Protein AF-A0A554KMY6-F1 (afdb_monomer_lite)

pLDDT: mean 90.11, std 9.46, range [38.66, 98.5]

Structure (mmCIF, N/CA/C/O backbone):
data_AF-A0A554KMY6-F1
#
_entry.id   AF-A0A554KMY6-F1
#
loop_
_atom_site.group_PDB
_atom_site.id
_atom_site.type_symbol
_atom_site.label_atom_id
_atom_site.label_alt_id
_atom_site.label_comp_id
_atom_site.label_asym_id
_atom_site.label_entity_id
_atom_site.label_seq_id
_atom_site.pdbx_PDB_ins_code
_atom_site.Cartn_x
_atom_site.Cartn_y
_atom_site.Cartn_z
_atom_site.occupancy
_atom_site.B_iso_or_equiv
_atom_site.auth_seq_id
_atom_site.auth_comp_id
_atom_site.auth_asym_id
_atom_site.auth_atom_id
_atom_site.pdbx_PDB_model_num
ATOM 1 N N . MET A 1 1 ? -1.589 -35.057 0.174 1.00 39.94 1 MET A N 1
ATOM 2 C CA . MET A 1 1 ? -0.981 -33.744 -0.124 1.00 39.94 1 MET A CA 1
ATOM 3 C C . MET A 1 1 ? -1.557 -32.773 0.887 1.00 39.94 1 MET A C 1
ATOM 5 O O . MET A 1 1 ? -2.763 -32.565 0.858 1.00 39.94 1 MET A O 1
ATOM 9 N N . GLU A 1 2 ? -0.755 -32.290 1.835 1.00 38.66 2 GLU A N 1
ATOM 10 C CA . GLU A 1 2 ? -1.210 -31.258 2.774 1.00 38.66 2 GLU A CA 1
ATOM 11 C C . GLU A 1 2 ? -1.525 -29.982 1.990 1.00 38.66 2 GLU A C 1
ATOM 13 O O . GLU A 1 2 ? -0.725 -29.534 1.167 1.00 38.66 2 GLU A O 1
ATOM 18 N N . ILE A 1 3 ? -2.720 -29.432 2.194 1.00 49.34 3 ILE A N 1
ATOM 19 C CA . ILE A 1 3 ? -3.126 -28.174 1.569 1.00 49.34 3 ILE A CA 1
ATOM 20 C C . ILE A 1 3 ? -2.293 -27.069 2.238 1.00 49.34 3 ILE A C 1
ATOM 22 O O . ILE A 1 3 ? -2.356 -26.949 3.464 1.00 49.34 3 ILE A O 1
ATOM 26 N N . PRO A 1 4 ? -1.510 -26.268 1.487 1.00 56.91 4 PRO A N 1
ATOM 27 C CA . PRO A 1 4 ? -0.724 -25.184 2.069 1.00 56.91 4 PRO A CA 1
ATOM 28 C C . PRO A 1 4 ? -1.643 -24.261 2.862 1.00 56.91 4 PRO A C 1
ATOM 30 O O . PRO A 1 4 ? -2.669 -23.851 2.333 1.00 56.91 4 PRO A O 1
ATOM 33 N N . SER A 1 5 ? -1.287 -23.918 4.103 1.00 62.59 5 SER A N 1
ATOM 34 C CA . SER A 1 5 ? -2.120 -23.101 5.006 1.00 62.59 5 SER A CA 1
ATOM 35 C C . SER A 1 5 ? -2.330 -21.649 4.542 1.00 62.59 5 SER A C 1
ATOM 37 O O . SER A 1 5 ? -3.141 -20.923 5.126 1.00 62.59 5 SER A O 1
ATOM 39 N N . LYS A 1 6 ? -1.599 -21.221 3.506 1.00 77.25 6 LYS A N 1
ATOM 40 C CA . LYS A 1 6 ? -1.669 -19.904 2.865 1.00 77.25 6 LYS A CA 1
ATOM 41 C C . LYS A 1 6 ? -1.369 -20.041 1.376 1.00 77.25 6 LYS A C 1
ATOM 43 O O . LYS A 1 6 ? -0.488 -20.820 1.005 1.00 77.25 6 LYS A O 1
ATOM 48 N N . ILE A 1 7 ? -2.051 -19.249 0.553 1.00 90.06 7 ILE A N 1
ATOM 49 C CA . ILE A 1 7 ? -1.779 -19.129 -0.882 1.00 90.06 7 ILE A CA 1
ATOM 50 C C . ILE A 1 7 ? -1.264 -17.722 -1.167 1.00 90.06 7 ILE A C 1
ATOM 52 O O . ILE A 1 7 ? -1.934 -16.737 -0.880 1.00 90.06 7 ILE A O 1
ATOM 56 N N . LYS A 1 8 ? -0.076 -17.627 -1.760 1.00 93.50 8 LYS A N 1
ATOM 57 C CA . LYS A 1 8 ? 0.563 -16.372 -2.153 1.00 93.50 8 LYS A CA 1
ATOM 58 C C . LYS A 1 8 ? 0.771 -16.329 -3.658 1.00 93.50 8 LYS A C 1
ATOM 60 O O . LYS A 1 8 ? 1.412 -17.211 -4.232 1.00 93.50 8 LYS A O 1
ATOM 65 N N . VAL A 1 9 ? 0.278 -15.273 -4.287 1.00 95.38 9 VAL A N 1
ATOM 66 C CA . VAL A 1 9 ? 0.439 -15.028 -5.721 1.00 95.38 9 VAL A CA 1
ATOM 67 C C . VAL A 1 9 ? 1.410 -13.869 -5.912 1.00 95.38 9 VAL A C 1
ATOM 69 O O . VAL A 1 9 ? 1.113 -12.743 -5.519 1.00 95.38 9 VAL A O 1
ATOM 72 N N . GLY A 1 10 ? 2.573 -14.149 -6.495 1.00 97.12 10 GLY A N 1
ATOM 73 C CA . GLY A 1 10 ? 3.575 -13.165 -6.883 1.00 97.12 10 GLY A CA 1
ATOM 74 C C . GLY A 1 10 ? 3.227 -12.506 -8.211 1.00 97.12 10 GLY A C 1
ATOM 75 O O . GLY A 1 10 ? 2.930 -13.176 -9.202 1.00 97.12 10 GLY A O 1
ATOM 76 N N . LEU A 1 11 ? 3.257 -11.179 -8.229 1.00 97.38 11 LEU A N 1
ATOM 77 C CA . LEU A 1 11 ? 2.755 -10.368 -9.326 1.00 97.38 11 LEU A CA 1
ATOM 78 C C . LEU A 1 11 ? 3.854 -9.426 -9.834 1.00 97.38 11 LEU A C 1
ATOM 80 O O . LEU A 1 11 ? 4.359 -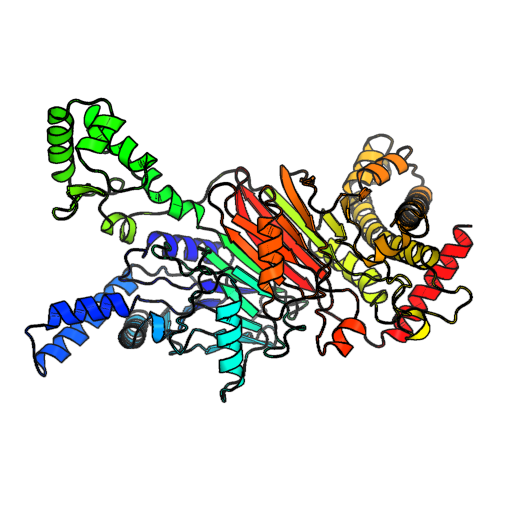8.570 -9.103 1.00 97.38 11 LEU A O 1
ATOM 84 N N . MET A 1 12 ? 4.188 -9.568 -11.116 1.00 97.56 12 MET A N 1
ATOM 85 C CA . MET A 1 12 ? 5.109 -8.721 -11.874 1.00 97.56 12 MET A CA 1
ATOM 86 C C . MET A 1 12 ? 4.415 -8.151 -13.111 1.00 97.56 12 MET A C 1
ATOM 88 O O . MET A 1 12 ? 3.516 -8.766 -13.678 1.00 97.56 12 MET A O 1
ATOM 92 N N . SER A 1 13 ? 4.841 -6.974 -13.555 1.00 95.75 13 SER A N 1
ATOM 93 C CA . SER A 1 13 ? 4.340 -6.338 -14.774 1.00 95.75 13 SER A CA 1
ATOM 94 C C . SER A 1 13 ? 5.422 -5.459 -15.386 1.00 95.75 13 SER A C 1
ATOM 96 O O . SER A 1 13 ? 6.278 -4.943 -14.670 1.00 95.75 13 SER A O 1
ATOM 98 N N . GLY A 1 14 ? 5.337 -5.218 -16.697 1.00 93.81 14 GLY A N 1
ATOM 99 C CA . GLY A 1 14 ? 6.086 -4.146 -17.352 1.00 93.81 14 GLY A CA 1
ATOM 100 C C . GLY A 1 14 ? 7.596 -4.317 -17.240 1.00 93.81 14 GLY A C 1
ATOM 101 O O . GLY A 1 14 ? 8.274 -3.469 -16.674 1.00 93.81 14 GLY A O 1
ATOM 102 N N . PHE A 1 15 ? 8.113 -5.421 -17.766 1.00 96.38 15 PHE A N 1
ATOM 103 C CA . PHE A 1 15 ? 9.540 -5.593 -18.033 1.00 96.38 15 PHE A CA 1
ATOM 104 C C . PHE A 1 15 ? 10.001 -4.656 -19.158 1.00 96.38 15 PHE A C 1
ATOM 106 O O . PHE A 1 15 ? 11.077 -4.063 -19.069 1.00 96.38 15 PHE A O 1
ATOM 113 N N . TYR A 1 16 ? 9.160 -4.514 -20.189 1.00 94.94 16 TYR A N 1
ATOM 114 C CA . TYR A 1 16 ? 9.324 -3.643 -21.352 1.00 94.94 16 TYR A CA 1
ATOM 115 C C . TYR A 1 16 ? 10.711 -3.750 -22.000 1.00 94.94 16 TYR A C 1
ATOM 117 O O . TYR A 1 16 ? 11.372 -2.746 -22.274 1.00 94.94 16 TYR A O 1
ATOM 125 N N . TYR A 1 17 ? 11.172 -4.980 -22.251 1.00 96.50 17 TYR A N 1
ATOM 126 C CA . TYR A 1 17 ? 12.422 -5.203 -22.975 1.00 96.50 17 TYR A CA 1
ATOM 127 C C . TYR A 1 17 ? 12.433 -4.474 -24.328 1.00 96.50 17 TYR A C 1
ATOM 129 O O . TYR A 1 17 ? 11.449 -4.504 -25.065 1.00 96.50 17 TYR A O 1
ATOM 137 N N . GLY A 1 18 ? 13.555 -3.825 -24.646 1.00 92.62 18 GLY A N 1
ATOM 138 C CA . GLY A 1 18 ? 13.707 -2.965 -25.826 1.00 92.62 18 GLY A CA 1
ATOM 139 C C . GLY A 1 18 ? 13.422 -1.483 -25.561 1.00 92.62 18 GLY A C 1
ATOM 140 O O . GLY A 1 18 ? 13.840 -0.640 -26.348 1.00 92.62 18 GLY A O 1
ATOM 141 N N . SER A 1 19 ? 12.782 -1.143 -24.437 1.00 91.75 19 SER A N 1
ATOM 142 C CA . SER A 1 19 ? 12.545 0.248 -24.041 1.00 91.75 19 SER A CA 1
ATOM 143 C C . SER A 1 19 ? 13.756 0.879 -23.325 1.00 91.75 19 SER A C 1
ATOM 145 O O . SER A 1 19 ? 14.455 0.179 -22.582 1.00 91.75 19 SER A O 1
ATOM 147 N N . PRO A 1 20 ? 13.985 2.208 -23.437 1.00 87.81 20 PRO A N 1
ATOM 148 C CA . PRO A 1 20 ? 15.053 2.919 -22.718 1.00 87.81 20 PRO A CA 1
ATOM 149 C C . PRO A 1 20 ? 15.031 2.762 -21.187 1.00 87.81 20 PRO A C 1
ATOM 151 O O . PRO A 1 20 ? 16.075 2.810 -20.530 1.00 87.81 20 PRO A O 1
ATOM 154 N N . GLY A 1 21 ? 13.854 2.567 -20.592 1.00 90.62 21 GLY A N 1
ATOM 155 C CA . GLY A 1 21 ? 13.726 2.354 -19.147 1.00 90.62 21 GLY A CA 1
ATOM 156 C C . GLY A 1 21 ? 13.835 0.894 -18.696 1.00 90.62 21 GLY A C 1
ATOM 157 O O . GLY A 1 21 ? 13.698 0.622 -17.505 1.00 90.62 21 GLY A O 1
ATOM 158 N N . CYS A 1 22 ? 14.072 -0.059 -19.606 1.00 94.69 22 CYS A N 1
ATOM 159 C CA . CYS A 1 22 ? 14.264 -1.467 -19.255 1.00 94.69 22 CYS A CA 1
ATOM 160 C C . CYS A 1 22 ? 15.430 -1.615 -18.265 1.00 94.69 22 CYS A C 1
ATOM 162 O O . CYS A 1 22 ? 16.501 -1.040 -18.467 1.00 94.69 22 CYS A O 1
ATOM 164 N N . ARG A 1 23 ? 15.251 -2.399 -17.198 1.00 95.12 23 ARG A N 1
ATOM 165 C CA . ARG A 1 23 ? 16.294 -2.674 -16.198 1.00 95.12 23 ARG A CA 1
ATOM 166 C C . ARG A 1 23 ? 16.245 -4.142 -15.794 1.00 95.12 23 ARG A C 1
ATOM 168 O O . ARG A 1 23 ? 15.464 -4.525 -14.928 1.00 95.12 23 ARG A O 1
ATOM 175 N N . MET A 1 24 ? 17.121 -4.970 -16.361 1.00 95.62 24 MET A N 1
ATOM 176 C CA . MET A 1 24 ? 17.173 -6.404 -16.031 1.00 95.62 24 MET A CA 1
ATOM 177 C C . MET A 1 24 ? 17.554 -6.643 -14.561 1.00 95.62 24 MET A C 1
ATOM 179 O O . MET A 1 24 ? 17.185 -7.658 -13.973 1.00 95.62 24 MET A O 1
ATOM 183 N N . GLY A 1 25 ? 18.259 -5.688 -13.941 1.00 95.31 25 GLY A N 1
ATOM 184 C CA . GLY A 1 25 ? 18.515 -5.688 -12.502 1.00 95.31 25 GLY A CA 1
ATOM 185 C C . GLY A 1 25 ? 17.236 -5.651 -11.657 1.00 95.31 25 GLY A C 1
ATOM 186 O O . GLY A 1 25 ? 17.193 -6.319 -10.628 1.00 95.31 25 GLY A O 1
ATOM 187 N N . LEU A 1 26 ? 16.189 -4.932 -12.093 1.00 96.00 26 LEU A N 1
ATOM 188 C CA . LEU A 1 26 ? 14.900 -4.899 -11.387 1.00 96.00 26 LEU A CA 1
ATOM 189 C C . LEU A 1 26 ? 14.170 -6.234 -11.497 1.00 96.00 26 LEU A C 1
ATOM 191 O O . LEU A 1 26 ? 13.553 -6.663 -10.530 1.00 96.00 26 LEU A O 1
ATOM 195 N N . TRP A 1 27 ? 14.258 -6.913 -12.644 1.00 96.88 27 TRP A N 1
ATOM 196 C CA . TRP A 1 27 ? 13.622 -8.220 -12.826 1.00 96.88 27 TRP A CA 1
ATOM 197 C C . TRP A 1 27 ? 14.188 -9.235 -11.836 1.00 96.88 27 TRP A C 1
ATOM 199 O O . TRP A 1 27 ? 13.432 -9.938 -11.169 1.00 96.88 27 TRP A O 1
ATOM 209 N N . LYS A 1 28 ? 15.522 -9.260 -11.696 1.00 96.00 28 LYS A N 1
ATOM 210 C CA . LYS A 1 28 ? 16.224 -10.116 -10.731 1.00 96.00 28 LYS A CA 1
ATOM 211 C C . LYS A 1 28 ? 15.825 -9.789 -9.298 1.00 96.00 28 LYS A C 1
ATOM 213 O O . LYS A 1 28 ? 15.426 -10.698 -8.581 1.00 96.00 28 LYS A O 1
ATOM 218 N N . LEU A 1 29 ? 15.846 -8.507 -8.928 1.00 95.88 29 LEU A N 1
ATOM 219 C CA . LEU A 1 29 ? 15.434 -8.071 -7.595 1.00 95.88 29 LEU A CA 1
ATOM 220 C C . LEU A 1 29 ? 13.980 -8.465 -7.287 1.00 95.88 29 LEU A C 1
ATOM 222 O O . LEU A 1 29 ? 13.689 -9.002 -6.222 1.00 95.88 29 LEU A O 1
ATOM 226 N N . GLY A 1 30 ? 13.068 -8.254 -8.239 1.00 96.31 30 GLY A N 1
ATOM 227 C CA . GLY A 1 30 ? 11.669 -8.649 -8.107 1.00 96.31 30 GLY A CA 1
ATOM 228 C C . GLY A 1 30 ? 11.510 -10.149 -7.874 1.00 96.31 30 GLY A C 1
ATOM 229 O O . GLY A 1 30 ? 10.819 -10.554 -6.945 1.00 96.31 30 GLY A O 1
ATOM 230 N N . ALA A 1 31 ? 12.196 -10.985 -8.653 1.00 96.12 31 ALA A N 1
ATOM 231 C CA . ALA A 1 31 ? 12.147 -12.434 -8.472 1.00 96.12 31 ALA A CA 1
ATOM 232 C C . ALA A 1 31 ? 12.781 -12.906 -7.157 1.00 96.12 31 ALA A C 1
ATOM 234 O O . ALA A 1 31 ? 12.244 -13.806 -6.513 1.00 96.12 31 ALA A O 1
ATOM 235 N N . GLU A 1 32 ? 13.886 -12.292 -6.727 1.00 95.50 32 GLU A N 1
ATOM 236 C CA . GLU A 1 32 ? 14.483 -12.542 -5.410 1.00 95.50 32 GLU A CA 1
ATOM 237 C C . GLU A 1 32 ? 13.489 -12.221 -4.289 1.00 95.50 32 GLU A C 1
ATOM 239 O O . GLU A 1 32 ? 13.318 -13.019 -3.364 1.00 95.50 32 GLU A O 1
ATOM 244 N N . ARG A 1 33 ? 12.760 -11.106 -4.414 1.00 95.25 33 ARG A N 1
ATOM 245 C CA . ARG A 1 33 ? 11.743 -10.700 -3.444 1.00 95.25 33 ARG A CA 1
ATOM 246 C C . ARG A 1 33 ? 10.538 -11.647 -3.424 1.00 95.25 33 ARG A C 1
ATOM 248 O O . ARG A 1 33 ? 10.120 -12.073 -2.350 1.00 95.25 33 ARG A O 1
ATOM 255 N N . LEU A 1 34 ? 10.022 -12.049 -4.586 1.00 96.25 34 LEU A N 1
ATOM 256 C CA . LEU A 1 34 ? 8.916 -13.015 -4.683 1.00 96.25 34 LEU A CA 1
ATOM 257 C C . LEU A 1 34 ? 9.306 -14.416 -4.190 1.00 96.25 34 LEU A C 1
ATOM 259 O O . LEU A 1 34 ? 8.470 -15.132 -3.630 1.00 96.25 34 LEU A O 1
ATOM 263 N N . LYS A 1 35 ? 10.578 -14.797 -4.354 1.00 95.19 35 LYS A N 1
ATOM 264 C CA . LYS A 1 35 ? 11.143 -16.009 -3.756 1.00 95.19 35 LYS A CA 1
ATOM 265 C C . LYS A 1 35 ? 11.192 -15.901 -2.232 1.00 95.19 35 LYS A C 1
ATOM 267 O O . LYS A 1 35 ? 10.778 -16.839 -1.558 1.00 95.19 35 LYS A O 1
ATOM 272 N N . ALA A 1 36 ? 11.670 -14.778 -1.690 1.00 93.69 36 ALA A N 1
ATOM 273 C CA . ALA A 1 36 ? 11.727 -14.543 -0.245 1.00 93.69 36 ALA A CA 1
ATOM 274 C C . ALA A 1 36 ? 10.331 -14.549 0.405 1.00 93.69 36 ALA A C 1
ATOM 276 O O . ALA A 1 36 ? 10.173 -15.021 1.527 1.00 93.69 36 ALA A O 1
ATOM 277 N N . GLU A 1 37 ? 9.306 -14.097 -0.320 1.00 93.31 37 GLU A N 1
ATOM 278 C CA . GLU A 1 37 ? 7.909 -14.186 0.115 1.00 93.31 37 GLU A CA 1
ATOM 279 C C . GLU A 1 37 ? 7.335 -15.613 0.073 1.00 93.31 37 GLU A C 1
ATOM 281 O O . GLU A 1 37 ? 6.288 -15.854 0.677 1.00 93.31 37 GLU A O 1
ATOM 286 N N . GLY A 1 38 ? 7.991 -16.572 -0.590 1.00 93.38 38 GLY A N 1
ATOM 287 C CA . GLY A 1 38 ? 7.504 -17.951 -0.698 1.00 93.38 38 GLY A CA 1
ATOM 288 C C . GLY A 1 38 ? 6.222 -18.060 -1.526 1.00 93.38 38 GLY A C 1
ATOM 289 O O . GLY A 1 38 ? 5.260 -18.703 -1.110 1.00 93.38 38 GLY A O 1
ATOM 290 N N . THR A 1 39 ? 6.181 -17.369 -2.664 1.00 94.38 39 THR A N 1
ATOM 291 C CA . THR A 1 39 ? 5.035 -17.375 -3.586 1.00 94.38 39 THR A CA 1
ATOM 292 C C . THR A 1 39 ? 4.765 -18.767 -4.161 1.00 94.38 39 THR A C 1
ATOM 294 O O . THR A 1 39 ? 5.688 -19.528 -4.434 1.00 94.38 39 THR A O 1
ATOM 297 N N . ASN A 1 40 ? 3.486 -19.108 -4.345 1.00 92.12 40 ASN A N 1
ATOM 298 C CA . ASN A 1 40 ? 3.050 -20.377 -4.940 1.00 92.12 40 ASN A CA 1
ATOM 299 C C . ASN A 1 40 ? 2.867 -20.263 -6.458 1.00 92.12 40 ASN A C 1
ATOM 301 O O . ASN A 1 40 ? 3.131 -21.211 -7.192 1.00 92.12 40 ASN A O 1
ATOM 305 N N . TYR A 1 41 ? 2.419 -19.094 -6.917 1.00 93.31 41 TYR A N 1
ATOM 306 C CA . TYR A 1 41 ? 2.210 -18.770 -8.325 1.00 93.31 41 TYR A CA 1
ATOM 307 C C . TYR A 1 41 ? 2.937 -17.472 -8.638 1.00 93.31 41 TYR A C 1
ATOM 309 O O . TYR A 1 41 ? 2.884 -16.547 -7.830 1.00 93.31 41 TYR A O 1
ATOM 317 N N . ASN A 1 42 ? 3.573 -17.382 -9.804 1.00 96.62 42 ASN A N 1
ATOM 318 C CA . ASN A 1 42 ? 4.240 -16.167 -10.255 1.00 96.62 42 ASN A CA 1
ATOM 319 C C . ASN A 1 42 ? 3.706 -15.759 -11.624 1.00 96.62 42 ASN A C 1
ATOM 321 O O . ASN A 1 42 ? 3.620 -16.581 -12.534 1.00 96.62 42 ASN A O 1
ATOM 325 N N . ILE A 1 43 ? 3.325 -14.493 -11.768 1.00 97.12 43 ILE A N 1
ATOM 326 C CA . ILE A 1 43 ? 2.681 -13.975 -12.978 1.00 97.12 43 ILE A CA 1
ATOM 327 C C . ILE A 1 43 ? 3.439 -12.754 -13.485 1.00 97.12 43 ILE A C 1
ATOM 329 O O . ILE A 1 43 ? 3.743 -11.846 -12.714 1.00 97.12 43 ILE A O 1
ATOM 333 N N . LEU A 1 44 ? 3.673 -12.710 -14.796 1.00 97.56 44 LEU A N 1
ATOM 334 C CA . LEU A 1 44 ? 4.016 -11.502 -15.535 1.00 97.56 44 LEU A CA 1
ATOM 335 C C . LEU A 1 44 ? 2.791 -11.038 -16.337 1.00 97.56 44 LEU A C 1
ATOM 337 O O . LEU A 1 44 ? 2.392 -11.670 -17.320 1.00 97.56 44 LEU A O 1
ATOM 341 N N . LEU A 1 45 ? 2.183 -9.941 -15.890 1.00 95.44 45 LEU A N 1
ATOM 342 C CA . LEU A 1 45 ? 0.923 -9.422 -16.410 1.00 95.44 45 LEU A CA 1
ATOM 343 C C . LEU A 1 45 ? 1.166 -8.293 -17.420 1.00 95.44 45 LEU A C 1
ATOM 345 O O . LEU A 1 45 ? 1.088 -7.112 -17.085 1.00 95.44 45 LEU A O 1
ATOM 349 N N . GLY A 1 46 ? 1.468 -8.677 -18.662 1.00 94.62 46 GLY A N 1
ATOM 350 C CA . GLY A 1 46 ? 1.728 -7.763 -19.773 1.00 94.62 46 GLY A CA 1
ATOM 351 C C . GLY A 1 46 ? 3.042 -6.984 -19.670 1.00 94.62 46 GLY A C 1
ATOM 352 O O . GLY A 1 46 ? 3.688 -6.885 -18.619 1.00 94.62 46 GLY A O 1
ATOM 353 N N . GLY A 1 47 ? 3.451 -6.413 -20.803 1.00 94.56 47 GLY A N 1
ATOM 354 C CA . GLY A 1 47 ? 4.696 -5.667 -20.915 1.00 94.56 47 GLY A CA 1
ATOM 355 C C . GLY A 1 47 ? 5.926 -6.556 -20.761 1.00 94.56 47 GLY A C 1
ATOM 356 O O . GLY A 1 47 ? 6.872 -6.163 -20.089 1.00 94.56 47 GLY A O 1
ATOM 357 N N . LEU A 1 48 ? 5.923 -7.752 -21.350 1.00 97.44 48 LEU A N 1
ATOM 358 C CA . LEU A 1 48 ? 7.130 -8.564 -21.529 1.00 97.44 48 LEU A CA 1
ATOM 359 C C . LEU A 1 48 ? 8.170 -7.783 -22.346 1.00 97.44 48 LEU A C 1
ATOM 361 O O . LEU A 1 48 ? 9.347 -7.715 -21.983 1.00 97.44 48 LEU A O 1
ATOM 365 N N . VAL A 1 49 ? 7.707 -7.153 -23.425 1.00 97.06 49 VAL A N 1
ATOM 366 C CA . VAL A 1 49 ? 8.513 -6.336 -24.333 1.00 97.06 49 VAL A CA 1
ATOM 367 C C . VAL A 1 49 ? 7.865 -4.972 -24.559 1.00 97.06 49 VAL A C 1
ATOM 369 O O . VAL A 1 49 ? 6.682 -4.779 -24.296 1.00 97.06 49 VAL A O 1
ATOM 372 N N . ASP A 1 50 ? 8.640 -4.011 -25.054 1.00 94.88 50 ASP A N 1
ATOM 373 C CA . ASP A 1 50 ? 8.099 -2.792 -25.650 1.00 94.88 50 ASP A CA 1
ATOM 374 C C . ASP A 1 50 ? 7.938 -2.999 -27.156 1.00 94.88 50 ASP A C 1
ATOM 376 O O . ASP A 1 50 ? 8.866 -2.796 -27.948 1.00 94.88 50 ASP A O 1
ATOM 380 N N . GLY A 1 51 ? 6.739 -3.433 -27.548 1.00 93.94 51 GLY A N 1
ATOM 381 C CA . GLY A 1 51 ? 6.416 -3.772 -28.928 1.00 93.94 51 GLY A CA 1
ATOM 382 C C . GLY A 1 51 ? 6.669 -2.615 -29.882 1.00 93.94 51 GLY A C 1
ATOM 383 O O . GLY A 1 51 ? 7.181 -2.828 -30.976 1.00 93.94 51 GLY A O 1
ATOM 384 N N . LYS A 1 52 ? 6.408 -1.374 -29.452 1.00 91.88 52 LYS A N 1
ATOM 385 C CA . LYS A 1 52 ? 6.628 -0.188 -30.289 1.00 91.88 52 LYS A CA 1
ATOM 386 C C . LYS A 1 52 ? 8.108 -0.014 -30.636 1.00 91.88 52 LYS A C 1
ATOM 388 O O . LYS A 1 52 ? 8.431 0.244 -31.798 1.00 91.88 52 LYS A O 1
ATOM 393 N N . SER A 1 53 ? 8.995 -0.133 -29.648 1.00 93.00 53 SER A N 1
ATOM 394 C CA . SER A 1 53 ? 10.441 0.023 -29.856 1.00 93.00 53 SER A CA 1
ATOM 395 C C . SER A 1 53 ? 11.017 -1.129 -30.679 1.00 93.00 53 SER A C 1
ATOM 397 O O . SER A 1 53 ? 11.755 -0.885 -31.634 1.00 93.00 53 SER A O 1
ATOM 399 N N . LEU A 1 54 ? 10.614 -2.370 -30.388 1.00 95.44 54 LEU A N 1
ATOM 400 C CA . LEU A 1 54 ? 11.079 -3.541 -31.138 1.00 95.44 54 LEU A CA 1
ATOM 401 C C . LEU A 1 54 ? 10.565 -3.566 -32.585 1.00 95.44 54 LEU A C 1
ATOM 403 O O . LEU A 1 54 ? 11.318 -3.890 -33.501 1.00 95.44 54 LEU A O 1
ATOM 407 N N . GLU A 1 55 ? 9.310 -3.183 -32.834 1.00 93.75 55 GLU A N 1
ATOM 408 C CA . GLU A 1 55 ? 8.777 -3.072 -34.197 1.00 93.75 55 GLU A CA 1
ATOM 409 C C . GLU A 1 55 ? 9.476 -1.957 -34.991 1.00 93.75 55 GLU A C 1
ATOM 411 O O . GLU A 1 55 ? 9.727 -2.115 -36.190 1.00 93.75 55 GLU A O 1
ATOM 416 N N . ALA A 1 56 ? 9.832 -0.841 -34.343 1.00 93.56 56 ALA A N 1
ATOM 417 C CA . ALA A 1 56 ? 10.617 0.219 -34.970 1.00 93.56 56 ALA A CA 1
ATOM 418 C C . ALA A 1 56 ? 12.029 -0.264 -35.338 1.00 93.56 56 ALA A C 1
ATOM 420 O O . ALA A 1 56 ? 12.487 -0.018 -36.458 1.00 93.56 56 ALA A O 1
ATOM 421 N N . GLU A 1 57 ? 12.690 -1.000 -34.444 1.00 93.75 57 GLU A N 1
ATOM 422 C CA . GLU A 1 57 ? 13.992 -1.611 -34.708 1.00 93.75 57 GLU A CA 1
ATOM 423 C C . GLU A 1 57 ? 13.919 -2.610 -35.870 1.00 93.75 57 GLU A C 1
ATOM 425 O O . GLU A 1 57 ? 14.684 -2.509 -36.835 1.00 93.75 57 GLU A O 1
ATOM 430 N N . LEU A 1 58 ? 12.941 -3.518 -35.847 1.00 92.56 58 LEU A N 1
ATOM 431 C CA . LEU A 1 58 ? 12.710 -4.472 -36.927 1.00 92.56 58 LEU A CA 1
ATOM 432 C C . LEU A 1 58 ? 12.432 -3.760 -38.260 1.00 92.56 58 LEU A C 1
ATOM 434 O O . LEU A 1 58 ? 12.917 -4.185 -39.313 1.00 92.56 58 LEU A O 1
ATOM 438 N N . ARG A 1 59 ? 11.680 -2.652 -38.250 1.00 92.38 59 ARG A N 1
ATOM 439 C CA . ARG A 1 59 ? 11.427 -1.836 -39.449 1.00 92.38 59 ARG A CA 1
ATOM 440 C C . ARG A 1 59 ? 12.711 -1.218 -40.003 1.00 92.38 59 ARG A C 1
ATOM 442 O O . ARG A 1 59 ? 12.859 -1.143 -41.222 1.00 92.38 59 ARG A O 1
ATOM 449 N N . ILE A 1 60 ? 13.631 -0.789 -39.141 1.00 92.44 60 ILE A N 1
ATOM 450 C CA . ILE A 1 60 ? 14.940 -0.263 -39.553 1.00 92.44 60 ILE A CA 1
ATOM 451 C C . ILE A 1 60 ? 15.784 -1.383 -40.170 1.00 92.44 60 ILE A C 1
ATOM 453 O O . ILE A 1 60 ? 16.265 -1.218 -41.293 1.00 92.44 60 ILE A O 1
ATOM 457 N N . ARG A 1 61 ? 15.892 -2.539 -39.496 1.00 91.00 61 ARG A N 1
ATOM 458 C CA . ARG A 1 61 ? 16.641 -3.711 -39.990 1.00 91.00 61 ARG A CA 1
ATOM 459 C C . ARG A 1 61 ? 16.093 -4.223 -41.329 1.00 91.00 61 ARG A C 1
ATOM 461 O O . ARG A 1 61 ? 16.857 -4.568 -42.223 1.00 91.00 61 ARG A O 1
ATOM 468 N N . SER A 1 62 ? 14.772 -4.199 -41.509 1.00 89.50 62 SER A N 1
ATOM 469 C CA . SER A 1 62 ? 14.100 -4.691 -42.722 1.00 89.50 62 SER A CA 1
ATOM 470 C C . SER A 1 62 ? 13.941 -3.661 -43.848 1.00 89.50 62 SER A C 1
ATOM 472 O O . SER A 1 62 ? 13.384 -3.994 -44.893 1.00 89.50 62 SER A O 1
ATOM 474 N N . LYS A 1 63 ? 14.431 -2.420 -43.697 1.00 88.25 63 LYS A N 1
ATOM 475 C CA . LYS A 1 63 ? 14.150 -1.305 -44.629 1.00 88.25 63 LYS A CA 1
ATOM 476 C C . LYS A 1 63 ? 14.507 -1.598 -46.096 1.00 88.25 63 LYS A C 1
ATOM 478 O O . LYS A 1 63 ? 13.865 -1.053 -46.991 1.00 88.25 63 LYS A O 1
ATOM 483 N N . LYS A 1 64 ? 15.526 -2.427 -46.344 1.00 87.50 64 LYS A N 1
ATOM 484 C CA . LYS A 1 64 ? 16.025 -2.770 -47.690 1.00 87.50 64 LYS A CA 1
ATOM 485 C C . LYS A 1 64 ? 15.665 -4.190 -48.146 1.00 87.50 64 LYS A C 1
ATOM 487 O O . LYS A 1 64 ? 16.031 -4.570 -49.250 1.00 87.50 64 LYS A O 1
ATOM 492 N N . VAL A 1 65 ? 14.942 -4.946 -47.324 1.00 86.81 65 VAL A N 1
ATOM 493 C CA . VAL A 1 65 ? 14.681 -6.377 -47.516 1.00 86.81 65 VAL A CA 1
ATOM 494 C C . VAL A 1 65 ? 13.202 -6.589 -47.863 1.00 86.81 65 VAL A C 1
ATOM 496 O O . VAL A 1 65 ? 12.326 -5.937 -47.286 1.00 86.81 65 VAL A O 1
ATOM 499 N N . LYS A 1 66 ? 12.886 -7.474 -48.819 1.00 86.31 66 LYS A N 1
ATOM 500 C CA . LYS A 1 66 ? 11.509 -7.710 -49.308 1.00 86.31 66 LYS A CA 1
ATOM 501 C C . LYS A 1 66 ? 11.159 -9.203 -49.343 1.00 86.31 66 LYS A C 1
ATOM 503 O O . LYS A 1 66 ? 12.033 -10.058 -49.306 1.00 86.31 66 LYS A O 1
ATOM 508 N N . GLY A 1 67 ? 9.863 -9.509 -49.430 1.00 87.56 67 GLY A N 1
ATOM 509 C CA . GLY A 1 67 ? 9.367 -10.876 -49.638 1.00 87.56 67 GLY A CA 1
ATOM 510 C C . GLY A 1 67 ? 9.793 -11.864 -48.545 1.00 87.56 67 GLY A C 1
ATOM 511 O O . GLY A 1 67 ? 9.762 -11.531 -47.360 1.00 87.56 67 GLY A O 1
ATOM 512 N N . ALA A 1 68 ? 10.189 -13.072 -48.952 1.00 88.38 68 ALA A N 1
ATOM 513 C CA . ALA A 1 68 ? 10.573 -14.166 -48.055 1.00 88.38 68 ALA A CA 1
ATOM 514 C C . ALA A 1 68 ? 11.768 -13.823 -47.148 1.00 88.38 68 ALA A C 1
ATOM 516 O O . ALA A 1 68 ? 11.782 -14.203 -45.982 1.00 88.38 68 ALA A O 1
ATOM 517 N N . GLU A 1 69 ? 12.729 -13.040 -47.641 1.00 88.00 69 GLU A N 1
ATOM 518 C CA . GLU A 1 69 ? 13.901 -12.620 -46.864 1.00 88.00 69 GLU A CA 1
ATOM 519 C C . GLU A 1 69 ? 13.501 -11.711 -45.689 1.00 88.00 69 GLU A C 1
ATOM 521 O O . GLU A 1 69 ? 14.037 -11.817 -44.588 1.00 88.00 69 GLU A O 1
ATOM 526 N N . ARG A 1 70 ? 12.474 -10.869 -45.876 1.00 89.44 70 ARG A N 1
ATOM 527 C CA . ARG A 1 70 ? 11.935 -10.030 -44.795 1.00 89.44 70 ARG A CA 1
ATOM 528 C C . ARG A 1 70 ? 11.225 -10.867 -43.732 1.00 89.44 70 ARG A C 1
ATOM 530 O O . ARG A 1 70 ? 11.298 -10.524 -42.554 1.00 89.44 70 ARG A O 1
ATOM 537 N N . ALA A 1 71 ? 10.539 -11.932 -44.143 1.00 89.50 71 ALA A N 1
ATOM 538 C CA . ALA A 1 71 ? 9.918 -12.874 -43.217 1.00 89.50 71 ALA A CA 1
ATOM 539 C C . ALA A 1 71 ? 10.985 -13.645 -42.423 1.00 89.50 71 ALA A C 1
ATOM 541 O O . ALA A 1 71 ? 10.901 -13.694 -41.201 1.00 89.50 71 ALA A O 1
ATOM 542 N N . ALA A 1 72 ? 12.034 -14.141 -43.086 1.00 92.38 72 ALA A N 1
ATOM 543 C CA . ALA A 1 72 ? 13.154 -14.814 -42.428 1.00 92.38 72 ALA A CA 1
ATOM 544 C C . ALA A 1 72 ? 13.866 -13.902 -41.412 1.00 92.38 72 ALA A C 1
ATOM 546 O O . ALA A 1 72 ? 14.089 -14.309 -40.275 1.00 92.38 72 ALA A O 1
ATOM 547 N N . LEU A 1 73 ? 14.139 -12.643 -41.780 1.00 93.25 73 LEU A N 1
ATOM 548 C CA . LEU A 1 73 ? 14.737 -11.654 -40.875 1.00 93.25 73 LEU A CA 1
ATOM 549 C C . LEU A 1 73 ? 13.860 -11.391 -39.643 1.00 93.25 73 LEU A C 1
ATOM 551 O O . LEU A 1 73 ? 14.368 -11.204 -38.541 1.00 93.25 73 LEU A O 1
ATOM 555 N N . ARG A 1 74 ? 12.537 -11.357 -39.825 1.00 94.12 74 ARG A N 1
ATOM 556 C CA . ARG A 1 74 ? 11.588 -11.179 -38.727 1.00 94.12 74 ARG A CA 1
ATOM 557 C C . ARG A 1 74 ? 11.605 -12.368 -37.769 1.00 94.12 74 ARG A C 1
ATOM 559 O O . ARG A 1 74 ? 11.664 -12.147 -36.564 1.00 94.12 74 ARG A O 1
ATOM 566 N N . GLU A 1 75 ? 11.580 -13.592 -38.290 1.00 95.06 75 GLU A N 1
ATOM 567 C CA . GLU A 1 75 ? 11.668 -14.802 -37.462 1.00 95.06 75 GLU A CA 1
ATOM 568 C C . GLU A 1 75 ? 13.000 -14.874 -36.711 1.00 95.06 75 GLU A C 1
ATOM 570 O O . GLU A 1 75 ? 13.018 -15.156 -35.514 1.00 95.06 75 GLU A O 1
ATOM 575 N N . GLN A 1 76 ? 14.105 -14.531 -37.378 1.00 95.69 76 GLN A N 1
ATOM 576 C CA . GLN A 1 76 ? 15.414 -14.429 -36.741 1.00 95.69 76 GLN A CA 1
ATOM 577 C C . GLN A 1 76 ? 15.408 -13.389 -35.613 1.00 95.69 76 GLN A C 1
ATOM 579 O O . GLN A 1 76 ? 15.891 -13.668 -34.522 1.00 95.69 76 GLN A O 1
ATOM 584 N N . PHE A 1 77 ? 14.835 -12.206 -35.845 1.00 96.50 77 PHE A N 1
ATOM 585 C CA . PHE A 1 77 ? 14.756 -11.157 -34.830 1.00 96.50 77 PHE A CA 1
ATOM 586 C C . PHE A 1 77 ? 13.932 -11.587 -33.606 1.00 96.50 77 PHE A C 1
ATOM 588 O O . PHE A 1 77 ? 14.321 -11.316 -32.473 1.00 96.50 77 PHE A O 1
ATOM 595 N N . ILE A 1 78 ? 12.815 -12.291 -33.814 1.00 97.25 78 ILE A N 1
ATOM 596 C CA . ILE A 1 78 ? 12.005 -12.847 -32.719 1.00 97.25 78 ILE A CA 1
ATOM 597 C C . ILE A 1 78 ? 12.804 -13.874 -31.916 1.00 97.25 78 ILE A C 1
ATOM 599 O O . ILE A 1 78 ? 12.773 -13.834 -30.686 1.00 97.25 78 ILE A O 1
ATOM 603 N N . GLU A 1 79 ? 13.538 -14.758 -32.594 1.00 97.62 79 GLU A N 1
ATOM 604 C CA . GLU A 1 79 ? 14.401 -15.750 -31.947 1.00 97.62 79 GLU A CA 1
ATOM 605 C C . GLU A 1 79 ? 15.525 -15.084 -31.138 1.00 97.62 79 GLU A C 1
ATOM 607 O O . GLU A 1 79 ? 15.740 -15.436 -29.979 1.00 97.62 79 GLU A O 1
ATOM 612 N N . GLU A 1 80 ? 16.190 -14.071 -31.705 1.00 97.56 80 GLU A N 1
ATOM 613 C CA . GLU A 1 80 ? 17.225 -13.279 -31.027 1.00 97.56 80 GLU A CA 1
ATOM 614 C C . GLU A 1 80 ? 16.692 -12.672 -29.723 1.00 97.56 80 GLU A C 1
ATOM 616 O O . GLU A 1 80 ? 17.306 -12.815 -28.662 1.00 97.56 80 GLU A O 1
ATOM 621 N N . VAL A 1 81 ? 15.521 -12.028 -29.774 1.00 97.88 81 VAL A N 1
ATOM 622 C CA . VAL A 1 81 ? 14.906 -11.423 -28.586 1.00 97.88 81 VAL A CA 1
ATOM 623 C C . VAL A 1 81 ? 14.492 -12.490 -27.571 1.00 97.88 81 VAL A C 1
ATOM 625 O O . VAL A 1 81 ? 14.765 -12.335 -26.379 1.00 97.88 81 VAL A O 1
ATOM 628 N N . ALA A 1 82 ? 13.877 -13.591 -28.011 1.00 98.19 82 ALA A N 1
ATOM 629 C CA . ALA A 1 82 ? 13.469 -14.681 -27.127 1.00 98.19 82 ALA A CA 1
ATOM 630 C C . ALA A 1 82 ? 14.668 -15.321 -26.406 1.00 98.19 82 ALA A C 1
ATOM 632 O O . ALA A 1 82 ? 14.584 -15.602 -25.209 1.00 98.19 82 ALA A O 1
ATOM 633 N N . GLN A 1 83 ? 15.801 -15.484 -27.092 1.00 98.06 83 GLN A N 1
ATOM 634 C CA . GLN A 1 83 ? 17.036 -15.997 -26.506 1.00 98.06 83 GLN A CA 1
ATOM 635 C C . GLN A 1 83 ? 17.631 -15.019 -25.475 1.00 98.06 83 GLN A C 1
ATOM 637 O O . GLN A 1 83 ? 18.038 -15.441 -24.392 1.00 98.06 83 GLN A O 1
ATOM 642 N N . ILE A 1 84 ? 17.594 -13.707 -25.734 1.00 96.38 84 ILE A N 1
ATOM 643 C CA . ILE A 1 84 ? 18.017 -12.702 -24.742 1.00 96.38 84 ILE A CA 1
ATOM 644 C C . ILE A 1 84 ? 17.116 -12.746 -23.500 1.00 96.38 84 ILE A C 1
ATOM 646 O O . ILE A 1 84 ? 17.609 -12.702 -22.368 1.00 96.38 84 ILE A O 1
ATOM 650 N N . LEU A 1 85 ? 15.797 -12.847 -23.683 1.00 97.56 85 LEU A N 1
ATOM 651 C CA . LEU A 1 85 ? 14.850 -12.953 -22.571 1.00 97.56 85 LEU A CA 1
ATOM 652 C C . LEU A 1 85 ? 15.047 -14.251 -21.780 1.00 97.56 85 LEU A C 1
ATOM 654 O O . LEU A 1 85 ? 15.042 -14.212 -20.551 1.00 97.56 85 LEU A O 1
ATOM 658 N N . LYS A 1 86 ? 15.291 -15.379 -22.457 1.00 96.88 86 LYS A N 1
ATOM 659 C CA . LYS A 1 86 ? 15.596 -16.674 -21.831 1.00 96.88 86 LYS A CA 1
ATOM 660 C C . LYS A 1 86 ? 16.741 -16.560 -20.828 1.00 96.88 86 LYS A C 1
ATOM 662 O O . LYS A 1 86 ? 16.631 -17.116 -19.738 1.00 96.88 86 LYS A O 1
ATOM 667 N N . GLU A 1 87 ? 17.806 -15.852 -21.195 1.00 95.12 87 GLU A N 1
ATOM 668 C CA . GLU A 1 87 ? 19.014 -15.688 -20.379 1.00 95.12 87 GLU A CA 1
ATOM 669 C C . GLU A 1 87 ? 18.837 -14.709 -19.210 1.00 95.12 87 GLU A C 1
ATOM 671 O O . GLU A 1 87 ? 19.527 -14.823 -18.197 1.00 95.12 87 GLU A O 1
ATOM 676 N N . ASN A 1 88 ? 17.928 -13.736 -19.337 1.00 94.81 88 ASN A N 1
ATOM 677 C CA . ASN A 1 88 ? 17.839 -12.614 -18.399 1.00 94.81 88 ASN A CA 1
ATOM 678 C C . ASN A 1 88 ? 16.609 -12.639 -17.487 1.00 94.81 88 ASN A C 1
ATOM 680 O O . ASN A 1 88 ? 16.674 -12.072 -16.394 1.00 94.81 88 ASN A O 1
ATOM 684 N N . ILE A 1 89 ? 15.515 -13.291 -17.887 1.00 96.06 89 ILE A N 1
ATOM 685 C CA . ILE A 1 89 ? 14.355 -13.487 -17.014 1.00 96.06 89 ILE A CA 1
ATOM 686 C C . ILE A 1 89 ? 14.749 -14.475 -15.904 1.00 96.06 89 ILE A C 1
ATOM 688 O O . ILE A 1 89 ? 15.137 -15.607 -16.201 1.00 96.06 89 ILE A O 1
ATOM 692 N N . PRO A 1 90 ? 14.670 -14.092 -14.623 1.00 93.38 90 PRO A N 1
ATOM 693 C CA . PRO A 1 90 ? 15.072 -14.962 -13.519 1.00 93.38 90 PRO A CA 1
ATOM 694 C C . PRO A 1 90 ? 14.150 -16.183 -13.372 1.00 93.38 90 PRO A C 1
ATOM 696 O O . PRO A 1 90 ? 12.959 -16.124 -13.670 1.00 93.38 90 PRO A O 1
ATOM 699 N N . VAL A 1 91 ? 14.710 -17.297 -12.893 1.00 94.38 91 VAL A N 1
ATOM 700 C CA . VAL A 1 91 ? 13.949 -18.484 -12.463 1.00 94.38 91 VAL A CA 1
ATOM 701 C C . VAL A 1 91 ? 13.597 -18.320 -10.986 1.00 94.38 91 VAL A C 1
ATOM 703 O O . VAL A 1 91 ? 14.482 -18.031 -10.178 1.00 94.38 91 VAL A O 1
ATOM 706 N N . ILE A 1 92 ? 12.337 -18.558 -10.616 1.00 93.25 92 ILE A N 1
ATOM 707 C CA . ILE A 1 92 ? 11.907 -18.664 -9.215 1.00 93.25 92 ILE A CA 1
ATOM 708 C C . ILE A 1 92 ? 11.731 -20.158 -8.898 1.00 93.25 92 ILE A C 1
ATOM 710 O O . ILE A 1 92 ? 10.765 -20.762 -9.369 1.00 93.25 92 ILE A O 1
ATOM 714 N N . PRO A 1 93 ? 12.661 -20.790 -8.151 1.00 87.12 93 PRO A N 1
ATOM 715 C CA . PRO A 1 93 ? 12.640 -22.236 -7.935 1.00 87.12 93 PRO A CA 1
ATOM 716 C C . PRO A 1 93 ? 11.321 -22.730 -7.335 1.00 87.12 93 PRO A C 1
ATOM 718 O O . PRO A 1 93 ? 10.800 -22.120 -6.405 1.00 87.12 93 PRO A O 1
ATOM 721 N N . GLY A 1 94 ? 10.814 -23.857 -7.842 1.00 83.62 94 GLY A N 1
ATOM 722 C CA . GLY A 1 94 ? 9.596 -24.499 -7.335 1.00 83.62 94 GLY A CA 1
ATOM 723 C C . GLY A 1 94 ? 8.279 -23.913 -7.856 1.00 83.62 94 GLY A C 1
ATOM 724 O O . GLY A 1 94 ? 7.223 -24.383 -7.447 1.00 83.62 94 GLY A O 1
ATOM 725 N N . THR A 1 95 ? 8.319 -22.928 -8.762 1.00 88.62 95 THR A N 1
ATOM 726 C CA . THR A 1 95 ? 7.115 -22.308 -9.342 1.00 88.62 95 THR A CA 1
ATOM 727 C C . THR A 1 95 ? 7.270 -22.051 -10.838 1.00 88.62 95 THR A C 1
ATOM 729 O O . THR A 1 95 ? 8.385 -21.857 -11.322 1.00 88.62 95 THR A O 1
ATOM 732 N N . HIS A 1 96 ? 6.150 -22.014 -11.563 1.00 92.06 96 HIS A N 1
ATOM 733 C CA . HIS A 1 96 ? 6.115 -21.541 -12.946 1.00 92.06 96 HIS A CA 1
ATOM 734 C C . HIS A 1 96 ? 5.853 -20.033 -13.002 1.00 92.06 96 HIS A C 1
ATOM 736 O O . HIS A 1 96 ? 5.073 -19.494 -12.214 1.00 92.06 96 HIS A O 1
ATOM 742 N N . LEU A 1 97 ? 6.470 -19.371 -13.982 1.00 96.06 97 LEU A N 1
ATOM 743 C CA . LEU A 1 97 ? 6.123 -18.019 -14.395 1.00 96.06 97 LEU A CA 1
ATOM 744 C C . LEU A 1 97 ? 5.052 -18.078 -15.492 1.00 96.06 97 LEU A C 1
ATOM 746 O O . LEU A 1 97 ? 5.304 -18.549 -16.605 1.00 96.06 97 LEU A O 1
ATOM 750 N N . HIS A 1 98 ? 3.861 -17.579 -15.183 1.00 96.56 98 HIS A N 1
ATOM 751 C CA . HIS A 1 98 ? 2.759 -17.427 -16.129 1.00 96.56 98 HIS A CA 1
ATOM 752 C C . HIS A 1 98 ? 2.828 -16.048 -16.788 1.00 96.56 98 HIS A C 1
ATOM 754 O O . HIS A 1 98 ? 2.755 -15.025 -16.112 1.00 96.56 98 HIS A O 1
ATOM 760 N N . ILE A 1 99 ? 2.974 -16.006 -18.107 1.00 97.19 99 ILE A N 1
ATOM 761 C CA . ILE A 1 99 ? 3.104 -14.773 -18.882 1.00 97.19 99 ILE A CA 1
ATOM 762 C C . ILE A 1 99 ? 1.814 -14.535 -19.652 1.00 97.19 99 ILE A C 1
ATOM 764 O O . ILE A 1 99 ? 1.344 -15.407 -20.378 1.00 97.19 99 ILE A O 1
ATOM 768 N N . THR A 1 100 ? 1.284 -13.324 -19.552 1.00 95.81 100 THR A N 1
ATOM 769 C CA . THR A 1 100 ? 0.251 -12.815 -20.461 1.00 95.81 100 THR A CA 1
ATOM 770 C C . THR A 1 100 ? 0.789 -11.586 -21.179 1.00 95.81 100 THR A C 1
ATOM 772 O O . THR A 1 100 ? 1.609 -10.854 -20.626 1.00 95.81 100 THR A O 1
ATOM 775 N N . THR A 1 101 ? 0.345 -11.354 -22.412 1.00 95.75 101 THR A N 1
ATOM 776 C CA . THR A 1 101 ? 0.758 -10.188 -23.210 1.00 95.75 101 THR A CA 1
ATOM 777 C C . THR A 1 101 ? -0.397 -9.213 -23.418 1.00 95.75 101 THR A C 1
ATOM 779 O O . THR A 1 101 ? -1.572 -9.581 -23.384 1.00 95.75 101 THR A O 1
ATOM 782 N N . SER A 1 102 ? -0.058 -7.950 -23.648 1.00 92.94 102 SER A N 1
ATOM 783 C CA . SER A 1 102 ? -0.971 -6.838 -23.886 1.00 92.94 102 SER A CA 1
ATOM 784 C C . SER A 1 102 ? -0.667 -6.212 -25.242 1.00 92.94 102 SER A C 1
ATOM 786 O O . SER A 1 102 ? 0.326 -5.504 -25.377 1.00 92.94 102 SER A O 1
ATOM 788 N N . GLY A 1 103 ? -1.523 -6.409 -26.248 1.00 90.69 103 GLY A N 1
ATOM 789 C CA . GLY A 1 103 ? -1.307 -5.874 -27.600 1.00 90.69 103 GLY A CA 1
ATOM 790 C C . GLY A 1 103 ? -0.896 -4.394 -27.676 1.00 90.69 103 GLY A C 1
ATOM 791 O O . GLY A 1 103 ? 0.019 -4.072 -28.430 1.00 90.69 103 GLY A O 1
ATOM 792 N N . PRO A 1 104 ? -1.489 -3.471 -26.892 1.00 89.00 104 PRO A N 1
ATOM 793 C CA . PRO A 1 104 ? -1.093 -2.061 -26.893 1.00 89.00 104 PRO A CA 1
ATOM 794 C C . PRO A 1 104 ? 0.325 -1.760 -26.396 1.00 89.00 104 PRO A C 1
ATOM 796 O O . PRO A 1 104 ? 0.834 -0.682 -26.699 1.00 89.00 104 PRO A O 1
ATOM 799 N N . TYR A 1 105 ? 0.924 -2.658 -25.617 1.00 90.75 105 TYR A N 1
ATOM 800 C CA . TYR A 1 105 ? 2.244 -2.472 -25.016 1.00 90.75 105 TYR A CA 1
ATOM 801 C C . TYR A 1 105 ? 3.276 -3.415 -25.642 1.00 90.75 105 TYR A C 1
ATOM 803 O O . TYR A 1 105 ? 4.317 -2.973 -26.116 1.00 90.75 105 TYR A O 1
ATOM 811 N N . ASP A 1 106 ? 2.956 -4.705 -25.705 1.00 94.56 106 ASP A N 1
ATOM 812 C CA . ASP A 1 106 ? 3.805 -5.767 -26.245 1.00 94.56 106 ASP A CA 1
ATOM 813 C C . ASP A 1 106 ? 3.804 -5.819 -27.785 1.00 94.56 106 ASP A C 1
ATOM 815 O O . ASP A 1 106 ? 4.706 -6.399 -28.392 1.00 94.56 106 ASP A O 1
ATOM 819 N N . GLY A 1 107 ? 2.810 -5.207 -28.440 1.00 91.94 107 GLY A N 1
ATOM 820 C CA . GLY A 1 107 ? 2.612 -5.308 -29.886 1.00 91.94 107 GLY A CA 1
ATOM 821 C C . GLY A 1 107 ? 2.243 -6.727 -30.330 1.00 91.94 107 GLY A C 1
ATOM 822 O O . GLY A 1 107 ? 2.099 -7.645 -29.519 1.00 91.94 107 GLY A O 1
ATOM 823 N N . LYS A 1 108 ? 2.121 -6.935 -31.646 1.00 90.94 108 LYS A N 1
ATOM 824 C CA . LYS A 1 108 ? 1.912 -8.296 -32.183 1.00 90.94 108 LYS A CA 1
ATOM 825 C C . LYS A 1 108 ? 3.142 -9.169 -31.950 1.00 90.94 108 LYS A C 1
ATOM 827 O O . LYS A 1 108 ? 3.024 -10.354 -31.653 1.00 90.94 108 LYS A O 1
ATOM 832 N N . ILE A 1 109 ? 4.320 -8.554 -32.054 1.00 94.75 109 ILE A N 1
ATOM 833 C CA . ILE A 1 109 ? 5.599 -9.240 -31.903 1.00 94.75 109 ILE A CA 1
ATOM 834 C C . ILE A 1 109 ? 5.782 -9.842 -30.503 1.00 94.75 109 ILE A C 1
ATOM 836 O O . ILE A 1 109 ? 6.376 -10.908 -30.376 1.00 94.75 109 ILE A O 1
ATOM 840 N N . GLY A 1 110 ? 5.242 -9.215 -29.453 1.00 96.19 110 GLY A N 1
ATOM 841 C CA . GLY A 1 110 ? 5.416 -9.699 -28.087 1.00 96.19 110 GLY A CA 1
ATOM 842 C C . GLY A 1 110 ? 4.729 -11.035 -27.801 1.00 96.19 110 GLY A C 1
ATOM 843 O O . GLY A 1 110 ? 5.305 -11.861 -27.095 1.00 96.19 110 GLY A O 1
ATOM 844 N N . ALA A 1 111 ? 3.555 -11.298 -28.386 1.00 96.31 111 ALA A N 1
ATOM 845 C CA . ALA A 1 111 ? 2.890 -12.601 -28.269 1.00 96.31 111 ALA A CA 1
ATOM 846 C C . ALA A 1 111 ? 3.735 -13.721 -28.900 1.00 96.31 111 ALA A C 1
ATOM 848 O O . ALA A 1 111 ? 3.911 -14.791 -28.320 1.00 96.31 111 ALA A O 1
ATOM 849 N N . GLU A 1 112 ? 4.322 -13.454 -30.064 1.00 97.31 112 GLU A N 1
ATOM 850 C CA . GLU A 1 112 ? 5.163 -14.419 -30.772 1.00 97.31 112 GLU A CA 1
ATOM 851 C C . GLU A 1 112 ? 6.488 -14.675 -30.039 1.00 97.31 112 GLU A C 1
ATOM 853 O O . GLU A 1 112 ? 6.901 -15.828 -29.890 1.00 97.31 112 GLU A O 1
ATOM 858 N N . ILE A 1 113 ? 7.104 -13.622 -29.489 1.00 98.25 113 ILE A N 1
ATOM 859 C CA . ILE A 1 113 ? 8.266 -13.734 -28.597 1.00 98.25 113 ILE A CA 1
ATOM 860 C C . ILE A 1 113 ? 7.917 -14.576 -27.361 1.00 98.25 113 ILE A C 1
ATOM 862 O O . ILE A 1 113 ? 8.705 -15.439 -26.980 1.00 98.25 113 ILE A O 1
ATOM 866 N N . ALA A 1 114 ? 6.745 -14.378 -26.747 1.00 97.62 114 ALA A N 1
ATOM 867 C CA . ALA A 1 114 ? 6.318 -15.142 -25.573 1.00 97.62 114 ALA A CA 1
ATOM 868 C C . ALA A 1 114 ? 6.131 -16.640 -25.880 1.00 97.62 114 ALA A C 1
ATOM 870 O O . ALA A 1 114 ? 6.588 -17.487 -25.109 1.00 97.62 114 ALA A O 1
ATOM 871 N N . VAL A 1 115 ? 5.533 -16.978 -27.030 1.00 97.62 115 VAL A N 1
ATOM 872 C CA . VAL A 1 115 ? 5.411 -18.369 -27.506 1.00 97.62 115 VAL A CA 1
ATOM 873 C C . VAL A 1 115 ? 6.790 -19.004 -27.695 1.00 97.62 115 VAL A C 1
ATOM 875 O O . VAL A 1 115 ? 7.025 -20.135 -27.257 1.00 97.62 115 VAL A O 1
ATOM 878 N N . ARG A 1 116 ? 7.725 -18.277 -28.316 1.00 97.88 116 ARG A N 1
ATOM 879 C CA . ARG A 1 116 ? 9.087 -18.769 -28.554 1.00 97.88 116 ARG A CA 1
ATOM 880 C C . ARG A 1 116 ? 9.868 -18.942 -27.253 1.00 97.88 116 ARG A C 1
ATOM 882 O O . ARG A 1 116 ? 10.482 -19.984 -27.038 1.00 97.88 116 ARG A O 1
ATOM 889 N N . LEU A 1 117 ? 9.752 -17.983 -26.339 1.00 98.00 117 LEU A N 1
ATOM 890 C CA . LEU A 1 117 ? 10.330 -18.045 -25.000 1.00 98.00 117 LEU A CA 1
ATOM 891 C C . LEU A 1 117 ? 9.814 -19.255 -24.205 1.00 98.00 117 LEU A C 1
ATOM 893 O O . LEU A 1 117 ? 10.620 -19.976 -23.619 1.00 98.00 117 LEU A O 1
ATOM 897 N N . GLN A 1 118 ? 8.503 -19.530 -24.224 1.00 97.56 118 GLN A N 1
ATOM 898 C CA . GLN A 1 118 ? 7.950 -20.745 -23.612 1.00 97.56 118 GLN A CA 1
ATOM 899 C C . GLN A 1 118 ? 8.561 -22.002 -24.239 1.00 97.56 118 GLN A C 1
ATOM 901 O O . GLN A 1 118 ? 8.909 -22.935 -23.520 1.00 97.56 118 GLN A O 1
ATOM 906 N N . ALA A 1 119 ? 8.705 -22.056 -25.566 1.00 97.50 119 ALA A N 1
ATOM 907 C CA . ALA A 1 119 ? 9.316 -23.209 -26.224 1.00 97.50 119 ALA A CA 1
ATOM 908 C C . ALA A 1 119 ? 10.768 -23.438 -25.764 1.00 97.50 119 ALA A C 1
ATOM 910 O O . ALA A 1 119 ? 11.167 -24.588 -25.585 1.00 97.50 119 ALA A O 1
ATOM 911 N N . LEU A 1 120 ? 11.518 -22.361 -25.511 1.00 97.25 120 LEU A N 1
ATOM 912 C CA . LEU A 1 120 ? 12.891 -22.400 -25.003 1.00 97.25 120 LEU A CA 1
ATOM 913 C C . LEU A 1 120 ? 12.998 -22.723 -23.498 1.00 97.25 120 LEU A C 1
ATOM 915 O O . LEU A 1 120 ? 14.064 -23.161 -23.060 1.00 97.25 120 LEU A O 1
ATOM 919 N N . ARG A 1 121 ? 11.936 -22.494 -22.709 1.00 95.75 121 ARG A N 1
ATOM 920 C CA . ARG A 1 121 ? 11.878 -22.676 -21.239 1.00 95.75 121 ARG A CA 1
ATOM 921 C C . ARG A 1 121 ? 10.591 -23.366 -20.772 1.00 95.75 121 ARG A C 1
ATOM 923 O O . ARG A 1 121 ? 9.915 -22.917 -19.849 1.00 95.75 121 ARG A O 1
ATOM 930 N N . ARG A 1 122 ? 10.253 -24.498 -21.398 1.00 92.81 122 ARG A N 1
ATOM 931 C CA . ARG A 1 122 ? 9.022 -25.261 -21.093 1.00 92.81 122 ARG A CA 1
ATOM 932 C C . ARG A 1 122 ? 8.926 -25.735 -19.640 1.00 92.81 122 ARG A C 1
ATOM 934 O O . ARG A 1 122 ? 7.829 -25.995 -19.161 1.00 92.81 122 ARG A O 1
ATOM 941 N N . SER A 1 123 ? 10.063 -25.881 -18.963 1.00 92.44 123 SER A N 1
ATOM 942 C CA . SER A 1 123 ? 10.157 -26.359 -17.582 1.00 92.44 123 SER A CA 1
ATOM 943 C C . SER A 1 123 ? 9.610 -25.386 -16.545 1.00 92.44 123 SER A C 1
ATOM 945 O O . SER A 1 123 ? 9.276 -25.818 -15.451 1.00 92.44 123 SER A O 1
ATOM 947 N N . ASP A 1 124 ? 9.566 -24.090 -16.850 1.00 94.50 124 ASP A N 1
ATOM 948 C CA . ASP A 1 124 ? 9.346 -23.058 -15.832 1.00 94.50 124 ASP A CA 1
ATOM 949 C C . ASP A 1 124 ? 8.619 -21.807 -16.352 1.00 94.50 124 ASP A C 1
ATOM 951 O O . ASP A 1 124 ? 8.166 -20.995 -15.550 1.00 94.50 124 ASP A O 1
ATOM 955 N N . ILE A 1 125 ? 8.431 -21.660 -17.667 1.00 96.56 125 ILE A N 1
ATOM 956 C CA . ILE A 1 125 ? 7.633 -20.585 -18.269 1.00 96.56 125 ILE A CA 1
ATOM 957 C C . ILE A 1 125 ? 6.406 -21.171 -18.962 1.00 96.56 125 ILE A C 1
ATOM 959 O O . ILE A 1 125 ? 6.488 -22.154 -19.696 1.00 96.56 125 ILE A O 1
ATOM 963 N N . SER A 1 126 ? 5.263 -20.517 -18.767 1.00 95.56 126 SER A N 1
ATOM 964 C CA . SER A 1 126 ? 4.046 -20.766 -19.539 1.00 95.56 126 SER A CA 1
ATOM 965 C C . SER A 1 126 ? 3.478 -19.452 -20.060 1.00 95.56 126 SER A C 1
ATOM 967 O O . SER A 1 126 ? 3.423 -18.456 -19.344 1.00 95.56 126 SER A O 1
ATOM 969 N N . TYR A 1 127 ? 3.061 -19.444 -21.316 1.00 96.31 127 TYR A N 1
ATOM 970 C CA . TYR A 1 127 ? 2.362 -18.347 -21.954 1.00 96.31 127 TYR A CA 1
ATOM 971 C C . TYR A 1 127 ? 0.864 -18.644 -21.932 1.00 96.31 127 TYR A C 1
ATOM 973 O O . TYR A 1 127 ? 0.399 -19.641 -22.481 1.00 96.31 127 TYR A O 1
ATOM 981 N N . ALA A 1 128 ? 0.114 -17.767 -21.276 1.00 92.06 128 ALA A N 1
ATOM 982 C CA . ALA A 1 128 ? -1.323 -17.886 -21.072 1.00 92.06 128 ALA A CA 1
ATOM 983 C C . ALA A 1 128 ? -2.152 -17.118 -22.118 1.00 92.06 128 ALA A C 1
ATOM 985 O O . ALA A 1 128 ? -3.375 -17.072 -22.014 1.00 92.06 128 ALA A O 1
ATOM 986 N N . GLY A 1 129 ? -1.506 -16.536 -23.133 1.00 91.62 129 GLY A N 1
ATOM 987 C CA . GLY A 1 129 ? -2.174 -15.806 -24.209 1.00 91.62 129 GLY A CA 1
ATOM 988 C C . GLY A 1 129 ? -2.189 -14.285 -24.032 1.00 91.62 129 GLY A C 1
ATOM 989 O O . GLY A 1 129 ? -1.564 -13.711 -23.134 1.00 91.62 129 GLY A O 1
ATOM 990 N N . GLU A 1 130 ? -2.894 -13.619 -24.946 1.00 90.25 130 GLU A N 1
ATOM 991 C CA . GLU A 1 130 ? -3.053 -12.165 -24.969 1.00 90.25 130 GLU A CA 1
ATOM 992 C C . GLU A 1 130 ? -4.344 -11.732 -24.257 1.00 90.25 130 GLU A C 1
ATOM 994 O O . GLU A 1 130 ? -5.393 -12.359 -24.396 1.00 90.25 130 GLU A O 1
ATOM 999 N N . GLY A 1 131 ? -4.296 -10.606 -23.542 1.00 83.69 131 GLY A N 1
ATOM 1000 C CA . GLY A 1 131 ? -5.493 -9.959 -23.003 1.00 83.69 131 GLY A CA 1
ATOM 1001 C C . GLY A 1 131 ? -5.914 -10.426 -21.609 1.00 83.69 131 GLY A C 1
ATOM 1002 O O . GLY A 1 131 ? -6.963 -9.994 -21.131 1.00 83.69 131 GLY A O 1
ATOM 1003 N N . GLY A 1 132 ? -5.097 -11.245 -20.947 1.00 86.25 132 GLY A N 1
ATOM 1004 C CA . GLY A 1 132 ? -5.327 -11.704 -19.579 1.00 86.25 132 GLY A CA 1
ATOM 1005 C C . GLY A 1 132 ? -5.723 -13.177 -19.480 1.00 86.25 132 GLY A C 1
ATOM 1006 O O . GLY A 1 132 ? -5.783 -13.881 -20.482 1.00 86.25 132 GLY A O 1
ATOM 1007 N N . MET A 1 133 ? -5.982 -13.647 -18.260 1.00 90.44 133 MET A N 1
ATOM 1008 C CA . MET A 1 133 ? -6.402 -15.024 -17.976 1.00 90.44 133 MET A CA 1
ATOM 1009 C C . MET A 1 133 ? -7.165 -15.108 -16.646 1.00 90.44 133 MET A C 1
ATOM 1011 O O . MET A 1 133 ? -7.155 -14.166 -15.855 1.00 90.44 133 MET A O 1
ATOM 1015 N N . ILE A 1 134 ? -7.784 -16.254 -16.371 1.00 91.00 134 ILE A N 1
ATOM 1016 C CA . ILE A 1 134 ? -8.284 -16.602 -15.036 1.00 91.00 134 ILE A CA 1
ATOM 1017 C C . ILE A 1 134 ? -7.319 -17.616 -14.429 1.00 91.00 134 ILE A C 1
ATOM 1019 O O . ILE A 1 134 ? -7.026 -18.637 -15.049 1.00 91.00 134 ILE A O 1
ATOM 1023 N N . LEU A 1 135 ? -6.817 -17.325 -13.231 1.00 91.25 135 LEU A N 1
ATOM 1024 C CA . LEU A 1 135 ? -6.052 -18.271 -12.429 1.00 91.25 135 LEU A CA 1
ATOM 1025 C C . LEU A 1 135 ? -6.966 -18.867 -11.352 1.00 91.25 135 LEU A C 1
ATOM 1027 O O . LEU A 1 135 ? -7.393 -18.166 -10.437 1.00 91.25 135 LEU A O 1
ATOM 1031 N N . GLU A 1 136 ? -7.244 -20.164 -11.461 1.00 90.81 136 GLU A N 1
ATOM 1032 C CA . GLU A 1 136 ? -8.032 -20.909 -10.475 1.00 90.81 136 GLU A CA 1
ATOM 1033 C C . GLU A 1 136 ? -7.186 -21.211 -9.229 1.00 90.81 136 GLU A C 1
ATOM 1035 O O . GLU A 1 136 ? -6.295 -22.065 -9.246 1.00 90.81 136 GLU A O 1
ATOM 1040 N N . LEU A 1 137 ? -7.491 -20.561 -8.109 1.00 89.00 137 LEU A N 1
ATOM 1041 C CA . LEU A 1 137 ? -6.891 -20.841 -6.804 1.00 89.00 137 LEU A CA 1
ATOM 1042 C C . LEU A 1 137 ? -7.712 -21.925 -6.095 1.00 89.00 137 LEU A C 1
ATOM 1044 O O . LEU A 1 137 ? -8.389 -21.682 -5.092 1.00 89.00 137 LEU A O 1
ATOM 1048 N N . ARG A 1 138 ? -7.666 -23.148 -6.642 1.00 85.88 138 ARG A N 1
ATOM 1049 C CA . ARG A 1 138 ? -8.495 -24.293 -6.209 1.00 85.88 138 ARG A CA 1
ATOM 1050 C C . ARG A 1 138 ? -8.406 -24.584 -4.713 1.00 85.88 138 ARG A C 1
ATOM 1052 O O . ARG A 1 138 ? -9.390 -25.007 -4.122 1.00 85.88 138 ARG A O 1
ATOM 1059 N N . GLN A 1 139 ? -7.251 -24.326 -4.102 1.00 83.88 139 GLN A N 1
ATOM 1060 C CA . GLN A 1 139 ? -7.002 -24.557 -2.677 1.00 83.88 139 GLN A CA 1
ATOM 1061 C C . GLN A 1 139 ? -7.889 -23.701 -1.761 1.00 83.88 139 GLN A C 1
ATOM 1063 O O . GLN A 1 139 ? -8.131 -24.090 -0.623 1.00 83.88 139 GLN A O 1
ATOM 1068 N N . ILE A 1 140 ? -8.366 -22.555 -2.253 1.00 85.94 140 ILE A N 1
ATOM 1069 C CA . ILE A 1 140 ? -9.213 -21.616 -1.506 1.00 85.94 140 ILE A CA 1
ATOM 1070 C C . ILE A 1 140 ? -10.557 -21.347 -2.201 1.00 85.94 140 ILE A C 1
ATOM 1072 O O . ILE A 1 140 ? -11.319 -20.498 -1.747 1.00 85.94 140 ILE A O 1
ATOM 1076 N N . GLY A 1 141 ? -10.847 -22.053 -3.301 1.00 86.31 141 GLY A N 1
ATOM 1077 C CA . GLY A 1 141 ? -12.097 -21.917 -4.053 1.00 86.31 141 GLY A CA 1
ATOM 1078 C C . GLY A 1 141 ? -12.323 -20.516 -4.629 1.00 86.31 141 GLY A C 1
ATOM 1079 O O . GLY A 1 141 ? -13.453 -20.033 -4.604 1.00 86.31 141 GLY A O 1
ATOM 1080 N N . LYS A 1 142 ? -11.256 -19.849 -5.092 1.00 87.06 142 LYS A N 1
ATOM 1081 C CA . LYS A 1 142 ? -11.314 -18.496 -5.666 1.00 87.06 142 LYS A CA 1
ATOM 1082 C C . LYS A 1 142 ? -10.739 -18.449 -7.074 1.00 87.06 142 LYS A C 1
ATOM 1084 O O . LYS A 1 142 ? -9.753 -19.122 -7.362 1.00 87.06 142 LYS A O 1
ATOM 1089 N N . ASP A 1 143 ? -11.294 -17.574 -7.900 1.00 90.62 143 ASP A N 1
ATOM 1090 C CA . ASP A 1 143 ? -10.777 -17.249 -9.227 1.00 90.62 143 ASP A CA 1
ATOM 1091 C C . ASP A 1 143 ? -10.081 -15.884 -9.199 1.00 90.62 143 ASP A C 1
ATOM 1093 O O . ASP A 1 143 ? -10.691 -14.869 -8.858 1.00 90.62 143 ASP A O 1
ATOM 1097 N N . LEU A 1 144 ? -8.817 -15.826 -9.611 1.00 91.31 144 LEU A N 1
ATOM 1098 C CA . LEU A 1 144 ? -8.098 -14.567 -9.787 1.00 91.31 144 LEU A CA 1
ATOM 1099 C C . LEU A 1 144 ? -8.158 -14.137 -11.257 1.00 91.31 144 LEU A C 1
ATOM 1101 O O . LEU A 1 144 ? -7.596 -14.792 -12.135 1.00 91.31 144 LEU A O 1
ATOM 1105 N N . GLY A 1 145 ? -8.837 -13.026 -11.532 1.00 91.75 145 GLY A N 1
ATOM 1106 C CA . GLY A 1 145 ? -8.890 -12.406 -12.852 1.00 91.75 145 GLY A CA 1
ATOM 1107 C C . GLY A 1 145 ? -7.637 -11.593 -13.121 1.00 91.75 145 GLY A C 1
ATOM 1108 O O . GLY A 1 145 ? -7.409 -10.576 -12.484 1.00 91.75 145 GLY A O 1
ATOM 1109 N N . LEU A 1 146 ? -6.829 -12.016 -14.080 1.00 92.56 146 LEU A N 1
ATOM 1110 C CA . LEU A 1 146 ? -5.614 -11.326 -14.487 1.00 92.56 146 LEU A CA 1
ATOM 1111 C C . LEU A 1 146 ? -5.923 -10.544 -15.758 1.00 92.56 146 LEU A C 1
ATOM 1113 O O . LEU A 1 146 ? -6.195 -11.140 -16.797 1.00 92.56 146 LEU A O 1
ATOM 1117 N N . CYS A 1 147 ? -5.915 -9.217 -15.684 1.00 91.12 147 CYS A N 1
ATOM 1118 C CA . CYS A 1 147 ? -6.333 -8.342 -16.773 1.00 91.12 147 CYS A CA 1
ATOM 1119 C C . CYS A 1 147 ? -5.200 -7.421 -17.229 1.00 91.12 147 CYS A C 1
ATOM 1121 O O . CYS A 1 147 ? -4.473 -6.831 -16.431 1.00 91.12 147 CYS A O 1
ATOM 1123 N N . VAL A 1 148 ? -5.108 -7.230 -18.542 1.00 90.44 148 VAL A N 1
ATOM 1124 C CA . VAL A 1 148 ? -4.229 -6.238 -19.168 1.00 90.44 148 VAL A CA 1
ATOM 1125 C C . VAL A 1 148 ? -5.011 -5.414 -20.186 1.00 90.44 148 VAL A C 1
ATOM 1127 O O . VAL A 1 148 ? -6.051 -5.860 -20.680 1.00 90.44 148 VAL A O 1
ATOM 1130 N N . PRO A 1 149 ? -4.533 -4.216 -20.553 1.00 87.88 149 PRO A N 1
ATOM 1131 C CA . PRO A 1 149 ? -5.134 -3.443 -21.632 1.00 87.88 149 PRO A CA 1
ATOM 1132 C C . PRO A 1 149 ? -5.186 -4.244 -22.947 1.00 87.88 149 PRO A C 1
ATOM 1134 O O . PRO A 1 149 ? -4.161 -4.699 -23.446 1.00 87.88 149 PRO A O 1
ATOM 1137 N N . LYS A 1 150 ? -6.376 -4.394 -23.542 1.00 85.38 150 LYS A N 1
ATOM 1138 C CA . LYS A 1 150 ? -6.568 -5.017 -24.876 1.00 85.38 150 LYS A CA 1
ATOM 1139 C C . LYS A 1 150 ? -6.570 -4.009 -26.028 1.00 85.38 150 LYS A C 1
ATOM 1141 O O . LYS A 1 150 ? -6.422 -4.363 -27.190 1.00 85.38 150 LYS A O 1
ATOM 1146 N N . LYS A 1 151 ? -6.787 -2.733 -25.716 1.00 77.56 151 LYS A N 1
ATOM 1147 C CA . LYS A 1 151 ? -6.768 -1.611 -26.663 1.00 77.56 151 LYS A CA 1
ATOM 1148 C C . LYS A 1 151 ? -5.958 -0.485 -26.054 1.00 77.56 151 LYS A C 1
ATOM 1150 O O . LYS A 1 151 ? -5.932 -0.363 -24.831 1.00 77.56 151 LYS A O 1
ATOM 1155 N N . SER A 1 152 ? -5.317 0.321 -26.899 1.00 68.12 152 SER A N 1
ATOM 1156 C CA . SER A 1 152 ? -4.518 1.446 -26.425 1.00 68.12 152 SER A CA 1
ATOM 1157 C C . SER A 1 152 ? -5.399 2.393 -25.621 1.00 68.12 152 SER A C 1
ATOM 1159 O O . SER A 1 152 ? -6.251 3.103 -26.155 1.00 68.12 152 SER A O 1
ATOM 1161 N N . THR A 1 153 ? -5.225 2.365 -24.306 1.00 60.78 153 THR A N 1
ATOM 1162 C CA . THR A 1 153 ? -5.795 3.324 -23.372 1.00 60.78 153 THR 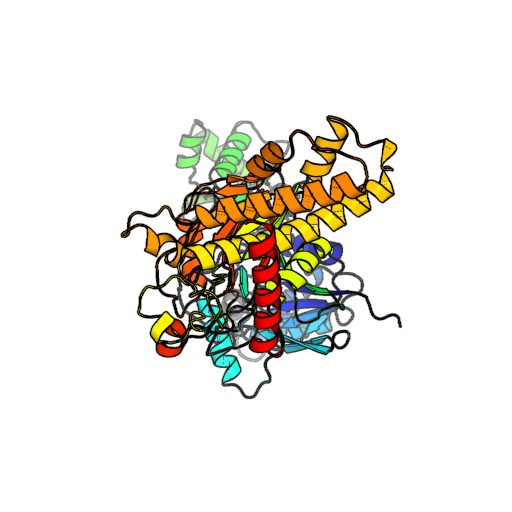A CA 1
ATOM 1163 C C . THR A 1 153 ? -4.917 4.567 -23.418 1.00 60.78 153 THR A C 1
ATOM 1165 O O . THR A 1 153 ? -4.150 4.844 -22.503 1.00 60.78 153 THR A O 1
ATOM 1168 N N . ILE A 1 154 ? -4.982 5.307 -24.530 1.00 51.94 154 ILE A N 1
ATOM 1169 C CA . ILE A 1 154 ? -4.371 6.636 -24.641 1.00 51.94 154 ILE A CA 1
ATOM 1170 C C . ILE A 1 154 ? -5.241 7.591 -23.824 1.00 51.94 154 ILE A C 1
ATOM 1172 O O . ILE A 1 154 ? -6.127 8.256 -24.352 1.00 51.94 154 ILE A O 1
ATOM 1176 N N . MET A 1 155 ? -5.054 7.597 -22.511 1.00 54.28 155 MET A N 1
ATOM 1177 C CA . MET A 1 155 ? -5.574 8.652 -21.656 1.00 54.28 155 MET A CA 1
ATOM 1178 C C . MET A 1 155 ? -4.454 9.089 -20.728 1.00 54.28 155 MET A C 1
ATOM 1180 O O . MET A 1 155 ? -4.025 8.329 -19.863 1.00 54.28 155 MET A O 1
ATOM 1184 N N . SER A 1 156 ? -3.983 10.317 -20.924 1.00 60.69 156 SER A N 1
ATOM 1185 C CA . SER A 1 156 ? -3.431 11.095 -19.824 1.00 60.69 156 SER A CA 1
ATOM 1186 C C . SER A 1 156 ? -4.537 11.226 -18.778 1.00 60.69 156 SER A C 1
ATOM 1188 O O . SER A 1 156 ? -5.639 11.672 -19.095 1.00 60.69 156 SER A O 1
ATOM 1190 N N . SER A 1 157 ? -4.274 10.754 -17.569 1.00 70.25 157 SER A N 1
ATOM 1191 C CA . SER A 1 157 ? -5.182 10.861 -16.435 1.00 70.25 157 SER A CA 1
ATOM 1192 C C . SER A 1 157 ? -4.347 11.234 -15.236 1.00 70.25 157 SER A C 1
ATOM 1194 O O . SER A 1 157 ? -3.337 10.584 -14.986 1.00 70.25 157 SER A O 1
ATOM 1196 N N . ASP A 1 158 ? -4.798 12.225 -14.485 1.00 77.00 158 ASP A N 1
ATOM 1197 C CA . ASP A 1 158 ? -4.128 12.643 -13.254 1.00 77.00 158 ASP A CA 1
ATOM 1198 C C . ASP A 1 158 ? -4.419 11.677 -12.096 1.00 77.00 158 ASP A C 1
ATOM 1200 O O . ASP A 1 158 ? -3.766 11.715 -11.056 1.00 77.00 158 ASP A O 1
ATOM 1204 N N . TYR A 1 159 ? -5.383 10.771 -12.290 1.00 85.44 159 TYR A N 1
ATOM 1205 C CA . TYR A 1 159 ? -5.841 9.819 -11.286 1.00 85.44 159 TYR A CA 1
ATOM 1206 C C . TYR A 1 159 ? -5.449 8.385 -11.625 1.00 85.44 159 TYR A C 1
ATOM 1208 O O . TYR A 1 159 ? -5.607 7.926 -12.765 1.00 85.44 159 TYR A O 1
ATOM 1216 N N . TYR A 1 160 ? -4.952 7.699 -10.603 1.00 87.38 160 TYR A N 1
ATOM 1217 C CA . TYR A 1 160 ? -4.271 6.410 -10.652 1.00 87.38 160 TYR A CA 1
ATOM 1218 C C . TYR A 1 160 ? -5.191 5.231 -10.997 1.00 87.38 160 TYR A C 1
ATOM 1220 O O . TYR A 1 160 ? -4.774 4.307 -11.695 1.00 87.38 160 TYR A O 1
ATOM 1228 N N . ASP A 1 161 ? -6.460 5.274 -10.592 1.00 85.00 161 ASP A N 1
ATOM 1229 C CA . ASP A 1 161 ? -7.442 4.212 -10.847 1.00 85.00 161 ASP A CA 1
ATOM 1230 C C . ASP A 1 161 ? -8.180 4.351 -12.195 1.00 85.00 161 ASP A C 1
ATOM 1232 O O . ASP A 1 161 ? -8.768 3.391 -12.693 1.00 85.00 161 ASP A O 1
ATOM 1236 N N . THR A 1 162 ? -8.157 5.528 -12.825 1.00 85.06 162 THR A N 1
ATOM 1237 C CA . THR A 1 162 ? -8.984 5.830 -14.006 1.00 85.06 162 THR A CA 1
ATOM 1238 C C . THR A 1 162 ? -8.722 4.878 -15.182 1.00 85.06 162 THR A C 1
ATOM 1240 O O . THR A 1 162 ? -9.693 4.369 -15.764 1.00 85.06 162 THR A O 1
ATOM 1243 N N . PRO A 1 163 ? -7.458 4.561 -15.544 1.00 85.31 163 PRO A N 1
ATOM 1244 C CA . PRO A 1 163 ? -7.185 3.552 -16.565 1.00 85.31 163 PRO A CA 1
ATOM 1245 C C . PRO A 1 163 ? -7.733 2.171 -16.184 1.00 85.31 163 PRO A C 1
ATOM 1247 O O . PRO A 1 163 ? -8.323 1.492 -17.031 1.00 85.31 163 PRO A O 1
ATOM 1250 N N . ALA A 1 164 ? -7.601 1.781 -14.912 1.00 86.81 164 ALA A N 1
ATOM 1251 C CA . ALA A 1 164 ? -8.071 0.496 -14.408 1.00 86.81 164 ALA A CA 1
ATOM 1252 C C . ALA A 1 164 ? -9.595 0.379 -14.498 1.00 86.81 164 ALA A C 1
ATOM 1254 O O . ALA A 1 164 ? -10.109 -0.575 -15.086 1.00 86.81 164 ALA A O 1
ATOM 1255 N N . GLN A 1 165 ? -10.327 1.397 -14.037 1.00 83.88 165 GLN A N 1
ATOM 1256 C CA . GLN A 1 165 ? -11.784 1.428 -14.131 1.00 83.88 165 GLN A CA 1
ATOM 1257 C C . GLN A 1 165 ? -12.279 1.253 -15.572 1.00 83.88 165 GLN A C 1
ATOM 1259 O O . GLN A 1 165 ? -13.288 0.588 -15.814 1.00 83.88 165 GLN A O 1
ATOM 1264 N N . ARG A 1 166 ? -11.591 1.851 -16.553 1.00 81.19 166 ARG A N 1
ATOM 1265 C CA . ARG A 1 166 ? -11.963 1.720 -17.968 1.00 81.19 166 ARG A CA 1
ATOM 1266 C C . ARG A 1 166 ? -11.744 0.301 -18.489 1.00 81.19 166 ARG A C 1
ATOM 1268 O O . ARG A 1 166 ? -12.600 -0.199 -19.219 1.00 81.19 166 ARG A O 1
ATOM 1275 N N . ILE A 1 167 ? -10.635 -0.340 -18.121 1.00 84.69 167 ILE A N 1
ATOM 1276 C CA . ILE A 1 167 ? -10.360 -1.739 -18.480 1.00 84.69 167 ILE A CA 1
ATOM 1277 C C . ILE A 1 167 ? -11.455 -2.632 -17.906 1.00 84.69 167 ILE A C 1
ATOM 1279 O O . ILE A 1 167 ? -12.110 -3.349 -18.656 1.00 84.69 167 ILE A O 1
ATOM 1283 N N . LEU A 1 168 ? -11.746 -2.499 -16.614 1.00 84.19 168 LEU A N 1
ATOM 1284 C CA . LEU A 1 168 ? -12.760 -3.302 -15.937 1.00 84.19 168 LEU A CA 1
ATOM 1285 C C . LEU A 1 168 ? -14.174 -3.098 -16.519 1.00 84.19 168 LEU A C 1
ATOM 1287 O O . LEU A 1 168 ? -14.924 -4.060 -16.695 1.00 84.19 168 LEU A O 1
ATOM 1291 N N . LYS A 1 169 ? -14.537 -1.860 -16.893 1.00 81.25 169 LYS A N 1
ATOM 1292 C CA . LYS A 1 169 ? -15.795 -1.560 -17.608 1.00 81.25 169 LYS A CA 1
ATOM 1293 C C . LYS A 1 169 ? -15.883 -2.277 -18.957 1.00 81.25 169 LYS A C 1
ATOM 1295 O O . LYS A 1 169 ? -16.971 -2.711 -19.333 1.00 81.25 169 LYS A O 1
ATOM 1300 N N . ASN A 1 170 ? -14.772 -2.383 -19.684 1.00 78.19 170 ASN A N 1
ATOM 1301 C CA . ASN A 1 170 ? -14.727 -3.091 -20.962 1.00 78.19 170 ASN A CA 1
ATOM 1302 C C . ASN A 1 170 ? -14.807 -4.608 -20.765 1.00 78.19 170 ASN A C 1
ATOM 1304 O O . ASN A 1 170 ? -15.577 -5.254 -21.468 1.00 78.19 170 ASN A O 1
ATOM 1308 N N . GLU A 1 171 ? -14.073 -5.160 -19.795 1.00 78.19 171 GLU A N 1
ATOM 1309 C CA . GLU A 1 171 ? -14.090 -6.598 -19.501 1.00 78.19 171 GLU A CA 1
ATOM 1310 C C . GLU A 1 171 ? -15.485 -7.077 -19.086 1.00 78.19 171 GLU A C 1
ATOM 1312 O O . GLU A 1 171 ? -15.957 -8.087 -19.594 1.00 78.19 171 GLU A O 1
ATOM 1317 N N . LYS A 1 172 ? -16.214 -6.300 -18.271 1.00 75.94 172 LYS A N 1
ATOM 1318 C CA . LYS A 1 172 ? -17.603 -6.621 -17.896 1.00 75.94 172 LYS A CA 1
ATOM 1319 C C . LYS A 1 172 ? -18.568 -6.694 -19.086 1.00 75.94 172 LYS A C 1
ATOM 1321 O O . LYS A 1 172 ? -19.581 -7.380 -19.007 1.00 75.94 172 LYS A O 1
ATOM 1326 N N . ARG A 1 173 ? -18.307 -5.936 -20.156 1.00 73.19 173 ARG A N 1
ATOM 1327 C CA . ARG A 1 173 ? -19.122 -5.959 -21.386 1.00 73.19 173 ARG A CA 1
ATOM 1328 C C . ARG A 1 173 ? -18.727 -7.098 -22.324 1.00 73.19 173 ARG A C 1
ATOM 1330 O O . ARG A 1 173 ? -19.428 -7.335 -23.303 1.00 73.19 173 ARG A O 1
ATOM 1337 N N . GLY A 1 174 ? -17.590 -7.742 -22.072 1.00 65.06 174 GLY A N 1
ATOM 1338 C CA . GLY A 1 174 ? -17.138 -8.895 -22.831 1.00 65.06 174 GLY A CA 1
ATOM 1339 C C . GLY A 1 174 ? -17.879 -10.177 -22.433 1.00 65.06 174 GLY A C 1
ATOM 1340 O O . GLY A 1 174 ? -18.560 -10.215 -21.412 1.00 65.06 174 GLY A O 1
ATOM 1341 N N . PRO A 1 175 ? -17.721 -11.251 -23.222 1.00 56.16 175 PRO A N 1
ATOM 1342 C CA . PRO A 1 175 ? -18.321 -12.553 -22.930 1.00 56.16 175 PRO A CA 1
ATOM 1343 C C . PRO A 1 175 ? -17.604 -13.328 -21.805 1.00 56.16 175 PRO A C 1
ATOM 1345 O O . PRO A 1 175 ? -18.068 -14.392 -21.407 1.00 56.16 175 PRO A O 1
ATOM 1348 N N . GLY A 1 176 ? -16.456 -12.842 -21.318 1.00 64.75 176 GLY A N 1
ATOM 1349 C CA . GLY A 1 176 ? -15.628 -13.538 -20.331 1.00 64.75 176 GLY A CA 1
ATOM 1350 C C . GLY A 1 176 ? -16.131 -13.392 -18.892 1.00 64.75 176 GLY A C 1
ATOM 1351 O O . GLY A 1 176 ? -16.627 -12.338 -18.492 1.00 64.75 176 GLY A O 1
ATOM 1352 N N . LYS A 1 177 ? -15.945 -14.442 -18.082 1.00 71.69 177 LYS A N 1
ATOM 1353 C CA . LYS A 1 177 ? -16.140 -14.384 -16.627 1.00 71.69 177 LYS A CA 1
ATOM 1354 C C . LYS A 1 177 ? -15.003 -13.566 -16.004 1.00 71.69 177 LYS A C 1
ATOM 1356 O O . LYS A 1 177 ? -13.834 -13.862 -16.225 1.00 71.69 177 LYS A O 1
ATOM 1361 N N . LEU A 1 178 ? -15.347 -12.554 -15.209 1.00 79.88 178 LEU A N 1
ATOM 1362 C CA . LEU A 1 178 ? -14.395 -11.894 -14.310 1.00 79.88 178 LEU A CA 1
ATOM 1363 C C . LEU A 1 178 ? -14.159 -12.786 -13.083 1.00 79.88 178 LEU A C 1
ATOM 1365 O O . LEU A 1 178 ? -15.123 -13.341 -12.551 1.00 79.88 178 LEU A O 1
ATOM 1369 N N . GLY A 1 179 ? -12.904 -12.892 -12.637 1.00 85.56 179 GLY A N 1
ATOM 1370 C CA . GLY A 1 179 ? -12.557 -13.572 -11.384 1.00 85.56 179 GLY A CA 1
ATOM 1371 C C . GLY A 1 179 ? -13.170 -12.887 -10.159 1.00 85.56 179 GLY A C 1
ATOM 1372 O O . GLY A 1 179 ? -13.698 -11.778 -10.264 1.00 85.56 179 GLY A O 1
ATOM 1373 N N . ASP A 1 180 ? -13.098 -13.545 -9.004 1.00 86.31 180 ASP A N 1
ATOM 1374 C CA . ASP A 1 180 ? -13.569 -13.022 -7.716 1.00 86.31 180 ASP A CA 1
ATOM 1375 C C . ASP A 1 180 ? -12.800 -11.768 -7.298 1.00 86.31 180 ASP A C 1
ATOM 1377 O O . ASP A 1 180 ? -13.390 -10.822 -6.784 1.00 86.31 180 ASP A O 1
ATOM 1381 N N . ILE A 1 181 ? -11.496 -11.752 -7.578 1.00 88.81 181 ILE A N 1
ATOM 1382 C CA . ILE A 1 181 ? -10.609 -10.597 -7.421 1.00 88.81 181 ILE A CA 1
ATOM 1383 C C . ILE A 1 181 ? -9.936 -10.344 -8.762 1.00 88.81 181 ILE A C 1
ATOM 1385 O O . ILE A 1 181 ? -9.585 -11.292 -9.466 1.00 88.81 181 ILE A O 1
ATOM 1389 N N . VAL A 1 182 ? -9.740 -9.076 -9.121 1.00 91.38 182 VAL A N 1
ATOM 1390 C CA . VAL A 1 182 ? -9.098 -8.704 -10.387 1.00 91.38 182 VAL A CA 1
ATOM 1391 C C . VAL A 1 182 ? -7.747 -8.029 -10.155 1.00 91.38 182 VAL A C 1
ATOM 1393 O O . VAL A 1 182 ? -7.629 -7.117 -9.349 1.00 91.38 182 VAL A O 1
ATOM 1396 N N . VAL A 1 183 ? -6.721 -8.432 -10.895 1.00 93.44 183 VAL A N 1
ATOM 1397 C CA . VAL A 1 183 ? -5.401 -7.794 -10.924 1.00 93.44 183 VAL A CA 1
ATOM 1398 C C . VAL A 1 183 ? -5.198 -7.150 -12.283 1.00 93.44 183 VAL A C 1
ATOM 1400 O O . VAL A 1 183 ? -5.469 -7.775 -13.307 1.00 93.44 183 VAL A O 1
ATOM 1403 N N . LEU A 1 184 ? -4.715 -5.910 -12.301 1.00 92.94 184 LEU A N 1
ATOM 1404 C CA . LEU A 1 184 ? -4.482 -5.144 -13.520 1.00 92.94 184 LEU A CA 1
ATOM 1405 C C . LEU A 1 184 ? -3.006 -4.796 -13.692 1.00 92.94 184 LEU A C 1
ATOM 1407 O O . LEU A 1 184 ? -2.437 -4.092 -12.857 1.00 92.94 184 LEU A O 1
ATOM 1411 N N . GLY A 1 185 ? -2.428 -5.251 -14.807 1.00 92.88 185 GLY A N 1
ATOM 1412 C CA . GLY A 1 185 ? -1.046 -4.990 -15.214 1.00 92.88 185 GLY A CA 1
ATOM 1413 C C . GLY A 1 185 ? -0.885 -3.813 -16.178 1.00 92.88 185 GLY A C 1
ATOM 1414 O O . GLY A 1 185 ? -1.854 -3.217 -16.647 1.00 92.88 185 GLY A O 1
ATOM 1415 N N . CYS A 1 186 ? 0.370 -3.491 -16.484 1.00 90.44 186 CYS A N 1
ATOM 1416 C CA . CYS A 1 186 ? 0.851 -2.436 -17.389 1.00 90.44 186 CYS A CA 1
ATOM 1417 C C . CYS A 1 186 ? 0.583 -0.978 -16.974 1.00 90.44 186 CYS A C 1
ATOM 1419 O O . CYS A 1 186 ? 1.011 -0.070 -17.685 1.00 90.44 186 CYS A O 1
ATOM 1421 N N . LEU A 1 187 ? -0.093 -0.727 -15.849 1.00 89.12 187 LEU A N 1
ATOM 1422 C CA . LEU A 1 187 ? -0.531 0.624 -15.465 1.00 89.12 187 LEU A CA 1
ATOM 1423 C C . LEU A 1 187 ? 0.476 1.412 -14.616 1.00 89.12 187 LEU A C 1
ATOM 1425 O O . LEU A 1 187 ? 0.293 2.614 -14.452 1.00 89.12 187 LEU A O 1
ATOM 1429 N N . ALA A 1 188 ? 1.517 0.757 -14.085 1.00 90.75 188 ALA A N 1
ATOM 1430 C CA . ALA A 1 188 ? 2.555 1.386 -13.259 1.00 90.75 188 ALA A CA 1
ATOM 1431 C C . ALA A 1 188 ? 1.985 2.222 -12.099 1.00 90.75 188 ALA A C 1
ATOM 1433 O O . ALA A 1 188 ? 2.465 3.318 -11.813 1.00 90.75 188 ALA A O 1
ATOM 1434 N N . SER A 1 189 ? 0.955 1.707 -11.431 1.00 90.38 189 SER A N 1
ATOM 1435 C CA . SER A 1 189 ? 0.326 2.335 -10.266 1.00 90.38 189 SER A CA 1
ATOM 1436 C C . SER A 1 189 ? 0.174 1.317 -9.131 1.00 90.38 189 SER A C 1
ATOM 1438 O O . SER A 1 189 ? 0.600 0.177 -9.269 1.00 90.38 189 SER A O 1
ATOM 1440 N N . ALA A 1 190 ? -0.371 1.724 -7.991 1.00 93.38 190 ALA A N 1
ATOM 1441 C CA . ALA A 1 190 ? -0.529 0.892 -6.804 1.00 93.38 190 ALA A CA 1
ATOM 1442 C C . ALA A 1 190 ? -1.833 1.276 -6.109 1.00 93.38 190 ALA A C 1
ATOM 1444 O O . ALA A 1 190 ? -1.865 2.180 -5.273 1.00 93.38 190 ALA A O 1
ATOM 1445 N N . VAL A 1 191 ? -2.915 0.610 -6.504 1.00 93.44 191 VAL A N 1
ATOM 1446 C CA . VAL A 1 191 ? -4.266 0.884 -6.001 1.00 93.44 191 VAL A CA 1
ATOM 1447 C C . VAL A 1 191 ? -4.918 -0.424 -5.594 1.00 93.44 191 VAL A C 1
ATOM 1449 O O . VAL A 1 191 ? -4.913 -1.371 -6.377 1.00 93.44 191 VAL A O 1
ATOM 1452 N N . PHE A 1 192 ? -5.496 -0.476 -4.398 1.00 93.69 192 PHE A N 1
ATOM 1453 C CA . PHE A 1 192 ? -6.254 -1.627 -3.917 1.00 93.69 192 PHE A CA 1
ATOM 1454 C C . PHE A 1 192 ? -7.612 -1.190 -3.375 1.00 93.69 192 PHE A C 1
ATOM 1456 O O . PHE A 1 192 ? -7.690 -0.256 -2.581 1.00 93.69 192 PHE A O 1
ATOM 1463 N N . THR A 1 193 ? -8.678 -1.881 -3.768 1.00 89.81 193 THR A N 1
ATOM 1464 C CA . THR A 1 193 ? -10.038 -1.612 -3.284 1.00 89.81 193 THR A CA 1
ATOM 1465 C C . THR A 1 193 ? -10.793 -2.919 -3.030 1.00 89.81 193 THR A C 1
ATOM 1467 O O . THR A 1 193 ? -10.585 -3.880 -3.779 1.00 89.81 193 THR A O 1
ATOM 1470 N N . PRO A 1 194 ? -11.676 -2.981 -2.011 1.00 85.88 194 PRO A N 1
ATOM 1471 C CA . PRO A 1 194 ? -12.609 -4.092 -1.835 1.00 85.88 194 PRO A CA 1
ATOM 1472 C C . PRO A 1 194 ? -13.756 -4.063 -2.861 1.00 85.88 194 PRO A C 1
ATOM 1474 O O . PRO A 1 194 ? -14.343 -5.103 -3.140 1.00 85.88 194 PRO A O 1
ATOM 1477 N N . GLY A 1 195 ? -14.020 -2.916 -3.498 1.00 73.50 195 GLY A N 1
ATOM 1478 C CA . GLY A 1 195 ? -14.815 -2.833 -4.722 1.00 73.50 195 GLY A CA 1
ATOM 1479 C C . GLY A 1 195 ? -16.343 -2.881 -4.581 1.00 73.50 195 GLY A C 1
ATOM 1480 O O . GLY A 1 195 ? -17.008 -2.996 -5.610 1.00 73.50 195 GLY A O 1
ATOM 1481 N N . ASP A 1 196 ? -16.929 -2.774 -3.385 1.00 67.06 196 ASP A N 1
ATOM 1482 C CA . ASP A 1 196 ? -18.389 -2.856 -3.184 1.00 67.06 196 ASP A CA 1
ATOM 1483 C C . ASP A 1 196 ? -19.131 -1.587 -3.652 1.00 67.06 196 ASP A C 1
ATOM 1485 O O . ASP A 1 196 ? -20.235 -1.663 -4.203 1.00 67.06 196 ASP A O 1
ATOM 1489 N N . SER A 1 197 ? -18.513 -0.414 -3.506 1.00 55.91 197 SER A N 1
ATOM 1490 C CA . SER A 1 197 ? -19.060 0.900 -3.884 1.00 55.91 197 SER A CA 1
ATOM 1491 C C . SER A 1 197 ? -19.103 1.141 -5.401 1.00 55.91 197 SER A C 1
ATOM 1493 O O . SER A 1 197 ? -19.793 2.043 -5.898 1.00 55.91 197 SER A O 1
ATOM 1495 N N . PHE A 1 198 ? -18.406 0.315 -6.185 1.00 58.88 198 PHE A N 1
ATOM 1496 C CA . PHE A 1 198 ? -18.275 0.491 -7.625 1.00 58.88 198 PHE A CA 1
ATOM 1497 C C . PHE A 1 198 ? -19.473 -0.061 -8.400 1.00 58.88 198 PHE A C 1
ATOM 1499 O O . PHE A 1 198 ? -19.572 -1.252 -8.698 1.00 58.88 198 PHE A O 1
ATOM 1506 N N . LYS A 1 199 ? -20.334 0.836 -8.900 1.00 55.69 199 LYS A N 1
ATOM 1507 C CA . LYS A 1 199 ? -21.460 0.474 -9.792 1.00 55.69 199 LYS A CA 1
ATOM 1508 C C . LYS A 1 199 ? -21.054 -0.389 -10.983 1.00 55.69 199 LYS A C 1
ATOM 1510 O O . LYS A 1 199 ? -21.812 -1.258 -11.423 1.00 55.69 199 LYS A O 1
ATOM 1515 N N . THR A 1 200 ? -19.896 -0.100 -11.581 1.00 55.69 200 THR A N 1
ATOM 1516 C CA . THR A 1 200 ? -19.483 -0.800 -12.794 1.00 55.69 200 THR A CA 1
ATOM 1517 C C . THR A 1 200 ? -18.869 -2.147 -12.486 1.00 55.69 200 THR A C 1
ATOM 1519 O O . THR A 1 200 ? -19.274 -3.104 -13.135 1.00 55.69 200 THR A O 1
ATOM 1522 N N . VAL A 1 201 ? -17.977 -2.267 -11.502 1.00 61.06 201 VAL A N 1
ATOM 1523 C CA . VAL A 1 201 ? -17.293 -3.528 -11.176 1.00 61.06 201 VAL A CA 1
ATOM 1524 C C . VAL A 1 201 ? -17.354 -3.730 -9.668 1.00 61.06 201 VAL A C 1
ATOM 1526 O O . VAL A 1 201 ? -16.512 -3.218 -8.949 1.00 61.06 201 VAL A O 1
ATOM 1529 N N . ARG A 1 202 ? -18.384 -4.457 -9.221 1.00 73.56 202 ARG A N 1
ATOM 1530 C CA . ARG A 1 202 ? -18.629 -4.790 -7.811 1.00 73.56 202 ARG A CA 1
ATOM 1531 C C . ARG A 1 202 ? -17.744 -5.944 -7.349 1.00 73.56 202 ARG A C 1
ATOM 1533 O O . ARG A 1 202 ? -18.253 -7.040 -7.118 1.00 73.56 202 ARG A O 1
ATOM 1540 N N . ARG A 1 203 ? -16.427 -5.758 -7.403 1.00 80.69 203 ARG A N 1
ATOM 1541 C CA . ARG A 1 203 ? -15.437 -6.776 -7.035 1.00 80.69 203 ARG A CA 1
ATOM 1542 C C . ARG A 1 203 ? -14.139 -6.119 -6.585 1.00 80.69 203 ARG A C 1
ATOM 1544 O O . ARG A 1 203 ? -13.771 -5.103 -7.184 1.00 80.69 203 ARG A O 1
ATOM 1551 N N . PRO A 1 204 ? -13.405 -6.735 -5.645 1.00 87.62 204 PRO A N 1
ATOM 1552 C CA . PRO A 1 204 ? -12.086 -6.258 -5.291 1.00 87.62 204 PRO A CA 1
ATOM 1553 C C . PRO A 1 204 ? -11.165 -6.252 -6.508 1.00 87.62 204 PRO A C 1
ATOM 1555 O O . PRO A 1 204 ? -11.156 -7.195 -7.311 1.00 87.62 204 PRO A O 1
ATOM 1558 N N . TYR A 1 205 ? -10.360 -5.203 -6.632 1.00 90.00 205 TYR A N 1
ATOM 1559 C CA . TYR A 1 205 ? -9.313 -5.172 -7.638 1.00 90.00 205 TYR A CA 1
ATOM 1560 C C . TYR A 1 205 ? -8.034 -4.514 -7.138 1.00 90.00 205 TYR A C 1
ATOM 1562 O O . TYR A 1 205 ? -8.038 -3.676 -6.235 1.00 90.00 205 TYR A O 1
ATOM 1570 N N . PHE A 1 206 ? -6.932 -4.911 -7.765 1.00 92.88 206 PHE A N 1
ATOM 1571 C CA . PHE A 1 206 ? -5.594 -4.429 -7.487 1.00 92.88 206 PHE A CA 1
ATOM 1572 C C . PHE A 1 206 ? -4.908 -3.972 -8.777 1.00 92.88 206 PHE A C 1
ATOM 1574 O O . PHE A 1 206 ? -4.840 -4.716 -9.755 1.00 92.88 206 PHE A O 1
ATOM 1581 N N . VAL A 1 207 ? -4.378 -2.753 -8.779 1.00 93.19 207 VAL A N 1
ATOM 1582 C CA . VAL A 1 207 ? -3.525 -2.224 -9.846 1.00 93.19 207 VAL A CA 1
ATOM 1583 C C . VAL A 1 207 ? -2.081 -2.343 -9.404 1.00 93.19 207 VAL A C 1
ATOM 1585 O O . VAL A 1 207 ? -1.728 -1.844 -8.337 1.00 93.19 207 VAL A O 1
ATOM 1588 N N . MET A 1 208 ? -1.258 -2.999 -10.217 1.00 92.62 208 MET A N 1
ATOM 1589 C CA . MET A 1 208 ? 0.092 -3.376 -9.814 1.00 92.62 208 MET A CA 1
ATOM 1590 C C . MET A 1 208 ? 1.192 -2.423 -10.311 1.00 92.62 208 MET A C 1
ATOM 1592 O O . MET A 1 208 ? 1.064 -1.834 -11.397 1.00 92.62 208 MET A O 1
ATOM 1596 N N . PRO A 1 209 ? 2.308 -2.322 -9.560 1.00 95.31 209 PRO A N 1
ATOM 1597 C CA . PRO A 1 209 ? 3.499 -1.605 -10.004 1.00 95.31 209 PRO A CA 1
ATOM 1598 C C . PRO A 1 209 ? 4.182 -2.317 -11.185 1.00 95.31 209 PRO A C 1
ATOM 1600 O O . PRO A 1 209 ? 3.850 -3.455 -11.526 1.00 95.31 209 PRO A O 1
ATOM 1603 N N . VAL A 1 210 ? 5.162 -1.653 -11.806 1.00 94.81 210 VAL A N 1
ATOM 1604 C CA . VAL A 1 210 ? 5.962 -2.223 -12.910 1.00 94.81 210 VAL A CA 1
ATOM 1605 C C . VAL A 1 210 ? 7.433 -2.416 -12.542 1.00 94.81 210 VAL A C 1
ATOM 1607 O O . VAL A 1 210 ? 7.959 -1.746 -11.661 1.00 94.81 210 VAL A O 1
ATOM 1610 N N . LEU A 1 211 ? 8.139 -3.287 -13.263 1.00 95.75 211 LEU A N 1
ATOM 1611 C CA . LEU A 1 211 ? 9.585 -3.505 -13.132 1.00 95.75 211 LEU A CA 1
ATOM 1612 C C . LEU A 1 211 ? 10.369 -2.816 -14.258 1.00 95.75 211 LEU A C 1
ATOM 1614 O O . LEU A 1 211 ? 11.194 -3.417 -14.950 1.00 95.75 211 LEU A O 1
ATOM 1618 N N . TYR A 1 212 ? 10.100 -1.521 -14.404 1.00 92.19 212 TYR A N 1
ATOM 1619 C CA . TYR A 1 212 ? 10.634 -0.651 -15.444 1.00 92.19 212 TYR A CA 1
ATOM 1620 C C . TYR A 1 212 ? 10.889 0.750 -14.888 1.00 92.19 212 TYR A C 1
ATOM 1622 O O . TYR A 1 212 ? 10.067 1.279 -14.139 1.00 92.19 212 TYR A O 1
ATOM 1630 N N . LYS A 1 213 ? 12.007 1.377 -15.275 1.00 91.56 213 LYS A N 1
ATOM 1631 C CA . LYS A 1 213 ? 12.267 2.783 -14.951 1.00 91.56 213 LYS A CA 1
ATOM 1632 C C . LYS A 1 213 ? 11.353 3.660 -15.798 1.00 91.56 213 LYS A C 1
ATOM 1634 O O . LYS A 1 213 ? 11.526 3.736 -17.007 1.00 91.56 213 LYS A O 1
ATOM 1639 N N . ILE A 1 214 ? 10.419 4.362 -15.172 1.00 87.88 214 ILE A N 1
ATOM 1640 C CA . ILE A 1 214 ? 9.472 5.236 -15.873 1.00 87.88 214 ILE A CA 1
ATOM 1641 C C . ILE A 1 214 ? 10.230 6.440 -16.474 1.00 87.88 214 ILE A C 1
ATOM 1643 O O . ILE A 1 214 ? 10.681 7.313 -15.739 1.00 87.88 214 ILE A O 1
ATOM 1647 N N . VAL A 1 215 ? 10.418 6.458 -17.803 1.00 77.19 215 VAL A N 1
ATOM 1648 C CA . VAL A 1 215 ? 11.192 7.498 -18.532 1.00 77.19 215 VAL A CA 1
ATOM 1649 C C . VAL A 1 215 ? 10.312 8.635 -19.065 1.00 77.19 215 VAL A C 1
ATOM 1651 O O . VAL A 1 215 ? 10.741 9.783 -19.094 1.00 77.19 215 VAL A O 1
ATOM 1654 N N . ALA A 1 216 ? 9.080 8.332 -19.478 1.00 63.59 216 ALA A N 1
ATOM 1655 C CA . ALA A 1 216 ? 8.085 9.312 -19.901 1.00 63.59 216 ALA A CA 1
ATOM 1656 C C . ALA A 1 216 ? 6.781 8.983 -19.179 1.00 63.59 216 ALA A C 1
ATOM 1658 O O . ALA A 1 216 ? 6.232 7.902 -19.376 1.00 63.59 216 ALA A O 1
ATOM 1659 N N . THR A 1 217 ? 6.320 9.879 -18.312 1.00 56.50 217 THR A N 1
ATOM 1660 C CA . THR A 1 217 ? 5.134 9.643 -17.492 1.00 56.50 217 THR A CA 1
ATOM 1661 C C . THR A 1 217 ? 3.874 10.001 -18.271 1.00 56.50 217 THR A C 1
ATOM 1663 O O . THR A 1 217 ? 3.718 11.108 -18.788 1.00 56.50 217 THR A O 1
ATOM 1666 N N . ARG A 1 218 ? 2.911 9.081 -18.302 1.00 59.41 218 ARG A N 1
ATOM 1667 C CA . ARG A 1 218 ? 1.505 9.502 -18.228 1.00 59.41 218 ARG A CA 1
ATOM 1668 C C . ARG A 1 218 ? 1.265 9.940 -16.781 1.00 59.41 218 ARG A C 1
ATOM 1670 O O . ARG A 1 218 ? 1.855 9.348 -15.884 1.00 59.41 218 ARG A O 1
ATOM 1677 N N . THR A 1 219 ? 0.441 10.956 -16.527 1.00 57.19 219 THR A N 1
ATOM 1678 C CA . THR A 1 219 ? 0.289 11.546 -15.178 1.00 57.19 219 THR A CA 1
ATOM 1679 C C . THR A 1 219 ? -0.101 10.533 -14.082 1.00 57.19 219 THR A C 1
ATOM 1681 O O . THR A 1 219 ? 0.236 10.744 -12.921 1.00 57.19 219 THR A O 1
ATOM 1684 N N . ALA A 1 220 ? -0.687 9.387 -14.451 1.00 72.81 220 ALA A N 1
ATOM 1685 C CA . ALA A 1 220 ? -1.045 8.297 -13.541 1.00 72.81 220 ALA A CA 1
ATOM 1686 C C . ALA A 1 220 ? 0.052 7.238 -13.272 1.00 72.81 220 ALA A C 1
ATOM 1688 O O . ALA A 1 220 ? -0.129 6.400 -12.388 1.00 72.81 220 ALA A O 1
ATOM 1689 N N . GLU A 1 221 ? 1.162 7.227 -14.019 1.00 84.88 221 GLU A N 1
ATOM 1690 C CA . GLU A 1 221 ? 2.241 6.242 -13.851 1.00 84.88 221 GLU A CA 1
ATOM 1691 C C . GLU A 1 221 ? 3.222 6.712 -12.775 1.00 84.88 221 GLU A C 1
ATOM 1693 O O . GLU A 1 221 ? 3.915 7.722 -12.924 1.00 84.88 221 GLU A O 1
ATOM 1698 N N . ASN A 1 222 ? 3.297 5.977 -11.670 1.00 88.31 222 ASN A N 1
ATOM 1699 C CA . ASN A 1 222 ? 4.034 6.421 -10.498 1.00 88.31 222 ASN A CA 1
ATOM 1700 C C . ASN A 1 222 ? 4.755 5.296 -9.732 1.00 88.31 222 ASN A C 1
ATOM 1702 O O . ASN A 1 222 ? 5.616 5.604 -8.915 1.00 88.31 222 ASN A O 1
ATOM 1706 N N . GLN A 1 223 ? 4.502 4.018 -9.991 1.00 93.50 223 GLN A N 1
ATOM 1707 C CA . GLN A 1 223 ? 4.919 2.939 -9.090 1.00 93.50 223 GLN A CA 1
ATOM 1708 C C . GLN A 1 223 ? 5.829 1.919 -9.779 1.00 93.50 223 GLN A C 1
ATOM 1710 O O . GLN A 1 223 ? 5.492 1.371 -10.830 1.00 93.50 223 GLN A O 1
ATOM 1715 N N . ILE A 1 224 ? 6.983 1.656 -9.156 1.00 95.25 224 ILE A N 1
ATOM 1716 C CA . ILE A 1 224 ? 7.982 0.676 -9.602 1.00 95.25 224 ILE A CA 1
ATOM 1717 C C . ILE A 1 224 ? 8.195 -0.326 -8.472 1.00 95.25 224 ILE A C 1
ATOM 1719 O O . ILE A 1 224 ? 8.470 0.089 -7.347 1.00 95.25 224 ILE A O 1
ATOM 1723 N N . GLY A 1 225 ? 8.074 -1.622 -8.752 1.00 96.44 225 GLY A N 1
ATOM 1724 C CA . GLY A 1 225 ? 8.049 -2.637 -7.705 1.00 96.44 225 GLY A CA 1
ATOM 1725 C C . GLY A 1 225 ? 7.455 -3.974 -8.131 1.00 96.44 225 GLY A C 1
ATOM 1726 O O . GLY A 1 225 ? 7.118 -4.181 -9.297 1.00 96.44 225 GLY A O 1
ATOM 1727 N N . VAL A 1 226 ? 7.286 -4.860 -7.151 1.00 97.12 226 VAL A N 1
ATOM 1728 C CA . VAL A 1 226 ? 6.485 -6.091 -7.261 1.00 97.12 226 VAL A CA 1
ATOM 1729 C C . VAL A 1 226 ? 5.381 -6.096 -6.218 1.00 97.12 226 VAL A C 1
ATOM 1731 O O . VAL A 1 226 ? 5.450 -5.372 -5.221 1.00 97.12 226 VAL A O 1
ATOM 1734 N N . ALA A 1 227 ? 4.377 -6.940 -6.430 1.00 97.25 227 ALA A N 1
ATOM 1735 C CA . ALA A 1 227 ? 3.321 -7.149 -5.456 1.00 97.25 227 ALA A CA 1
ATOM 1736 C C . ALA A 1 227 ? 3.108 -8.632 -5.146 1.00 97.25 227 ALA A C 1
ATOM 1738 O O . ALA A 1 227 ? 3.414 -9.504 -5.960 1.00 97.25 227 ALA A O 1
ATOM 1739 N N . VAL A 1 228 ? 2.552 -8.906 -3.970 1.00 96.81 228 VAL A N 1
ATOM 1740 C CA . VAL A 1 228 ? 2.072 -10.229 -3.570 1.00 96.81 228 VAL A CA 1
ATOM 1741 C C . VAL A 1 228 ? 0.635 -10.095 -3.095 1.00 96.81 228 VAL A C 1
ATOM 1743 O O . VAL A 1 228 ? 0.349 -9.280 -2.220 1.00 96.81 228 VAL A O 1
ATOM 1746 N N . LEU A 1 229 ? -0.258 -10.914 -3.645 1.00 94.81 229 LEU A N 1
ATOM 1747 C CA . LEU A 1 229 ? -1.569 -11.148 -3.045 1.00 94.81 229 LEU A CA 1
ATOM 1748 C C . LEU A 1 229 ? -1.473 -12.366 -2.132 1.00 94.81 229 LEU A C 1
ATOM 1750 O O . LEU A 1 229 ? -1.201 -13.475 -2.596 1.00 94.81 229 LEU A O 1
ATOM 1754 N N . ASP A 1 230 ? -1.646 -12.136 -0.835 1.00 93.00 230 ASP A N 1
ATOM 1755 C CA . ASP A 1 230 ? -1.577 -13.152 0.214 1.00 93.00 230 ASP A CA 1
ATOM 1756 C C . ASP A 1 230 ? -2.996 -13.489 0.684 1.00 93.00 230 ASP A C 1
ATOM 1758 O O . ASP A 1 230 ? -3.724 -12.630 1.186 1.00 93.00 230 ASP A O 1
ATOM 1762 N N . PHE A 1 231 ? -3.386 -14.745 0.488 1.00 88.81 231 PHE A N 1
ATOM 1763 C CA . PHE A 1 231 ? -4.666 -15.305 0.888 1.00 88.81 231 PHE A CA 1
ATOM 1764 C C . PHE A 1 231 ? -4.463 -16.199 2.105 1.00 88.81 231 PHE A C 1
ATOM 1766 O O . PHE A 1 231 ? -3.832 -17.261 2.032 1.00 88.81 231 PHE A O 1
ATOM 1773 N N . LYS A 1 232 ? -5.042 -15.796 3.235 1.00 77.00 232 LYS A N 1
ATOM 1774 C CA . LYS A 1 232 ? -5.091 -16.639 4.431 1.00 77.00 232 LYS A CA 1
ATOM 1775 C C . LYS A 1 232 ? -6.243 -17.635 4.267 1.00 77.00 232 LYS A C 1
ATOM 1777 O O . LYS A 1 232 ? -7.389 -17.217 4.139 1.00 77.00 232 LYS A O 1
ATOM 1782 N N . ASN A 1 233 ? -5.969 -18.942 4.333 1.00 58.25 233 ASN A N 1
ATOM 1783 C CA . ASN A 1 233 ? -6.998 -19.980 4.136 1.00 58.25 233 ASN A CA 1
ATOM 1784 C C . ASN A 1 233 ? -8.203 -19.852 5.081 1.00 58.25 233 ASN A C 1
ATOM 1786 O O . ASN A 1 233 ? -9.294 -20.285 4.734 1.00 58.25 233 ASN A O 1
ATOM 1790 N N . ALA A 1 234 ? -8.004 -19.266 6.267 1.00 55.03 234 ALA A N 1
ATOM 1791 C CA . ALA A 1 234 ? -9.064 -19.051 7.247 1.00 55.03 234 ALA A CA 1
ATOM 1792 C C . ALA A 1 234 ? -10.132 -18.043 6.781 1.00 55.03 234 ALA A C 1
ATOM 1794 O O . ALA A 1 234 ? -11.271 -18.143 7.219 1.00 55.03 234 ALA A O 1
ATOM 1795 N N . ASN A 1 235 ? -9.783 -17.097 5.899 1.00 63.69 235 ASN A N 1
ATOM 1796 C CA . ASN A 1 235 ? -10.751 -16.203 5.269 1.00 63.69 235 ASN A CA 1
ATOM 1797 C C . ASN A 1 235 ? -10.310 -15.822 3.841 1.00 63.69 235 ASN A C 1
ATOM 1799 O O . ASN A 1 235 ? -9.676 -14.785 3.641 1.00 63.69 235 ASN A O 1
ATOM 1803 N N . PRO A 1 236 ? -10.670 -16.626 2.824 1.00 58.78 236 PRO A N 1
ATOM 1804 C CA . PRO A 1 236 ? -10.323 -16.362 1.426 1.00 58.78 236 PRO A CA 1
ATOM 1805 C C . PRO A 1 236 ? -10.895 -15.057 0.849 1.00 58.78 236 PRO A C 1
ATOM 1807 O O . PRO A 1 236 ? -10.533 -14.690 -0.267 1.00 58.78 236 PRO A O 1
ATOM 1810 N N . GLN A 1 237 ? -11.822 -14.391 1.551 1.00 66.06 237 GLN A N 1
ATOM 1811 C CA . GLN A 1 237 ? -12.369 -13.086 1.156 1.00 66.06 237 GLN A CA 1
ATOM 1812 C C . GLN A 1 237 ? -11.425 -11.928 1.525 1.00 66.06 237 GLN A C 1
ATOM 1814 O O . GLN A 1 237 ? -11.437 -10.894 0.863 1.00 66.06 237 GLN A O 1
ATOM 1819 N N . GLU A 1 238 ? -10.586 -12.096 2.551 1.00 77.44 238 GLU A N 1
ATOM 1820 C CA . GLU A 1 238 ? -9.656 -11.075 3.045 1.00 77.44 238 GLU A CA 1
ATOM 1821 C C . GLU A 1 238 ? -8.273 -11.257 2.399 1.00 77.44 238 GLU A C 1
ATOM 1823 O O . GLU A 1 238 ? -7.340 -11.799 2.996 1.00 77.44 238 GLU A O 1
ATOM 1828 N N . ALA A 1 239 ? -8.137 -10.817 1.147 1.00 88.12 239 ALA A N 1
ATOM 1829 C CA . ALA A 1 239 ? -6.840 -10.782 0.477 1.00 88.12 239 ALA A CA 1
ATOM 1830 C C . ALA A 1 239 ? -5.985 -9.619 1.003 1.00 88.12 239 ALA A C 1
ATOM 1832 O O . ALA A 1 239 ? -6.439 -8.472 1.058 1.00 88.12 239 ALA A O 1
ATOM 1833 N N . THR A 1 240 ? -4.724 -9.899 1.335 1.00 92.81 240 THR A N 1
ATOM 1834 C CA . THR A 1 240 ? -3.737 -8.866 1.659 1.00 92.81 240 THR A CA 1
ATOM 1835 C C . THR A 1 240 ? -2.921 -8.522 0.417 1.00 92.81 240 THR A C 1
ATOM 1837 O O . THR A 1 240 ? -2.211 -9.375 -0.117 1.00 92.81 240 THR A O 1
ATOM 1840 N N . ALA A 1 241 ? -2.965 -7.261 -0.011 1.00 94.69 241 ALA A N 1
ATOM 1841 C CA . ALA A 1 241 ? -2.093 -6.731 -1.052 1.00 94.69 241 ALA A CA 1
ATOM 1842 C C . ALA A 1 241 ? -0.793 -6.209 -0.431 1.00 94.69 241 ALA A C 1
ATOM 1844 O O . ALA A 1 241 ? -0.796 -5.205 0.280 1.00 94.69 241 ALA A O 1
ATOM 1845 N N . LYS A 1 242 ? 0.318 -6.899 -0.697 1.00 96.31 242 LYS A N 1
ATOM 1846 C CA . LYS A 1 242 ? 1.669 -6.483 -0.302 1.00 96.31 242 LYS A CA 1
ATOM 1847 C C . LYS A 1 242 ? 2.372 -5.844 -1.482 1.00 96.31 242 LYS A C 1
ATOM 1849 O O . LYS A 1 242 ? 2.420 -6.439 -2.555 1.00 96.31 242 LYS A O 1
ATOM 1854 N N . ILE A 1 243 ? 2.934 -4.661 -1.288 1.00 96.81 243 ILE A N 1
ATOM 1855 C CA . ILE A 1 243 ? 3.609 -3.890 -2.334 1.00 96.81 243 ILE A CA 1
ATOM 1856 C C . ILE A 1 243 ? 5.031 -3.615 -1.875 1.00 96.81 243 ILE A C 1
ATOM 1858 O O . ILE A 1 243 ? 5.219 -2.978 -0.840 1.00 96.81 243 ILE A O 1
ATOM 1862 N N . HIS A 1 244 ? 6.012 -4.070 -2.653 1.00 95.94 244 HIS A N 1
ATOM 1863 C CA . HIS A 1 244 ? 7.428 -3.771 -2.447 1.00 95.94 244 HIS A CA 1
ATOM 1864 C C . HIS A 1 244 ? 7.837 -2.661 -3.412 1.00 95.94 244 HIS A C 1
ATOM 1866 O O . HIS A 1 244 ? 7.758 -2.848 -4.628 1.00 95.94 244 HIS A O 1
ATOM 1872 N N . SER A 1 245 ? 8.246 -1.507 -2.882 1.00 94.38 245 SER A N 1
ATOM 1873 C CA . SER A 1 245 ? 8.617 -0.350 -3.699 1.00 94.38 245 SER A CA 1
ATOM 1874 C C . SER A 1 245 ? 10.101 -0.383 -4.044 1.00 94.38 245 SER A C 1
ATOM 1876 O O . SER A 1 245 ? 10.950 -0.482 -3.166 1.00 94.38 245 SER A O 1
ATOM 1878 N N . PHE A 1 246 ? 10.421 -0.259 -5.330 1.00 94.12 246 PHE A N 1
ATOM 1879 C CA . PHE A 1 246 ? 11.794 -0.178 -5.844 1.00 94.12 246 PHE A CA 1
ATOM 1880 C C . PHE A 1 246 ? 12.099 1.179 -6.480 1.00 94.12 246 PHE A C 1
ATOM 1882 O O . PHE A 1 246 ? 13.155 1.368 -7.085 1.00 94.12 246 PHE A O 1
ATOM 1889 N N . LYS A 1 247 ? 11.175 2.142 -6.387 1.00 91.50 247 LYS A N 1
ATOM 1890 C CA . LYS A 1 247 ? 11.293 3.405 -7.122 1.00 91.50 247 LYS A CA 1
ATOM 1891 C C . LYS A 1 247 ? 12.497 4.240 -6.680 1.00 91.50 247 LYS A C 1
ATOM 1893 O O . LYS A 1 247 ? 13.180 4.788 -7.548 1.00 91.50 247 LYS A O 1
ATOM 1898 N N . ASP A 1 248 ? 12.825 4.229 -5.388 1.00 88.75 248 ASP A N 1
ATOM 1899 C CA . ASP A 1 248 ? 14.039 4.863 -4.848 1.00 88.75 248 ASP A CA 1
ATOM 1900 C C . ASP A 1 248 ? 15.319 4.376 -5.541 1.00 88.75 248 ASP A C 1
ATOM 1902 O O . ASP A 1 248 ? 16.169 5.180 -5.924 1.00 88.75 248 ASP A O 1
ATOM 1906 N N . LEU A 1 249 ? 15.412 3.071 -5.803 1.00 89.00 249 LEU A N 1
ATOM 1907 C CA . LEU A 1 249 ? 16.581 2.450 -6.429 1.00 89.00 249 LEU A CA 1
ATOM 1908 C C . LEU A 1 249 ? 16.792 2.938 -7.870 1.00 89.00 249 LEU A C 1
ATOM 1910 O O . LEU A 1 249 ? 17.921 3.035 -8.345 1.00 89.00 249 LEU A O 1
ATOM 1914 N N . THR A 1 250 ? 15.705 3.249 -8.580 1.00 88.69 250 THR A N 1
ATOM 1915 C CA . THR A 1 250 ? 15.757 3.652 -9.997 1.00 88.69 250 THR A CA 1
ATOM 1916 C C . THR A 1 250 ? 15.994 5.142 -10.215 1.00 88.69 250 THR A C 1
ATOM 1918 O O . THR A 1 250 ? 16.550 5.525 -11.248 1.00 88.69 250 THR A O 1
ATOM 1921 N N . ILE A 1 251 ? 15.575 5.988 -9.270 1.00 84.75 251 ILE A N 1
ATOM 1922 C CA . ILE A 1 251 ? 15.768 7.442 -9.358 1.00 84.75 251 ILE A CA 1
ATOM 1923 C C . ILE A 1 251 ? 17.233 7.788 -9.094 1.00 84.75 251 ILE A C 1
ATOM 1925 O O . ILE A 1 251 ? 17.822 8.569 -9.840 1.00 84.75 251 ILE A O 1
ATOM 1929 N N . ASN A 1 252 ? 17.854 7.099 -8.138 1.00 82.88 252 ASN A N 1
ATOM 1930 C CA . ASN A 1 252 ? 19.233 7.352 -7.731 1.00 82.88 252 ASN A CA 1
ATOM 1931 C C . ASN A 1 252 ? 20.256 6.452 -8.455 1.00 82.88 252 ASN A C 1
ATOM 1933 O O . ASN A 1 252 ? 21.391 6.309 -8.017 1.00 82.88 252 ASN A O 1
ATOM 1937 N N . GLU A 1 253 ? 19.900 5.835 -9.590 1.00 90.00 253 GLU A N 1
ATOM 1938 C CA . GLU A 1 253 ? 20.729 4.780 -10.199 1.00 90.00 253 GLU A CA 1
ATOM 1939 C C . GLU A 1 253 ? 22.117 5.257 -10.674 1.00 90.00 253 GLU A C 1
ATOM 1941 O O . GLU A 1 253 ? 23.044 4.454 -10.761 1.00 90.00 253 GLU A O 1
ATOM 1946 N N . TRP A 1 254 ? 22.290 6.552 -10.973 1.00 90.69 254 TRP A N 1
ATOM 1947 C CA . TRP A 1 254 ? 23.601 7.106 -11.338 1.00 90.69 254 TRP A CA 1
ATOM 1948 C C . TRP A 1 254 ? 24.545 7.183 -10.133 1.00 90.69 254 TRP A C 1
ATOM 1950 O O . TRP A 1 254 ? 25.756 7.084 -10.310 1.00 90.69 254 TRP A O 1
ATOM 1960 N N . GLU A 1 255 ? 24.027 7.278 -8.906 1.00 88.44 255 GLU A N 1
ATOM 1961 C CA . GLU A 1 255 ? 24.852 7.264 -7.692 1.00 88.44 255 GLU A CA 1
ATOM 1962 C C . GLU A 1 255 ? 25.562 5.916 -7.502 1.00 88.44 255 GLU A C 1
ATOM 1964 O O . GLU A 1 255 ? 26.660 5.873 -6.945 1.00 88.44 255 GLU A O 1
ATOM 1969 N N . LEU A 1 256 ? 24.985 4.841 -8.055 1.00 89.19 256 LEU A N 1
ATOM 1970 C CA . LEU A 1 256 ? 25.527 3.478 -8.036 1.00 89.19 256 LEU A CA 1
ATOM 1971 C C . LEU A 1 256 ? 26.710 3.275 -8.997 1.00 89.19 256 LEU A C 1
ATOM 1973 O O . LEU A 1 256 ? 27.312 2.203 -9.006 1.00 89.19 256 LEU A O 1
ATOM 1977 N N . VAL A 1 257 ? 27.037 4.272 -9.825 1.00 91.81 257 VAL A N 1
ATOM 1978 C CA . VAL A 1 257 ? 28.210 4.220 -10.701 1.00 91.81 257 VAL A CA 1
ATOM 1979 C C . VAL A 1 257 ? 29.473 4.414 -9.870 1.00 91.81 257 VAL A C 1
ATOM 1981 O O . VAL A 1 257 ? 29.677 5.461 -9.241 1.00 91.81 257 VAL A O 1
ATOM 1984 N N . GLU A 1 258 ? 30.357 3.422 -9.911 1.00 91.75 258 GLU A N 1
ATOM 1985 C CA . GLU A 1 258 ? 31.685 3.537 -9.321 1.00 91.75 258 GLU A CA 1
ATOM 1986 C C . GLU A 1 258 ? 32.653 4.124 -10.346 1.00 91.75 258 GLU A C 1
ATOM 1988 O O . GLU A 1 258 ? 32.651 3.771 -11.531 1.00 91.75 258 GLU A O 1
ATOM 1993 N N . SER A 1 259 ? 33.502 5.035 -9.879 1.00 91.31 259 SER A N 1
ATOM 1994 C CA . SER A 1 259 ? 34.582 5.546 -10.712 1.00 91.31 259 SER A CA 1
ATOM 1995 C C . SER A 1 259 ? 35.625 4.447 -10.938 1.00 91.31 259 SER A C 1
ATOM 1997 O O . SER A 1 259 ? 35.938 3.712 -10.000 1.00 91.31 259 SER A O 1
ATOM 1999 N N . PRO A 1 260 ? 36.220 4.345 -12.137 1.00 90.94 260 PRO A N 1
ATOM 2000 C CA . PRO A 1 260 ? 37.355 3.458 -12.358 1.00 90.94 260 PRO A CA 1
ATOM 2001 C C . PRO A 1 260 ? 38.493 3.745 -11.365 1.00 90.94 260 PRO A C 1
ATOM 2003 O O . PRO A 1 260 ? 38.784 4.913 -11.092 1.00 90.94 260 PRO A O 1
ATOM 2006 N N . SER A 1 261 ? 39.149 2.703 -10.853 1.00 87.94 261 SER A N 1
ATOM 2007 C CA . SER A 1 261 ? 40.153 2.805 -9.779 1.00 87.94 261 SER A CA 1
ATOM 2008 C C . SER A 1 261 ? 41.380 3.653 -10.135 1.00 87.94 261 SER A C 1
ATOM 2010 O O . SER A 1 261 ? 41.997 4.245 -9.257 1.00 87.94 261 SER A O 1
ATOM 2012 N N . ASP A 1 262 ? 41.714 3.748 -11.417 1.00 90.25 262 ASP A N 1
ATOM 2013 C CA . ASP A 1 262 ? 42.833 4.505 -11.982 1.00 90.25 262 ASP A CA 1
ATOM 2014 C C . ASP A 1 262 ? 42.416 5.897 -12.509 1.00 90.25 262 ASP A C 1
ATOM 2016 O O . ASP A 1 262 ? 43.118 6.498 -13.325 1.00 90.25 262 ASP A O 1
ATOM 2020 N N . SER A 1 263 ? 41.252 6.411 -12.093 1.00 93.06 263 SER A N 1
ATOM 2021 C CA . SER A 1 263 ? 40.763 7.724 -12.532 1.00 93.06 263 SER A CA 1
ATOM 2022 C C . SER A 1 263 ? 41.595 8.869 -11.954 1.00 93.06 263 SER A C 1
ATOM 2024 O O . SER A 1 263 ? 41.898 8.908 -10.761 1.00 93.06 263 SER A O 1
ATOM 2026 N N . THR A 1 264 ? 41.908 9.867 -12.781 1.00 95.75 264 THR A N 1
ATOM 2027 C CA . THR A 1 264 ? 42.569 11.096 -12.315 1.00 95.75 264 THR A CA 1
ATOM 2028 C C . THR A 1 264 ? 41.622 11.952 -11.467 1.00 95.75 264 THR A C 1
ATOM 2030 O O . THR A 1 264 ? 40.400 11.823 -11.551 1.00 95.75 264 THR A O 1
ATOM 2033 N N . LYS A 1 265 ? 42.160 12.899 -10.683 1.00 95.75 265 LYS A N 1
ATOM 2034 C CA . LYS A 1 265 ? 41.337 13.830 -9.882 1.00 95.75 265 LYS A CA 1
ATOM 2035 C C . LYS A 1 265 ? 40.304 14.579 -10.734 1.00 95.75 265 LYS A C 1
ATOM 2037 O O . LYS A 1 265 ? 39.165 14.750 -10.306 1.00 95.75 265 LYS A O 1
ATOM 2042 N N . SER A 1 266 ? 40.685 14.995 -11.938 1.00 95.19 266 SER A N 1
ATOM 2043 C CA . SER A 1 266 ? 39.817 15.704 -12.883 1.00 95.19 266 SER A CA 1
ATOM 2044 C C . SER A 1 266 ? 38.699 14.791 -13.393 1.00 95.19 266 SER A C 1
ATOM 2046 O O . SER A 1 266 ? 37.537 15.185 -13.396 1.00 95.19 266 SER A O 1
ATOM 2048 N N . GLN A 1 267 ? 39.017 13.535 -13.725 1.00 96.19 267 GLN A N 1
ATOM 2049 C CA . GLN A 1 267 ? 38.023 12.532 -14.122 1.00 96.19 267 GLN A CA 1
ATOM 2050 C C . GLN A 1 267 ? 37.031 12.228 -12.996 1.00 96.19 267 GLN A C 1
ATOM 2052 O O . GLN A 1 267 ? 35.828 12.218 -13.241 1.00 96.19 267 GLN A O 1
ATOM 2057 N N . LEU A 1 268 ? 37.516 12.054 -11.762 1.00 96.56 268 LEU A N 1
ATOM 2058 C CA . LEU A 1 268 ? 36.667 11.840 -10.587 1.00 96.56 268 LEU A CA 1
ATOM 2059 C C . LEU A 1 268 ? 35.691 13.004 -10.383 1.00 96.56 268 LEU A C 1
ATOM 2061 O O . LEU A 1 268 ? 34.500 12.774 -10.197 1.00 96.56 268 LEU A O 1
ATOM 2065 N N . LYS A 1 269 ? 36.162 14.254 -10.494 1.00 96.38 269 LYS A N 1
ATOM 2066 C CA . LYS A 1 269 ? 35.291 15.438 -10.412 1.00 96.38 269 LYS A CA 1
ATOM 2067 C C . LYS A 1 269 ? 34.197 15.428 -11.483 1.00 96.38 269 LYS A C 1
ATOM 2069 O O . LYS A 1 269 ? 33.045 15.712 -11.167 1.00 96.38 269 LYS A O 1
ATOM 2074 N N . LEU A 1 270 ? 34.538 15.099 -12.731 1.00 96.38 270 LEU A N 1
ATOM 2075 C CA . LEU A 1 270 ? 33.566 15.040 -13.828 1.00 96.38 270 LEU A CA 1
ATOM 2076 C C . LEU A 1 270 ? 32.515 13.947 -13.607 1.00 96.38 270 LEU A C 1
ATOM 2078 O O . LEU A 1 270 ? 31.324 14.200 -13.789 1.00 96.38 270 LEU A O 1
ATOM 2082 N N . ILE A 1 271 ? 32.948 12.755 -13.188 1.00 95.69 271 ILE A N 1
ATOM 2083 C CA . ILE A 1 271 ? 32.056 11.633 -12.878 1.00 95.69 271 ILE A CA 1
ATOM 2084 C C . ILE A 1 271 ? 31.104 12.024 -11.747 1.00 95.69 271 ILE A C 1
ATOM 2086 O O . ILE A 1 271 ? 29.897 11.865 -11.892 1.00 95.69 271 ILE A O 1
ATOM 2090 N N . GLU A 1 272 ? 31.616 12.596 -10.658 1.00 95.56 272 GLU A N 1
ATOM 2091 C CA . GLU A 1 272 ? 30.797 13.012 -9.517 1.00 95.56 272 GLU A CA 1
ATOM 2092 C C . GLU A 1 272 ? 29.782 14.106 -9.875 1.00 95.56 272 GLU A C 1
ATOM 2094 O O . GLU A 1 272 ? 28.655 14.080 -9.378 1.00 95.56 272 GLU A O 1
ATOM 2099 N N . VAL A 1 273 ? 30.120 15.036 -10.776 1.00 95.38 273 VAL A N 1
ATOM 2100 C CA . VAL A 1 273 ? 29.145 16.018 -11.279 1.00 95.38 273 VAL A CA 1
ATOM 2101 C C . VAL A 1 273 ? 28.036 15.338 -12.077 1.00 95.38 273 VAL A C 1
ATOM 2103 O O . VAL A 1 273 ? 26.868 15.637 -11.834 1.00 95.38 273 VAL A O 1
ATOM 2106 N N . LEU A 1 274 ? 28.372 14.416 -12.987 1.00 94.19 274 LEU A N 1
ATOM 2107 C CA . LEU A 1 274 ? 27.361 13.658 -13.730 1.00 94.19 274 LEU A CA 1
ATOM 2108 C C . LEU A 1 274 ? 26.447 12.902 -12.764 1.00 94.19 274 LEU A C 1
ATOM 2110 O O . LEU A 1 274 ? 25.232 13.072 -12.839 1.00 94.19 274 LEU A O 1
ATOM 2114 N N . LYS A 1 275 ? 27.026 12.158 -11.810 1.00 93.62 275 LYS A N 1
ATOM 2115 C CA . LYS A 1 275 ? 26.287 11.411 -10.782 1.00 93.62 275 LYS A CA 1
ATOM 2116 C C . LYS A 1 275 ? 25.306 12.305 -10.035 1.00 93.62 275 LYS A C 1
ATOM 2118 O O . LYS A 1 275 ? 24.122 12.028 -10.080 1.00 93.62 275 LYS A O 1
ATOM 2123 N N . LYS A 1 276 ? 25.765 13.414 -9.445 1.00 90.56 276 LYS A N 1
ATOM 2124 C CA . LYS A 1 276 ? 24.918 14.319 -8.644 1.00 90.56 276 LYS A CA 1
ATOM 2125 C C . LYS A 1 276 ? 23.830 15.028 -9.441 1.00 90.56 276 LYS A C 1
ATOM 2127 O O . LYS A 1 276 ? 22.805 15.401 -8.880 1.00 90.56 276 LYS A O 1
ATOM 2132 N N . ARG A 1 277 ? 24.071 15.306 -10.724 1.00 89.19 277 ARG A N 1
ATOM 2133 C CA . ARG A 1 277 ? 23.139 16.082 -11.551 1.00 89.19 277 ARG A CA 1
ATOM 2134 C C . ARG A 1 277 ? 22.070 15.221 -12.210 1.00 89.19 277 ARG A C 1
ATOM 2136 O O . ARG A 1 277 ? 21.032 15.768 -12.563 1.00 89.19 277 ARG A O 1
ATOM 2143 N N . HIS A 1 278 ? 22.301 13.915 -12.365 1.00 86.69 278 HIS A N 1
ATOM 2144 C CA . HIS A 1 278 ? 21.354 12.973 -12.976 1.00 86.69 278 HIS A CA 1
ATOM 2145 C C . HIS A 1 278 ? 20.852 13.393 -14.375 1.00 86.69 278 HIS A C 1
ATOM 2147 O O . HIS A 1 278 ? 19.782 12.967 -14.811 1.00 86.69 278 HIS A O 1
AT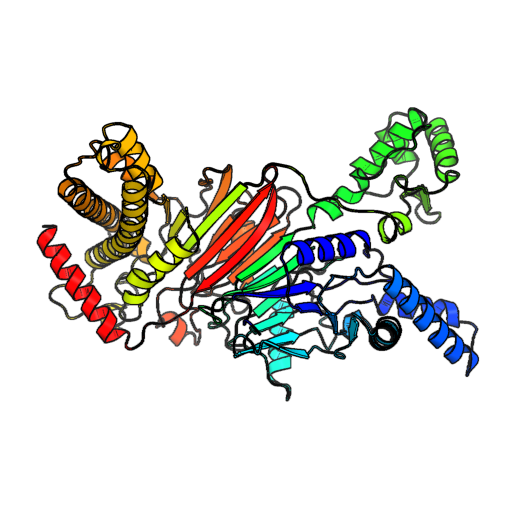OM 2153 N N . ILE A 1 279 ? 21.621 14.220 -15.092 1.00 89.31 279 ILE A N 1
ATOM 2154 C CA . ILE A 1 279 ? 21.298 14.703 -16.437 1.00 89.31 279 ILE A CA 1
ATOM 2155 C C . ILE A 1 279 ? 22.538 14.693 -17.339 1.00 89.31 279 ILE A C 1
ATOM 2157 O O . ILE A 1 279 ? 23.661 14.816 -16.840 1.00 89.31 279 ILE A O 1
ATOM 2161 N N . PRO A 1 280 ? 22.362 14.576 -18.666 1.00 92.62 280 PRO A N 1
ATOM 2162 C CA . PRO A 1 280 ? 23.444 14.783 -19.620 1.00 92.62 280 PRO A CA 1
ATOM 2163 C C . PRO A 1 280 ? 23.950 16.227 -19.572 1.00 92.62 280 PRO A C 1
ATOM 2165 O O . PRO A 1 280 ? 23.156 17.161 -19.465 1.00 92.62 280 PRO A O 1
ATOM 2168 N N . LEU A 1 281 ? 25.265 16.424 -19.673 1.00 95.69 281 LEU A N 1
ATOM 2169 C CA . LEU A 1 281 ? 25.885 17.749 -19.551 1.00 95.69 281 LEU A CA 1
ATOM 2170 C C . LEU A 1 281 ? 26.861 18.034 -20.688 1.00 95.69 281 LEU A C 1
ATOM 2172 O O . LEU A 1 281 ? 27.571 17.148 -21.156 1.00 95.69 281 LEU A O 1
ATOM 2176 N N . THR A 1 282 ? 26.938 19.296 -21.105 1.00 96.25 282 THR A N 1
ATOM 2177 C CA . THR A 1 282 ? 27.971 19.754 -22.044 1.00 96.25 282 THR A CA 1
ATOM 2178 C C . THR A 1 282 ? 29.330 19.872 -21.345 1.00 96.25 282 THR A C 1
ATOM 2180 O O . THR A 1 282 ? 29.402 20.019 -20.122 1.00 96.25 282 THR A O 1
ATOM 2183 N N . ALA A 1 283 ? 30.423 19.884 -22.114 1.00 95.25 283 ALA A N 1
ATOM 2184 C CA . ALA A 1 283 ? 31.760 20.162 -21.576 1.00 95.25 283 ALA A CA 1
ATOM 2185 C C . ALA A 1 283 ? 31.842 21.523 -20.854 1.00 95.25 283 ALA A C 1
ATOM 2187 O O . ALA A 1 283 ? 32.499 21.630 -19.821 1.00 95.25 283 ALA A O 1
ATOM 2188 N N . GLY A 1 284 ? 31.136 22.548 -21.351 1.00 94.38 284 GLY A N 1
ATOM 2189 C CA . GLY A 1 284 ? 31.083 23.866 -20.709 1.00 94.38 284 GLY A CA 1
ATOM 2190 C C . GLY A 1 284 ? 30.408 23.818 -19.339 1.00 94.38 284 GLY A C 1
ATOM 2191 O O . GLY A 1 284 ? 30.975 24.293 -18.359 1.00 94.38 284 GLY A O 1
ATOM 2192 N N . SER A 1 285 ? 29.249 23.159 -19.248 1.00 95.88 285 SER A N 1
ATOM 2193 C CA . SER A 1 285 ? 28.555 22.962 -17.971 1.00 95.88 285 SER A CA 1
ATOM 2194 C C . SER A 1 285 ? 29.414 22.168 -16.988 1.00 95.88 285 SER A C 1
ATOM 2196 O O . SER A 1 285 ? 29.483 22.507 -15.812 1.00 95.88 285 SER A O 1
ATOM 2198 N N . LEU A 1 286 ? 30.113 21.131 -17.451 1.00 95.88 286 LEU A N 1
ATOM 2199 C CA . LEU A 1 286 ? 31.022 20.362 -16.602 1.00 95.88 286 LEU A CA 1
ATOM 2200 C C . LEU A 1 286 ? 32.190 21.211 -16.078 1.00 95.88 286 LEU A C 1
ATOM 2202 O O . LEU A 1 286 ? 32.535 21.090 -14.904 1.00 95.88 286 LEU A O 1
ATOM 2206 N N . ALA A 1 287 ? 32.766 22.094 -16.898 1.00 95.69 287 ALA A N 1
ATOM 2207 C CA . ALA A 1 287 ? 33.813 23.021 -16.465 1.00 95.69 287 ALA A CA 1
ATOM 2208 C C . ALA A 1 287 ? 33.317 23.969 -15.363 1.00 95.69 287 ALA A C 1
ATOM 2210 O O . ALA A 1 287 ? 33.964 24.090 -14.325 1.00 95.69 287 ALA A O 1
ATOM 2211 N N . GLU A 1 288 ? 32.128 24.550 -15.537 1.00 95.50 288 GLU A N 1
ATOM 2212 C CA . GLU A 1 288 ? 31.494 25.429 -14.546 1.00 95.50 288 GLU A CA 1
ATOM 2213 C C . GLU A 1 288 ? 31.281 24.721 -13.198 1.00 95.50 288 GLU A C 1
ATOM 2215 O O . GLU A 1 288 ? 31.640 25.242 -12.146 1.00 95.50 288 GLU A O 1
ATOM 2220 N N . HIS A 1 289 ? 30.763 23.491 -13.224 1.00 95.25 289 HIS A N 1
ATOM 2221 C CA . HIS A 1 289 ? 30.449 22.738 -12.008 1.00 95.25 289 HIS A CA 1
ATOM 2222 C C . HIS A 1 289 ? 31.678 22.165 -11.296 1.00 95.25 289 HIS A C 1
ATOM 2224 O O . HIS A 1 289 ? 31.645 21.955 -10.084 1.00 95.25 289 HIS A O 1
ATOM 2230 N N . THR A 1 290 ? 32.743 21.855 -12.036 1.00 94.62 290 THR A N 1
ATOM 2231 C CA . THR A 1 290 ? 33.971 21.272 -11.471 1.00 94.62 290 THR A CA 1
ATOM 2232 C C . THR A 1 290 ? 35.030 22.313 -11.108 1.00 94.62 290 THR A C 1
ATOM 2234 O O . THR A 1 290 ? 35.966 21.986 -10.366 1.00 94.62 290 THR A O 1
ATOM 2237 N N . GLY A 1 291 ? 34.903 23.539 -11.633 1.00 93.94 291 GLY A N 1
ATOM 2238 C CA . GLY A 1 291 ? 35.907 24.601 -11.537 1.00 93.94 291 GLY A CA 1
ATOM 2239 C C . GLY A 1 291 ? 37.190 24.308 -12.322 1.00 93.94 291 GLY A C 1
ATOM 2240 O O . GLY A 1 291 ? 38.221 24.919 -12.054 1.00 93.94 291 GLY A O 1
ATOM 2241 N N . LEU A 1 292 ? 37.161 23.335 -13.237 1.00 94.94 292 LEU A N 1
ATOM 2242 C CA . LEU A 1 292 ? 38.313 22.939 -14.047 1.00 94.94 292 LEU A CA 1
ATOM 2243 C C . LEU A 1 292 ? 38.413 23.800 -15.309 1.00 94.94 292 LEU A C 1
ATOM 2245 O O . LEU A 1 292 ? 37.405 24.250 -15.857 1.00 94.94 292 LEU A O 1
ATOM 2249 N N . ALA A 1 293 ? 39.634 23.983 -15.815 1.00 94.75 293 ALA A N 1
ATOM 2250 C CA . ALA A 1 293 ? 39.831 24.654 -17.094 1.00 94.75 293 ALA A CA 1
ATOM 2251 C C . ALA A 1 293 ? 39.209 23.827 -18.232 1.00 94.75 293 ALA A C 1
ATOM 2253 O O . ALA A 1 293 ? 39.299 22.600 -18.249 1.00 94.75 293 ALA A O 1
ATOM 2254 N N . ARG A 1 294 ? 38.621 24.489 -19.235 1.00 91.75 294 ARG A N 1
ATOM 2255 C CA . ARG A 1 294 ? 37.914 23.805 -20.334 1.00 91.75 294 ARG A CA 1
ATOM 2256 C C . ARG A 1 294 ? 38.771 22.760 -21.057 1.00 91.75 294 ARG A C 1
ATOM 2258 O O . ARG A 1 294 ? 38.292 21.664 -21.325 1.00 91.75 294 ARG A O 1
ATOM 2265 N N . LYS A 1 295 ? 40.043 23.079 -21.309 1.00 94.00 295 LYS A N 1
ATOM 2266 C CA . LYS A 1 295 ? 41.002 22.156 -21.931 1.00 94.00 295 LYS A CA 1
ATOM 2267 C C . LYS A 1 295 ? 41.198 20.886 -21.093 1.00 94.00 295 LYS A C 1
ATOM 2269 O O . LYS A 1 295 ? 41.185 19.786 -21.631 1.00 94.00 295 LYS A O 1
ATOM 2274 N N . GLU A 1 296 ? 41.304 21.036 -19.774 1.00 96.00 296 GLU A N 1
ATOM 2275 C CA . GLU A 1 296 ? 41.449 19.917 -18.838 1.00 96.00 296 GLU A CA 1
ATOM 2276 C C . GLU A 1 296 ? 40.196 19.026 -18.823 1.00 96.00 296 GLU A C 1
ATOM 2278 O O . GLU A 1 296 ? 40.296 17.799 -18.795 1.00 96.00 296 GLU A O 1
ATOM 2283 N N . VAL A 1 297 ? 39.007 19.632 -18.901 1.00 95.81 297 VAL A N 1
ATOM 2284 C CA . VAL A 1 297 ? 37.738 18.900 -19.023 1.00 95.81 297 VAL A CA 1
ATOM 2285 C C . VAL A 1 297 ? 37.682 18.105 -20.326 1.00 95.81 297 VAL A C 1
ATOM 2287 O O . VAL A 1 297 ? 37.351 16.923 -20.300 1.00 95.81 297 VAL A O 1
ATOM 2290 N N . GLU A 1 298 ? 38.023 18.719 -21.458 1.00 95.19 298 GLU A N 1
ATOM 2291 C CA . GLU A 1 298 ? 37.999 18.069 -22.776 1.00 95.19 298 GLU A CA 1
ATOM 2292 C C . GLU A 1 298 ? 38.995 16.897 -22.862 1.00 95.19 298 GLU A C 1
ATOM 2294 O O . GLU A 1 298 ? 38.648 15.819 -23.358 1.00 95.19 298 GLU A O 1
ATOM 2299 N N . GLU A 1 299 ? 40.200 17.055 -22.308 1.00 96.00 299 GLU A N 1
ATOM 2300 C CA . GLU A 1 299 ? 41.196 15.982 -22.201 1.00 96.00 299 GLU A CA 1
ATOM 2301 C C . GLU A 1 299 ? 40.691 14.827 -21.320 1.00 96.00 299 GLU A C 1
ATOM 2303 O O . GLU A 1 299 ? 40.747 13.656 -21.718 1.00 96.00 299 GLU A O 1
ATOM 2308 N N . ALA A 1 300 ? 40.129 15.142 -20.149 1.00 96.25 300 ALA A N 1
ATOM 2309 C CA . ALA A 1 300 ? 39.594 14.142 -19.231 1.00 96.25 300 ALA A CA 1
ATOM 2310 C C . ALA A 1 300 ? 38.384 13.393 -19.821 1.00 96.25 300 ALA A C 1
ATOM 2312 O O . ALA A 1 300 ? 38.316 12.166 -19.707 1.00 96.25 300 ALA A O 1
ATOM 2313 N N . LEU A 1 301 ? 37.469 14.090 -20.502 1.00 96.25 301 LEU A N 1
ATOM 2314 C CA . LEU A 1 301 ? 36.326 13.488 -21.196 1.00 96.25 301 LEU A CA 1
ATOM 2315 C C . LEU A 1 301 ? 36.774 12.582 -22.342 1.00 96.25 301 LEU A C 1
ATOM 2317 O O . LEU A 1 301 ? 36.280 11.462 -22.462 1.00 96.25 301 LEU A O 1
ATOM 2321 N N . THR A 1 302 ? 37.752 13.017 -23.138 1.00 95.69 302 THR A N 1
ATOM 2322 C CA . THR A 1 302 ? 38.324 12.205 -24.222 1.00 95.69 302 THR A CA 1
ATOM 2323 C C . THR A 1 302 ? 38.923 10.908 -23.683 1.00 95.69 302 THR A C 1
ATOM 2325 O O . THR A 1 302 ? 38.723 9.835 -24.258 1.00 95.69 302 THR A O 1
ATOM 2328 N N . ALA A 1 303 ? 39.631 10.978 -22.554 1.00 94.19 303 ALA A N 1
ATOM 2329 C CA . ALA A 1 303 ? 40.169 9.797 -21.891 1.00 94.19 303 ALA A CA 1
ATOM 2330 C C . ALA A 1 303 ? 39.055 8.874 -21.362 1.00 94.19 303 ALA A C 1
ATOM 2332 O O . ALA A 1 303 ? 39.124 7.664 -21.570 1.00 94.19 303 ALA A O 1
ATOM 2333 N N . LEU A 1 304 ? 38.006 9.423 -20.736 1.00 94.75 304 LEU A N 1
ATOM 2334 C CA . LEU A 1 304 ? 36.861 8.647 -20.237 1.00 94.75 304 LEU A CA 1
ATOM 2335 C C . LEU A 1 304 ? 36.049 7.986 -21.362 1.00 94.75 304 LEU A C 1
ATOM 2337 O O . LEU A 1 304 ? 35.612 6.849 -21.197 1.00 94.75 304 LEU A O 1
ATOM 2341 N N . LEU A 1 305 ? 35.886 8.644 -22.515 1.00 95.19 305 LEU A N 1
ATOM 2342 C CA . LEU A 1 305 ? 35.205 8.084 -23.692 1.00 95.19 305 LEU A CA 1
ATOM 2343 C C . LEU A 1 305 ? 35.918 6.850 -24.259 1.00 95.19 305 LEU A C 1
ATOM 2345 O O . LEU A 1 305 ? 35.264 5.921 -24.734 1.00 95.19 305 LEU A O 1
ATOM 2349 N N . LYS A 1 306 ? 37.255 6.822 -24.199 1.00 93.62 306 LYS A N 1
ATOM 2350 C CA . LYS A 1 306 ? 38.065 5.685 -24.665 1.00 93.62 306 LYS A CA 1
ATOM 2351 C C . LYS A 1 306 ? 37.995 4.479 -23.723 1.00 93.62 306 LYS A C 1
ATOM 2353 O O . LYS A 1 306 ? 38.351 3.371 -24.127 1.00 93.62 306 LYS A O 1
ATOM 2358 N N . ARG A 1 307 ? 37.546 4.664 -22.476 1.00 90.88 307 ARG A N 1
ATOM 2359 C CA . ARG A 1 307 ? 37.450 3.576 -21.496 1.00 90.88 307 ARG A CA 1
ATOM 2360 C C . ARG A 1 307 ? 36.280 2.654 -21.820 1.00 90.88 307 ARG A C 1
ATOM 2362 O O . ARG A 1 307 ? 35.150 3.089 -22.046 1.00 90.88 307 ARG A O 1
ATOM 2369 N N . ARG A 1 308 ? 36.553 1.349 -21.795 1.00 88.50 308 ARG A N 1
ATOM 2370 C CA . ARG A 1 308 ? 35.527 0.316 -21.955 1.00 88.50 308 ARG A CA 1
ATOM 2371 C C . ARG A 1 308 ? 34.656 0.238 -20.705 1.00 88.50 308 ARG A C 1
ATOM 2373 O O . ARG A 1 308 ? 35.129 0.466 -19.595 1.00 88.50 308 ARG A O 1
ATOM 2380 N N . SER A 1 309 ? 33.386 -0.093 -20.907 1.00 88.94 309 SER A N 1
ATOM 2381 C CA . SER A 1 309 ? 32.464 -0.414 -19.820 1.00 88.94 309 SER A CA 1
ATOM 2382 C C . SER A 1 309 ? 32.957 -1.656 -19.070 1.00 88.94 309 SER A C 1
ATOM 2384 O O . SER A 1 309 ? 33.531 -2.562 -19.676 1.00 88.94 309 SER A O 1
ATOM 2386 N N . GLY A 1 310 ? 32.732 -1.693 -17.762 1.00 87.50 310 GLY A N 1
ATOM 2387 C CA . GLY A 1 310 ? 33.113 -2.789 -16.876 1.00 87.50 310 GLY A CA 1
ATOM 2388 C C . GLY A 1 310 ? 31.975 -3.181 -15.937 1.00 87.50 310 GLY A C 1
ATOM 2389 O O . GLY A 1 310 ? 30.820 -2.814 -16.150 1.00 87.50 310 GLY A O 1
ATOM 2390 N N . ALA A 1 311 ? 32.305 -3.924 -14.878 1.00 86.19 311 ALA A N 1
ATOM 2391 C CA . ALA A 1 311 ? 31.315 -4.388 -13.906 1.00 86.19 311 ALA A CA 1
ATOM 2392 C C . ALA A 1 311 ? 30.627 -3.226 -13.169 1.00 86.19 311 ALA A C 1
ATOM 2394 O O . ALA A 1 311 ? 29.404 -3.216 -13.090 1.00 86.19 311 ALA A O 1
ATOM 2395 N N . SER A 1 312 ? 31.392 -2.236 -12.697 1.00 87.31 312 SER A N 1
ATOM 2396 C CA . SER A 1 312 ? 30.878 -1.085 -11.937 1.00 87.31 312 SER A CA 1
ATOM 2397 C C . SER A 1 312 ? 30.937 0.259 -12.682 1.00 87.31 312 SER A C 1
ATOM 2399 O O . SER A 1 312 ? 30.391 1.254 -12.209 1.00 87.31 312 SER A O 1
ATOM 2401 N N . TRP A 1 313 ? 31.531 0.279 -13.882 1.00 93.06 313 TRP A N 1
ATOM 2402 C CA . TRP A 1 313 ? 31.662 1.469 -14.727 1.00 93.06 313 TRP A CA 1
ATOM 2403 C C . TRP A 1 313 ? 30.853 1.332 -16.030 1.00 93.06 313 TRP A C 1
ATOM 2405 O O . TRP A 1 313 ? 31.156 0.452 -16.842 1.00 93.06 313 TRP A O 1
ATOM 2415 N N . PRO A 1 314 ? 29.880 2.220 -16.307 1.00 93.31 314 PRO A N 1
ATOM 2416 C CA . PRO A 1 314 ? 29.061 2.148 -17.515 1.00 93.31 314 PRO A CA 1
ATOM 2417 C C . PRO A 1 314 ? 29.796 2.549 -18.791 1.00 93.31 314 PRO A C 1
ATOM 2419 O O . PRO A 1 314 ? 29.367 2.182 -19.885 1.00 93.31 314 PRO A O 1
ATOM 2422 N N . GLY A 1 315 ? 30.907 3.277 -18.695 1.00 94.56 315 GLY A N 1
ATOM 2423 C CA . GLY A 1 315 ? 31.453 3.998 -19.842 1.00 94.56 315 GLY A CA 1
ATOM 2424 C C . GLY A 1 315 ? 30.690 5.291 -20.112 1.00 94.56 315 GLY A C 1
ATOM 2425 O O . GLY A 1 315 ? 29.541 5.468 -19.699 1.00 94.56 315 GLY A O 1
ATOM 2426 N N . LEU A 1 316 ? 31.344 6.196 -20.835 1.00 95.00 316 LEU A N 1
ATOM 2427 C CA . LEU A 1 316 ? 30.773 7.475 -21.233 1.00 95.00 316 LEU A CA 1
ATOM 2428 C C . LEU A 1 316 ? 30.320 7.420 -22.700 1.00 95.00 316 LEU A C 1
ATOM 2430 O O . LEU A 1 316 ? 30.949 6.764 -23.534 1.00 95.00 316 LEU A O 1
ATOM 2434 N N . ARG A 1 317 ? 29.220 8.103 -23.008 1.00 94.50 317 ARG A N 1
ATOM 2435 C CA . ARG A 1 317 ? 28.717 8.373 -24.355 1.00 94.50 317 ARG A CA 1
ATOM 2436 C C . ARG A 1 317 ? 28.724 9.877 -24.575 1.00 94.50 317 ARG A C 1
ATOM 2438 O O . ARG A 1 317 ? 28.334 10.634 -23.689 1.00 94.50 317 ARG A O 1
ATOM 2445 N N . TYR A 1 318 ? 29.119 10.272 -25.773 1.00 96.00 318 TYR A N 1
ATOM 2446 C CA . TYR A 1 318 ? 28.946 11.620 -26.280 1.00 96.00 318 TYR A CA 1
ATOM 2447 C C . TYR A 1 318 ? 27.869 11.597 -27.362 1.00 96.00 318 TYR A C 1
ATOM 2449 O O . TYR A 1 318 ? 27.925 10.754 -28.259 1.00 96.00 318 TYR A O 1
ATOM 2457 N N . ASP A 1 319 ? 26.870 12.465 -27.236 1.00 94.62 319 ASP A N 1
ATOM 2458 C CA . ASP A 1 319 ? 25.854 12.648 -28.267 1.00 94.62 319 ASP A CA 1
ATOM 2459 C C . ASP A 1 319 ? 26.240 13.817 -29.175 1.00 94.62 319 ASP A C 1
ATOM 2461 O O . ASP A 1 319 ? 26.264 14.971 -28.750 1.00 94.62 319 ASP A O 1
ATOM 2465 N N . GLU A 1 320 ? 26.530 13.519 -30.441 1.00 93.38 320 GLU A N 1
ATOM 2466 C CA . GLU A 1 320 ? 27.008 14.512 -31.406 1.00 93.38 320 GLU A CA 1
ATOM 2467 C C . GLU A 1 320 ? 25.950 15.582 -31.709 1.00 93.38 320 GLU A C 1
ATOM 2469 O O . GLU A 1 320 ? 26.303 16.725 -32.000 1.00 93.38 320 GLU A O 1
ATOM 2474 N N . ALA A 1 321 ? 24.661 15.234 -31.645 1.00 93.56 321 ALA A N 1
ATOM 2475 C CA . ALA A 1 321 ? 23.575 16.154 -31.967 1.00 93.56 321 ALA A CA 1
ATOM 2476 C C . ALA A 1 321 ? 23.387 17.219 -30.878 1.00 93.56 321 ALA A C 1
ATOM 2478 O O . ALA A 1 321 ? 23.327 18.408 -31.186 1.00 93.56 321 ALA A O 1
ATOM 2479 N N . SER A 1 322 ? 23.332 16.808 -29.608 1.00 91.50 322 SER A N 1
ATOM 2480 C CA . SER A 1 322 ? 23.143 17.722 -28.473 1.00 91.50 322 SER A CA 1
ATOM 2481 C C . SER A 1 322 ? 24.443 18.184 -27.803 1.00 91.50 322 SER A C 1
ATOM 2483 O O . SER A 1 322 ? 24.407 19.064 -26.945 1.00 91.50 322 SER A O 1
ATOM 2485 N N . LYS A 1 323 ? 25.599 17.636 -28.204 1.00 94.38 323 LYS A N 1
ATOM 2486 C CA . LYS A 1 323 ? 26.934 17.941 -27.651 1.00 94.38 323 LYS A CA 1
ATOM 2487 C C . LYS A 1 323 ? 27.050 17.662 -26.144 1.00 94.38 323 LYS A C 1
ATOM 2489 O O . LYS A 1 323 ? 27.843 18.301 -25.444 1.00 94.38 323 LYS A O 1
ATOM 2494 N N . VAL A 1 324 ? 26.266 16.713 -25.633 1.00 96.19 324 VAL A N 1
ATOM 2495 C CA . VAL A 1 324 ? 26.255 16.331 -24.214 1.00 96.19 324 VAL A CA 1
ATOM 2496 C C . VAL A 1 324 ? 26.974 15.011 -23.968 1.00 96.19 324 VAL A C 1
ATOM 2498 O O . VAL A 1 324 ? 27.039 14.129 -24.825 1.00 96.19 324 VAL A O 1
ATOM 2501 N N . TYR A 1 325 ? 27.469 14.869 -22.747 1.00 96.31 325 TYR A N 1
ATOM 2502 C CA . TYR A 1 325 ? 28.079 13.667 -22.210 1.00 96.31 325 TYR A CA 1
ATOM 2503 C C . TYR A 1 325 ? 27.154 13.047 -21.167 1.00 96.31 325 TYR A C 1
ATOM 2505 O O . TYR A 1 325 ? 26.586 13.746 -20.327 1.00 96.31 325 TYR A O 1
ATOM 2513 N N . GLN A 1 326 ? 27.025 11.726 -21.209 1.00 94.81 326 GLN A N 1
ATOM 2514 C CA . GLN A 1 326 ? 26.277 10.943 -20.227 1.00 94.81 326 GLN A CA 1
ATOM 2515 C C . GLN A 1 326 ? 26.833 9.522 -20.138 1.00 94.81 326 GLN A C 1
ATOM 2517 O O . GLN A 1 326 ? 27.590 9.081 -21.004 1.00 94.81 326 GLN A O 1
ATOM 2522 N N . PHE A 1 327 ? 26.427 8.772 -19.122 1.00 94.81 327 PHE A N 1
ATOM 2523 C CA . PHE A 1 327 ? 26.738 7.349 -19.042 1.00 94.81 327 PHE A CA 1
ATOM 2524 C C . PHE A 1 327 ? 26.025 6.542 -20.146 1.00 94.81 327 PHE A C 1
ATOM 2526 O O . PHE A 1 327 ? 24.982 6.951 -20.666 1.00 94.81 327 PHE A O 1
ATOM 2533 N N . LYS A 1 328 ? 26.602 5.398 -20.538 1.00 93.50 328 LYS A N 1
ATOM 2534 C CA . LYS A 1 328 ? 25.992 4.500 -21.536 1.00 93.50 328 LYS A CA 1
ATOM 2535 C C . LYS A 1 328 ? 24.792 3.752 -20.947 1.00 93.50 328 LYS A C 1
ATOM 2537 O O . LYS A 1 328 ? 24.945 2.982 -20.001 1.00 93.50 328 LYS A O 1
ATOM 2542 N N . ASP A 1 329 ? 23.625 3.911 -21.572 1.00 89.75 329 ASP A N 1
ATOM 2543 C CA . ASP A 1 329 ? 22.354 3.329 -21.109 1.00 89.75 329 ASP A CA 1
ATOM 2544 C C . ASP A 1 329 ? 22.371 1.790 -21.068 1.00 89.75 329 ASP A C 1
ATOM 2546 O O . ASP A 1 329 ? 21.819 1.180 -20.154 1.00 89.75 329 ASP A O 1
ATOM 2550 N N . GLU A 1 330 ? 23.064 1.150 -22.016 1.00 91.81 330 GLU A N 1
ATOM 2551 C CA . GLU A 1 330 ? 23.176 -0.315 -22.129 1.00 91.81 330 GLU A CA 1
ATOM 2552 C C . GLU A 1 330 ? 23.655 -0.982 -20.834 1.00 91.81 330 GLU A C 1
ATOM 2554 O O . GLU A 1 330 ? 23.200 -2.076 -20.486 1.00 91.81 330 GLU A O 1
ATOM 2559 N N . TRP A 1 331 ? 24.551 -0.314 -20.101 1.00 93.56 331 TRP A N 1
ATOM 2560 C CA . TRP A 1 331 ? 25.057 -0.816 -18.830 1.00 93.56 331 TRP A CA 1
ATOM 2561 C C . TRP A 1 331 ? 23.975 -0.805 -17.744 1.00 93.56 331 TRP A C 1
ATOM 2563 O O . TRP A 1 331 ? 23.835 -1.791 -17.023 1.00 93.56 331 TRP A O 1
ATOM 2573 N N . PHE A 1 332 ? 23.151 0.245 -17.665 1.00 92.75 332 PHE A N 1
ATOM 2574 C CA . PHE A 1 332 ? 22.023 0.292 -16.725 1.00 92.75 332 PHE A CA 1
ATOM 2575 C C . PHE A 1 332 ? 20.980 -0.783 -17.043 1.00 92.75 332 PHE A C 1
ATOM 2577 O O . PHE A 1 332 ? 20.405 -1.383 -16.137 1.00 92.75 332 PHE A O 1
ATOM 2584 N N . VAL A 1 333 ? 20.764 -1.069 -18.330 1.00 92.31 333 VAL A N 1
ATOM 2585 C CA . VAL A 1 333 ? 19.830 -2.112 -18.771 1.00 92.31 333 VAL A CA 1
ATOM 2586 C C . VAL A 1 333 ? 20.324 -3.505 -18.368 1.00 92.31 333 VAL A C 1
ATOM 2588 O O . VAL A 1 333 ? 19.559 -4.270 -17.779 1.00 92.31 333 VAL A O 1
ATOM 2591 N N . LYS A 1 334 ? 21.578 -3.849 -18.696 1.00 91.19 334 LYS A N 1
ATOM 2592 C CA . LYS A 1 334 ? 22.084 -5.236 -18.646 1.00 91.19 334 LYS A CA 1
ATOM 2593 C C . LYS A 1 334 ? 22.932 -5.550 -17.415 1.00 91.19 334 LYS A C 1
ATOM 2595 O O . LYS A 1 334 ? 22.849 -6.655 -16.866 1.00 91.19 334 LYS A O 1
ATOM 2600 N N . SER A 1 335 ? 23.745 -4.598 -16.972 1.00 91.25 335 SER A N 1
ATOM 2601 C CA . SER A 1 335 ? 24.824 -4.830 -16.007 1.00 91.25 335 SER A CA 1
ATOM 2602 C C . SER A 1 335 ? 24.472 -4.376 -14.598 1.00 91.25 335 SER A C 1
ATOM 2604 O O . SER A 1 335 ? 24.802 -5.093 -13.654 1.00 91.25 335 SER A O 1
ATOM 2606 N N . LEU A 1 336 ? 23.758 -3.254 -14.445 1.00 92.44 336 LEU A N 1
ATOM 2607 C CA . LEU A 1 336 ? 23.386 -2.741 -13.128 1.00 92.44 336 LEU A CA 1
ATOM 2608 C C . LEU A 1 336 ? 22.586 -3.787 -12.334 1.00 92.44 336 LEU A C 1
ATOM 2610 O O . LEU A 1 336 ? 21.675 -4.451 -12.846 1.00 92.44 336 LEU A O 1
ATOM 2614 N N . ARG A 1 337 ? 22.954 -3.950 -11.065 1.00 90.62 337 ARG A N 1
ATOM 2615 C CA . ARG A 1 337 ? 22.250 -4.781 -10.089 1.00 90.62 337 ARG A CA 1
ATOM 2616 C C . ARG A 1 337 ? 21.892 -3.908 -8.906 1.00 90.62 337 ARG A C 1
ATOM 2618 O O . ARG A 1 337 ? 22.759 -3.241 -8.349 1.00 90.62 337 ARG A O 1
ATOM 2625 N N . TYR A 1 338 ? 20.621 -3.933 -8.542 1.00 90.69 338 TYR A N 1
ATOM 2626 C CA . TYR A 1 338 ? 20.134 -3.224 -7.374 1.00 90.69 338 TYR A CA 1
ATOM 2627 C C . TYR A 1 338 ? 20.311 -4.102 -6.139 1.00 90.69 338 TYR A C 1
ATOM 2629 O O . TYR A 1 338 ? 20.274 -5.329 -6.225 1.00 90.69 338 TYR A O 1
ATOM 2637 N N . LYS A 1 339 ? 20.521 -3.459 -4.998 1.00 82.06 339 LYS A N 1
ATOM 2638 C CA . LYS A 1 339 ? 20.519 -4.093 -3.684 1.00 82.06 339 LYS A CA 1
ATOM 2639 C C . LYS A 1 339 ? 19.544 -3.314 -2.824 1.00 82.06 339 LYS A C 1
ATOM 2641 O O . LYS A 1 339 ? 19.507 -2.092 -2.912 1.00 82.06 339 LYS A O 1
ATOM 2646 N N . GLU A 1 340 ? 18.767 -4.021 -2.025 1.00 75.50 340 GLU A N 1
ATOM 2647 C CA . GLU A 1 340 ? 17.909 -3.376 -1.038 1.00 75.50 340 GLU A CA 1
ATOM 2648 C C . GLU A 1 340 ? 18.739 -2.864 0.138 1.00 75.50 340 GLU A C 1
ATOM 2650 O O . GLU A 1 340 ? 19.814 -3.397 0.450 1.00 75.50 340 GLU A O 1
ATOM 2655 N N . ASP A 1 341 ? 18.219 -1.828 0.790 1.00 75.00 341 ASP A N 1
ATOM 2656 C CA . ASP A 1 341 ? 18.842 -1.255 1.972 1.00 75.00 341 ASP A CA 1
ATOM 2657 C C . ASP A 1 341 ? 18.880 -2.272 3.115 1.00 75.00 341 ASP A C 1
ATOM 2659 O O . ASP A 1 341 ? 17.898 -2.944 3.425 1.00 75.00 341 ASP A O 1
ATOM 2663 N N . ARG A 1 342 ? 20.038 -2.365 3.776 1.00 71.69 342 ARG A N 1
ATOM 2664 C CA . ARG A 1 342 ? 20.298 -3.308 4.879 1.00 71.69 342 ARG A CA 1
ATOM 2665 C C . ARG A 1 342 ? 20.068 -2.708 6.271 1.00 71.69 342 ARG A C 1
ATOM 2667 O O . ARG A 1 342 ? 20.614 -3.219 7.245 1.00 71.69 342 ARG A O 1
ATOM 2674 N N . GLY A 1 343 ? 19.354 -1.588 6.361 1.00 81.06 343 GLY A N 1
ATOM 2675 C CA . GLY A 1 343 ? 19.091 -0.936 7.645 1.00 81.06 343 GLY A CA 1
ATOM 2676 C C . GLY A 1 343 ? 18.128 -1.737 8.528 1.00 81.06 343 GLY A C 1
ATOM 2677 O O . GLY A 1 343 ? 17.537 -2.727 8.094 1.00 81.06 343 GLY A O 1
ATOM 2678 N N . GLU A 1 344 ? 17.967 -1.295 9.776 1.00 87.88 344 GLU A N 1
ATOM 2679 C CA . GLU A 1 344 ? 16.993 -1.883 10.698 1.00 87.88 344 GLU A CA 1
ATOM 2680 C C . GLU A 1 344 ? 15.574 -1.718 10.141 1.00 87.88 344 GLU A C 1
ATOM 2682 O O . GLU A 1 344 ? 15.136 -0.608 9.824 1.00 87.88 344 GLU A O 1
ATOM 2687 N N . LEU A 1 345 ? 14.865 -2.840 10.021 1.00 90.56 345 LEU A N 1
ATOM 2688 C CA . LEU A 1 345 ? 13.496 -2.882 9.535 1.00 90.56 345 LEU A CA 1
ATOM 2689 C C . LEU A 1 345 ? 12.538 -2.572 10.685 1.00 90.56 345 LEU A C 1
ATOM 2691 O O . LEU A 1 345 ? 12.402 -3.364 11.617 1.00 90.56 345 LEU A O 1
ATOM 2695 N N . LYS A 1 346 ? 11.845 -1.440 10.598 1.00 94.75 346 LYS A N 1
ATOM 2696 C CA . LYS A 1 346 ? 10.808 -1.054 11.559 1.00 94.75 346 LYS A CA 1
ATOM 2697 C C . LYS A 1 346 ? 9.432 -1.342 10.981 1.00 94.75 346 LYS A C 1
ATOM 2699 O O . LYS A 1 346 ? 9.197 -1.072 9.805 1.00 94.75 346 LYS A O 1
ATOM 2704 N N . SER A 1 347 ? 8.534 -1.872 11.807 1.00 96.12 347 SER A N 1
ATOM 2705 C CA . SER A 1 347 ? 7.178 -2.253 11.408 1.00 96.12 347 SER A CA 1
ATOM 2706 C C . SER A 1 347 ? 6.141 -1.505 12.238 1.00 96.12 347 SER A C 1
ATOM 2708 O O . SER A 1 347 ? 6.090 -1.678 13.455 1.00 96.12 347 SER A O 1
ATOM 2710 N N . ASP A 1 348 ? 5.268 -0.756 11.569 1.00 97.88 348 ASP A N 1
ATOM 2711 C CA . ASP A 1 348 ? 4.107 -0.101 12.172 1.00 97.88 348 ASP A CA 1
ATOM 2712 C C . ASP A 1 348 ? 2.826 -0.748 11.650 1.00 97.88 348 ASP A C 1
ATOM 2714 O O . ASP A 1 348 ? 2.644 -0.901 10.440 1.00 97.88 348 ASP A O 1
ATOM 2718 N N . ARG A 1 349 ? 1.932 -1.135 12.565 1.00 98.19 349 ARG A N 1
ATOM 2719 C CA . ARG A 1 349 ? 0.683 -1.833 12.238 1.00 98.19 349 ARG A CA 1
ATOM 2720 C C . ARG A 1 349 ? -0.517 -1.036 12.703 1.00 98.19 349 ARG A C 1
ATOM 2722 O O . ARG A 1 349 ? -0.649 -0.737 13.893 1.00 98.19 349 ARG A O 1
ATOM 2729 N N . PHE A 1 350 ? -1.402 -0.758 11.760 1.00 98.50 350 PHE A N 1
ATOM 2730 C CA . PHE A 1 350 ? -2.581 0.070 11.915 1.00 98.50 350 PHE A CA 1
ATOM 2731 C C . PHE A 1 350 ? -3.834 -0.703 11.544 1.00 98.50 350 PHE A C 1
ATOM 2733 O O . PHE A 1 350 ? -3.853 -1.521 10.621 1.00 98.50 350 PHE A O 1
ATOM 2740 N N . ILE A 1 351 ? -4.912 -0.351 12.219 1.00 97.88 351 ILE A N 1
ATOM 2741 C CA . ILE A 1 351 ? -6.269 -0.677 11.816 1.00 97.88 351 ILE A CA 1
ATOM 2742 C C . ILE A 1 351 ? -7.113 0.562 12.021 1.00 97.88 351 ILE A C 1
ATOM 2744 O O . ILE A 1 351 ? -6.900 1.323 12.968 1.00 97.88 351 ILE A O 1
ATOM 2748 N N . GLY A 1 352 ? -8.062 0.795 11.135 1.00 96.56 352 GLY A N 1
ATOM 2749 C CA . GLY A 1 352 ? -8.897 1.963 11.277 1.00 96.56 352 GLY A CA 1
ATOM 2750 C C . GLY A 1 352 ? -10.251 1.834 10.632 1.00 96.56 352 GLY A C 1
ATOM 2751 O O . GLY A 1 352 ? -10.531 0.933 9.840 1.00 96.56 352 GLY A O 1
ATOM 2752 N N . PHE A 1 353 ? -11.090 2.768 11.041 1.00 96.38 353 PHE A N 1
ATOM 2753 C CA . PHE A 1 353 ? -12.456 2.924 10.598 1.00 96.38 353 PHE A CA 1
ATOM 2754 C C . PHE A 1 353 ? -12.731 4.412 10.392 1.00 96.38 353 PHE A C 1
ATOM 2756 O O . PHE A 1 353 ? -12.156 5.275 11.060 1.00 96.38 353 PHE A O 1
ATOM 2763 N N . GLY A 1 354 ? -13.638 4.707 9.476 1.00 91.81 354 GLY A N 1
ATOM 2764 C CA . GLY A 1 354 ? -14.279 6.006 9.354 1.00 91.81 354 GLY A CA 1
ATOM 2765 C C . GLY A 1 354 ? -15.784 5.811 9.385 1.00 91.81 354 GLY A C 1
ATOM 2766 O O . GLY A 1 354 ? -16.260 4.708 9.103 1.00 91.81 354 GLY A O 1
ATOM 2767 N N . CYS A 1 355 ? -16.528 6.863 9.726 1.00 94.75 355 CYS A N 1
ATOM 2768 C CA . CYS A 1 355 ? -17.980 6.864 9.562 1.00 94.75 355 CYS A CA 1
ATOM 2769 C C . CYS A 1 355 ? -18.636 5.690 10.318 1.00 94.75 355 CYS A C 1
ATOM 2771 O O . CYS A 1 355 ? -19.306 4.842 9.721 1.00 94.75 355 CYS A O 1
ATOM 2773 N N . LEU A 1 356 ? -18.384 5.607 11.634 1.00 96.31 356 LEU A N 1
ATOM 2774 C CA . LEU A 1 356 ? -19.008 4.619 12.527 1.00 96.31 356 LEU A CA 1
ATOM 2775 C C . LEU A 1 356 ? -20.505 4.894 12.680 1.00 96.31 356 LEU A C 1
ATOM 2777 O O . LEU A 1 356 ? -21.305 3.965 12.686 1.00 96.31 356 LEU A O 1
ATOM 2781 N N . HIS A 1 357 ? -20.877 6.168 12.820 1.00 95.19 357 HIS A N 1
ATOM 2782 C CA . HIS A 1 357 ? -22.264 6.605 12.930 1.00 95.19 357 HIS A CA 1
ATOM 2783 C C . HIS A 1 357 ? -23.099 5.829 13.962 1.00 95.19 357 HIS A C 1
ATOM 2785 O O . HIS A 1 357 ? -24.172 5.322 13.654 1.00 95.19 357 HIS A O 1
ATOM 2791 N N . ALA A 1 358 ? -22.634 5.730 15.209 1.00 92.88 358 ALA A N 1
ATOM 2792 C CA . ALA A 1 358 ? -23.227 4.840 16.215 1.00 92.88 358 ALA A CA 1
ATOM 2793 C C . ALA A 1 358 ? -24.749 5.021 16.448 1.00 92.88 358 ALA A C 1
ATOM 2795 O O . ALA A 1 358 ? -25.408 4.106 16.919 1.00 92.88 358 ALA A O 1
ATOM 2796 N N . GLY A 1 359 ? -25.331 6.177 16.116 1.00 88.56 359 GLY A N 1
ATOM 2797 C CA . GLY A 1 359 ? -26.776 6.421 16.218 1.00 88.56 359 GLY A CA 1
ATOM 2798 C C . GLY A 1 359 ? -27.634 5.862 15.082 1.00 88.56 359 GLY A C 1
ATOM 2799 O O . GLY A 1 359 ? -28.861 5.920 15.178 1.00 88.56 359 GLY A O 1
ATOM 2800 N N . CYS A 1 360 ? -27.027 5.360 14.006 1.00 91.75 360 CYS A N 1
ATOM 2801 C CA . CYS A 1 360 ? -27.746 4.928 12.818 1.00 91.75 360 CYS A CA 1
ATOM 2802 C C . CYS A 1 360 ? -28.227 3.477 12.927 1.00 91.75 360 CYS A C 1
ATOM 2804 O O . CYS A 1 360 ? -27.477 2.587 13.330 1.00 91.75 360 CYS A O 1
ATOM 2806 N N . LYS A 1 361 ? -29.455 3.204 12.470 1.00 89.88 361 LYS A N 1
ATOM 2807 C CA . LYS A 1 361 ? -29.996 1.833 12.404 1.00 89.88 361 LYS A CA 1
ATOM 2808 C C . LYS A 1 361 ? -29.246 0.909 11.444 1.00 89.88 361 LYS A C 1
ATOM 2810 O O . LYS A 1 361 ? -29.319 -0.308 11.588 1.00 89.88 361 LYS A O 1
ATOM 2815 N N . HIS A 1 362 ? -28.529 1.492 10.484 1.00 91.94 362 HIS A N 1
ATOM 2816 C CA . HIS A 1 362 ? -27.773 0.773 9.462 1.00 91.94 362 HIS A CA 1
ATOM 2817 C C . HIS A 1 362 ? -26.312 0.513 9.852 1.00 91.94 362 HIS A C 1
ATOM 2819 O O . HIS A 1 362 ? -25.599 -0.132 9.086 1.00 91.94 362 HIS A O 1
ATOM 2825 N N . THR A 1 363 ? -25.851 1.008 11.004 1.00 94.50 363 THR A N 1
ATOM 2826 C CA . THR A 1 363 ? -24.500 0.733 11.512 1.00 94.50 363 THR A CA 1
ATOM 2827 C C . THR A 1 363 ? -24.401 -0.698 12.015 1.00 94.50 363 THR A C 1
ATOM 2829 O O . THR A 1 363 ? -25.229 -1.117 12.812 1.00 94.50 363 THR A O 1
ATOM 2832 N N . ASP A 1 364 ? -23.371 -1.433 11.606 1.00 95.56 364 ASP A N 1
ATOM 2833 C CA . ASP A 1 364 ? -23.098 -2.793 12.076 1.00 95.56 364 ASP A CA 1
ATOM 2834 C C . ASP A 1 364 ? -22.321 -2.784 13.395 1.00 95.56 364 ASP A C 1
ATOM 2836 O O . ASP A 1 364 ? -21.095 -2.929 13.451 1.00 95.56 364 ASP A O 1
ATOM 2840 N N . MET A 1 365 ? -23.055 -2.549 14.485 1.00 95.56 365 MET A N 1
ATOM 2841 C CA . MET A 1 365 ? -22.469 -2.423 15.819 1.00 95.56 365 MET A CA 1
ATOM 2842 C C . MET A 1 365 ? -21.915 -3.757 16.326 1.00 95.56 365 MET A C 1
ATOM 2844 O O . MET A 1 365 ? -20.937 -3.772 17.078 1.00 95.56 365 MET A O 1
ATOM 2848 N N . GLU A 1 366 ? -22.527 -4.871 15.909 1.00 94.44 366 GLU A N 1
ATOM 2849 C CA . GLU A 1 366 ? -22.076 -6.214 16.263 1.00 94.44 366 GLU A CA 1
ATOM 2850 C C . GLU A 1 366 ? -20.729 -6.515 15.613 1.00 94.44 366 GLU A C 1
ATOM 2852 O O . GLU A 1 366 ? -19.776 -6.790 16.343 1.00 94.44 366 GLU A O 1
ATOM 2857 N N . PHE A 1 367 ? -20.611 -6.353 14.288 1.00 94.56 367 PHE A N 1
ATOM 2858 C CA . PHE A 1 367 ? -19.334 -6.479 13.581 1.00 94.56 367 PHE A CA 1
ATOM 2859 C C . PHE A 1 367 ? -18.255 -5.629 14.254 1.00 94.56 367 PHE A C 1
ATOM 2861 O O . PHE A 1 367 ? -17.160 -6.112 14.554 1.00 94.56 367 PHE A O 1
ATOM 2868 N N . PHE A 1 368 ? -18.574 -4.367 14.557 1.00 95.69 368 PHE A N 1
ATOM 2869 C CA . PHE A 1 368 ? -17.610 -3.452 15.153 1.00 95.69 368 PHE A CA 1
ATOM 2870 C C . PHE A 1 368 ? -17.108 -3.942 16.516 1.00 95.69 368 PHE A C 1
ATOM 2872 O O . PHE A 1 368 ? -15.911 -3.890 16.784 1.00 95.69 368 PHE A O 1
ATOM 2879 N N . ARG A 1 369 ? -17.986 -4.455 17.387 1.00 93.81 369 ARG A N 1
ATOM 2880 C CA . ARG A 1 369 ? -17.595 -4.877 18.745 1.00 93.81 369 ARG A CA 1
ATOM 2881 C C . ARG A 1 369 ? -17.042 -6.302 18.833 1.00 93.81 369 ARG A C 1
ATOM 2883 O O . ARG A 1 369 ? -16.472 -6.649 19.875 1.00 93.81 369 ARG A O 1
ATOM 2890 N N . THR A 1 370 ? -17.252 -7.154 17.829 1.00 93.00 370 THR A N 1
ATOM 2891 C CA . THR A 1 370 ? -16.808 -8.563 17.838 1.00 93.00 370 THR A CA 1
ATOM 2892 C C . THR A 1 370 ? -15.665 -8.815 16.871 1.00 93.00 370 THR A C 1
ATOM 2894 O O . THR A 1 370 ? -14.605 -9.258 17.304 1.00 93.00 370 THR A O 1
ATOM 2897 N N . ARG A 1 371 ? -15.824 -8.452 15.599 1.00 92.62 371 ARG A N 1
ATOM 2898 C CA . ARG A 1 371 ? -14.850 -8.759 14.553 1.00 92.62 371 ARG A CA 1
ATOM 2899 C C . ARG A 1 371 ? -13.611 -7.874 14.630 1.00 92.62 371 ARG A C 1
ATOM 2901 O O . ARG A 1 371 ? -12.491 -8.363 14.498 1.00 92.62 371 ARG A O 1
ATOM 2908 N N . LEU A 1 372 ? -13.777 -6.578 14.898 1.00 95.00 372 LEU A N 1
ATOM 2909 C CA . LEU A 1 372 ? -12.646 -5.647 14.989 1.00 95.00 372 LEU A CA 1
ATOM 2910 C C . LEU A 1 372 ? -11.573 -6.057 16.027 1.00 95.00 372 LEU A C 1
ATOM 2912 O O . LEU A 1 372 ? -10.396 -6.072 15.663 1.00 95.00 372 LEU A O 1
ATOM 2916 N N . PRO A 1 373 ? -11.901 -6.425 17.286 1.00 96.69 373 PRO A N 1
ATOM 2917 C CA . PRO A 1 373 ? -10.881 -6.854 18.244 1.00 96.69 373 PRO A CA 1
ATOM 2918 C C . PRO A 1 373 ? -10.187 -8.164 17.838 1.00 96.69 373 PRO A C 1
ATOM 2920 O O . PRO A 1 373 ? -8.990 -8.308 18.084 1.00 96.69 373 PRO A O 1
ATOM 2923 N N . GLU A 1 374 ? -10.882 -9.094 17.173 1.00 94.69 374 GLU A N 1
ATOM 2924 C CA . GLU A 1 374 ? -10.258 -10.308 16.627 1.00 94.69 374 GLU A CA 1
ATOM 2925 C C . GLU A 1 374 ? -9.217 -9.971 15.559 1.00 94.69 374 GLU A C 1
ATOM 2927 O O . GLU A 1 374 ? -8.103 -10.492 15.595 1.00 94.69 374 GLU A O 1
ATOM 2932 N N . LEU A 1 375 ? -9.553 -9.061 14.640 1.00 93.38 375 LEU A N 1
ATOM 2933 C CA . LEU A 1 375 ? -8.646 -8.605 13.587 1.00 93.38 375 LEU A CA 1
ATOM 2934 C C . LEU A 1 375 ? -7.417 -7.897 14.163 1.00 93.38 375 LEU A C 1
ATOM 2936 O O . LEU A 1 375 ? -6.303 -8.116 13.681 1.00 93.38 375 LEU A O 1
ATOM 2940 N N . ILE A 1 376 ? -7.603 -7.097 15.216 1.00 95.88 376 ILE A N 1
ATOM 2941 C CA . ILE A 1 376 ? -6.509 -6.445 15.943 1.00 95.88 376 ILE A CA 1
ATOM 2942 C C . ILE A 1 376 ? -5.535 -7.475 16.508 1.00 95.88 376 ILE A C 1
ATOM 2944 O O . ILE A 1 376 ? -4.325 -7.339 16.334 1.00 95.88 376 ILE A O 1
ATOM 2948 N N . LEU A 1 377 ? -6.059 -8.496 17.186 1.00 95.75 377 LEU A N 1
ATOM 2949 C CA . LEU A 1 377 ? -5.253 -9.531 17.826 1.00 95.75 377 LEU A CA 1
ATOM 2950 C C . LEU A 1 377 ? -4.562 -10.423 16.786 1.00 95.75 377 LEU A C 1
ATOM 2952 O O . LEU A 1 377 ? -3.369 -10.687 16.902 1.00 95.75 377 LEU A O 1
ATOM 2956 N N . ALA A 1 378 ? -5.282 -10.835 15.740 1.00 91.50 378 ALA A N 1
ATOM 2957 C CA . ALA A 1 378 ? -4.772 -11.722 14.693 1.00 91.50 378 ALA A CA 1
ATOM 2958 C C . ALA A 1 378 ? -3.684 -11.083 13.813 1.00 91.50 378 ALA A C 1
ATOM 2960 O O . ALA A 1 378 ? -2.903 -11.802 13.187 1.00 91.50 378 ALA A O 1
ATOM 2961 N N . ASN A 1 379 ? -3.635 -9.750 13.749 1.00 91.06 379 ASN A N 1
ATOM 2962 C CA . ASN A 1 379 ? -2.627 -9.006 12.993 1.00 91.06 379 ASN A CA 1
ATOM 2963 C C . ASN A 1 379 ? -1.676 -8.207 13.896 1.00 91.06 379 ASN A C 1
ATOM 2965 O O . ASN A 1 379 ? -0.893 -7.417 13.382 1.00 91.06 379 ASN A O 1
ATOM 2969 N N . ASP A 1 380 ? -1.733 -8.412 15.217 1.00 93.31 380 ASP A N 1
ATOM 2970 C CA . ASP A 1 380 ? -0.889 -7.738 16.209 1.00 93.31 380 ASP A CA 1
ATOM 2971 C C . ASP A 1 380 ? -0.800 -6.212 15.994 1.00 93.31 380 ASP A C 1
ATOM 2973 O O . ASP A 1 380 ? 0.262 -5.610 15.828 1.00 93.31 380 ASP A O 1
ATOM 2977 N N . VAL A 1 381 ? -1.971 -5.577 15.930 1.00 95.81 381 VAL A N 1
ATOM 2978 C CA . VAL A 1 381 ? -2.086 -4.152 15.608 1.00 95.81 381 VAL A CA 1
ATOM 2979 C C . VAL A 1 381 ? -1.727 -3.279 16.811 1.00 95.81 381 VAL A C 1
ATOM 2981 O O . VAL A 1 381 ? -2.182 -3.512 17.934 1.00 95.81 381 VAL A O 1
ATOM 2984 N N . GLN A 1 382 ? -0.938 -2.233 16.575 1.00 94.81 382 GLN A N 1
ATOM 2985 C CA . GLN A 1 382 ? -0.460 -1.315 17.615 1.00 94.81 382 GLN A CA 1
ATOM 2986 C C . GLN A 1 382 ? -1.320 -0.047 17.710 1.00 94.81 382 GLN A C 1
ATOM 2988 O O . GLN A 1 382 ? -1.520 0.493 18.802 1.00 94.81 382 GLN A O 1
ATOM 2993 N N . TYR A 1 383 ? -1.848 0.398 16.568 1.00 98.19 383 TYR A N 1
ATOM 2994 C CA . TYR A 1 383 ? -2.519 1.683 16.408 1.00 98.19 383 TYR A CA 1
ATOM 2995 C C . TYR A 1 383 ? -3.950 1.507 15.887 1.00 98.19 383 TYR A C 1
ATOM 2997 O O . TYR A 1 383 ? -4.157 0.941 14.813 1.00 98.19 383 TYR A O 1
ATOM 3005 N N . LEU A 1 384 ? -4.930 2.027 16.630 1.00 98.50 384 LEU A N 1
ATOM 3006 C CA . LEU A 1 384 ? -6.318 2.157 16.186 1.00 98.50 384 LEU A CA 1
ATOM 3007 C C . LEU A 1 384 ? -6.561 3.587 15.697 1.00 98.50 384 LEU A C 1
ATOM 3009 O O . LEU A 1 384 ? -6.294 4.542 16.428 1.00 98.50 384 LEU A O 1
ATOM 3013 N N . ILE A 1 385 ? -7.083 3.736 14.482 1.00 98.50 385 ILE A N 1
ATOM 3014 C CA . ILE A 1 385 ? -7.368 5.034 13.863 1.00 98.50 385 ILE A CA 1
ATOM 3015 C C . ILE A 1 385 ? -8.877 5.203 13.673 1.00 98.50 385 ILE A C 1
ATOM 3017 O O . ILE A 1 385 ? -9.505 4.434 12.950 1.00 98.50 385 ILE A O 1
ATOM 3021 N N . GLY A 1 386 ? -9.457 6.226 14.297 1.00 98.12 386 GLY A N 1
ATOM 3022 C CA . GLY A 1 386 ? -10.844 6.636 14.078 1.00 98.12 386 GLY A CA 1
ATOM 3023 C C . GLY A 1 386 ? -10.909 7.924 13.262 1.00 98.12 386 GLY A C 1
ATOM 3024 O O . GLY A 1 386 ? -10.700 9.020 13.784 1.00 98.12 386 GLY A O 1
ATOM 3025 N N . ALA A 1 387 ? -11.188 7.802 11.969 1.00 97.00 387 ALA A N 1
ATOM 3026 C CA . ALA A 1 387 ? -11.007 8.884 11.011 1.00 97.00 387 ALA A CA 1
ATOM 3027 C C . ALA A 1 387 ? -12.193 9.852 10.896 1.00 97.00 387 ALA A C 1
ATOM 3029 O O . ALA A 1 387 ? -12.254 10.540 9.895 1.00 97.00 387 ALA A O 1
ATOM 3030 N N . GLY A 1 388 ? -13.099 9.945 11.875 1.00 95.75 388 GLY A N 1
ATOM 3031 C CA . GLY A 1 388 ? -14.236 10.882 11.870 1.00 95.75 388 GLY A CA 1
ATOM 3032 C C . GLY A 1 388 ? -15.607 10.202 11.800 1.00 95.75 388 GLY A C 1
ATOM 3033 O O . GLY A 1 388 ? -15.702 8.982 11.670 1.00 95.75 388 GLY A O 1
ATOM 3034 N N . ASP A 1 389 ? -16.663 11.006 11.956 1.00 96.31 389 ASP A N 1
ATOM 3035 C CA . ASP A 1 389 ? -18.075 10.587 11.930 1.00 96.31 389 ASP A CA 1
ATOM 3036 C C . ASP A 1 389 ? -18.409 9.405 12.859 1.00 96.31 389 ASP A C 1
ATOM 3038 O O . ASP A 1 389 ? -18.942 8.360 12.488 1.00 96.31 389 ASP A O 1
ATOM 3042 N N . PHE A 1 390 ? -18.100 9.603 14.138 1.00 97.38 390 PHE A N 1
ATOM 3043 C CA . PHE A 1 390 ? -18.393 8.673 15.232 1.00 97.38 390 PHE A CA 1
ATOM 3044 C C . PHE A 1 390 ? -19.889 8.548 15.550 1.00 97.38 390 PHE A C 1
ATOM 3046 O O . PHE A 1 390 ? -20.318 7.543 16.123 1.00 97.38 390 PHE A O 1
ATOM 3053 N N . ILE A 1 391 ? -20.667 9.566 15.183 1.00 95.62 391 ILE A N 1
ATOM 3054 C CA . ILE A 1 391 ? -22.108 9.690 15.413 1.00 95.62 391 ILE A CA 1
ATOM 3055 C C . ILE A 1 391 ? -22.822 9.991 14.091 1.00 95.62 391 ILE A C 1
ATOM 3057 O O . ILE A 1 391 ? -22.205 10.468 13.144 1.00 95.62 391 ILE A O 1
ATOM 3061 N N . GLU A 1 392 ? -24.118 9.698 14.016 1.00 92.88 392 GLU A N 1
ATOM 3062 C CA . GLU A 1 392 ? -24.956 10.058 12.861 1.00 92.88 392 GLU A CA 1
ATOM 3063 C C . GLU A 1 392 ? -25.398 11.526 12.946 1.00 92.88 392 GLU A C 1
ATOM 3065 O O . GLU A 1 392 ? -25.612 12.187 11.939 1.00 92.88 392 GLU A O 1
ATOM 3070 N N . GLY A 1 393 ? -25.499 12.073 14.155 1.00 90.62 393 GLY A N 1
ATOM 3071 C CA . GLY A 1 393 ? -26.019 13.414 14.372 1.00 90.62 393 GLY A CA 1
ATOM 3072 C C . GLY A 1 393 ? -27.520 13.512 14.086 1.00 90.62 393 GLY A C 1
ATOM 3073 O O . GLY A 1 393 ? -28.213 12.501 14.005 1.00 90.62 393 GLY A O 1
ATOM 3074 N N . MET A 1 394 ? -28.034 14.744 14.012 1.00 86.94 394 MET A N 1
ATOM 3075 C CA . MET A 1 394 ? -29.479 15.018 13.911 1.00 86.94 394 MET A CA 1
ATOM 3076 C C . MET A 1 394 ? -29.841 16.045 12.829 1.00 86.94 394 MET A C 1
ATOM 3078 O O . MET A 1 394 ? -31.002 16.438 12.732 1.00 86.94 394 MET A O 1
ATOM 3082 N N . LYS A 1 395 ? -28.876 16.540 12.040 1.00 87.25 395 LYS A N 1
ATOM 3083 C CA . LYS A 1 395 ? -29.189 17.457 10.929 1.00 87.25 395 LYS A CA 1
ATOM 3084 C C . LYS A 1 395 ? -29.894 16.714 9.797 1.00 87.25 395 LYS A C 1
ATOM 3086 O O . LYS A 1 395 ? -29.912 15.492 9.782 1.00 87.25 395 LYS A O 1
ATOM 3091 N N . HIS A 1 396 ? -30.447 17.469 8.847 1.00 85.00 396 HIS A N 1
ATOM 3092 C CA . HIS A 1 396 ? -31.112 16.935 7.650 1.00 85.00 396 HIS A CA 1
ATOM 3093 C C . HIS A 1 396 ? -32.289 16.001 7.962 1.00 85.00 396 HIS A C 1
ATOM 3095 O O . HIS A 1 396 ? -32.562 15.080 7.200 1.00 85.00 396 HIS A O 1
ATOM 3101 N N . ASP A 1 397 ? -32.958 16.227 9.095 1.00 82.94 397 ASP A N 1
ATOM 3102 C CA . ASP A 1 397 ? -34.136 15.475 9.529 1.00 82.94 397 ASP A CA 1
ATOM 3103 C C . ASP A 1 397 ? -33.914 13.954 9.600 1.00 82.94 397 ASP A C 1
ATOM 3105 O O . ASP A 1 397 ? -34.856 13.179 9.462 1.00 82.94 397 ASP A O 1
ATOM 3109 N N . LEU A 1 398 ? -32.678 13.506 9.865 1.00 85.19 398 LEU A N 1
ATOM 3110 C CA . LEU A 1 398 ? -32.305 12.082 9.884 1.00 85.19 398 LEU A CA 1
ATOM 3111 C C . LEU A 1 398 ? -33.131 11.242 10.873 1.00 85.19 398 LEU A C 1
ATOM 3113 O O . LEU A 1 398 ? -33.346 10.052 10.642 1.00 85.19 398 LEU A O 1
ATOM 3117 N N . LEU A 1 399 ? -33.637 11.852 11.950 1.00 84.25 399 LEU A N 1
ATOM 3118 C CA . LEU A 1 399 ? -34.595 11.208 12.852 1.00 84.25 399 LEU A CA 1
ATOM 3119 C C . LEU A 1 399 ? -35.950 10.977 12.170 1.00 84.25 399 LEU A C 1
ATOM 3121 O O . LEU A 1 399 ? -36.484 9.874 12.226 1.00 84.25 399 LEU A O 1
ATOM 3125 N N . THR A 1 400 ? -36.491 11.999 11.506 1.00 81.75 400 THR A N 1
ATOM 3126 C CA . THR A 1 400 ? -37.770 11.940 10.780 1.00 81.75 400 THR A CA 1
ATOM 3127 C C . THR A 1 400 ? -37.695 10.991 9.586 1.00 81.75 400 THR A C 1
ATOM 3129 O O . THR A 1 400 ? -38.645 10.267 9.306 1.00 81.75 400 THR A O 1
ATOM 3132 N N . LEU A 1 401 ? -36.540 10.939 8.917 1.00 81.62 401 LEU A N 1
ATOM 3133 C CA . LEU A 1 401 ? -36.233 9.976 7.855 1.00 81.62 401 LEU A CA 1
ATOM 3134 C C . LEU A 1 401 ? -36.021 8.548 8.391 1.00 81.62 401 LEU A C 1
ATOM 3136 O O . LEU A 1 401 ? -35.888 7.600 7.617 1.00 81.62 401 LEU A O 1
ATOM 3140 N N . GLY A 1 402 ? -35.991 8.381 9.716 1.00 82.62 402 GLY A N 1
ATOM 3141 C CA . GLY A 1 402 ? -35.828 7.100 10.380 1.00 82.62 402 GLY A CA 1
ATOM 3142 C C . GLY A 1 402 ? -34.440 6.489 10.208 1.00 82.62 402 GLY A C 1
ATOM 3143 O O . GLY A 1 402 ? -34.325 5.274 10.333 1.00 82.62 402 GLY A O 1
ATOM 3144 N N . GLU A 1 403 ? -33.401 7.267 9.889 1.00 85.62 403 GLU A N 1
ATOM 3145 C CA . GLU A 1 403 ? -32.011 6.781 9.871 1.00 85.62 403 GLU A CA 1
ATOM 3146 C C . GLU A 1 403 ? -31.450 6.631 11.289 1.00 85.62 403 GLU A C 1
ATOM 3148 O O . GLU A 1 403 ? -30.663 5.718 11.545 1.00 85.62 403 GLU A O 1
ATOM 3153 N N . VAL A 1 404 ? -31.883 7.496 12.210 1.00 88.06 404 VAL A N 1
ATOM 3154 C CA . VAL A 1 404 ? -31.516 7.469 13.633 1.00 88.06 404 VAL A CA 1
ATOM 3155 C C . VAL A 1 404 ? -32.573 6.713 14.439 1.00 88.06 404 VAL A C 1
ATOM 3157 O O . VAL A 1 404 ? -33.771 6.834 14.180 1.00 88.06 404 VAL A O 1
ATOM 3160 N N . TYR A 1 405 ? -32.151 5.956 15.454 1.00 82.88 405 TYR A N 1
ATOM 3161 C CA . TYR A 1 405 ? -33.077 5.288 16.375 1.00 82.88 405 TYR A CA 1
ATOM 3162 C C . TYR A 1 405 ? -33.970 6.294 17.131 1.00 82.88 405 TYR A C 1
ATOM 3164 O O . TYR A 1 405 ? -33.493 7.077 17.953 1.00 82.88 405 TYR A O 1
ATOM 3172 N N . GLY A 1 406 ? -35.283 6.254 16.873 1.00 67.56 406 GLY A N 1
ATOM 3173 C CA . GLY A 1 406 ? -36.254 7.191 17.456 1.00 67.56 406 GLY A CA 1
ATOM 3174 C C . GLY A 1 406 ? -37.134 6.658 18.594 1.00 67.56 406 GLY A C 1
ATOM 3175 O O . GLY A 1 406 ? -37.694 7.466 19.327 1.00 67.56 406 GLY A O 1
ATOM 3176 N N . ALA A 1 407 ? -37.260 5.335 18.768 1.00 58.12 407 ALA A N 1
ATOM 3177 C CA . ALA A 1 407 ? -38.264 4.719 19.650 1.00 58.12 407 ALA A CA 1
ATOM 3178 C C . ALA A 1 407 ? -37.670 3.696 20.645 1.00 58.12 407 ALA A C 1
ATOM 3180 O O . ALA A 1 407 ? -37.896 2.494 20.525 1.00 58.12 407 ALA A O 1
ATOM 3181 N N . ARG A 1 408 ? -36.904 4.172 21.634 1.00 61.31 408 ARG A N 1
ATOM 3182 C CA . ARG A 1 408 ? -36.449 3.400 22.815 1.00 61.31 408 ARG A CA 1
ATOM 3183 C C . ARG A 1 408 ? -36.696 4.212 24.098 1.00 61.31 408 ARG A C 1
ATOM 3185 O O . ARG A 1 408 ? -37.214 5.322 24.003 1.00 61.31 408 ARG A O 1
ATOM 3192 N N . GLU A 1 409 ? -36.309 3.708 25.281 1.00 57.66 409 GLU A N 1
ATOM 3193 C CA . GLU A 1 409 ? -36.351 4.477 26.553 1.00 57.66 409 GLU A CA 1
ATOM 3194 C C . GLU A 1 409 ? -35.693 5.872 26.428 1.00 57.66 409 GLU A C 1
ATOM 3196 O O . GLU A 1 409 ? -36.033 6.790 27.175 1.00 57.66 409 GLU A O 1
ATOM 3201 N N . TYR A 1 410 ? -34.777 6.048 25.465 1.00 62.06 410 TYR A N 1
ATOM 3202 C CA . TYR A 1 410 ? -34.096 7.304 25.163 1.00 62.06 410 TYR A CA 1
ATOM 3203 C C . TYR A 1 410 ? -34.174 7.626 23.665 1.00 62.06 410 TYR A C 1
ATOM 3205 O O . TYR A 1 410 ? -33.887 6.778 22.818 1.00 62.06 410 TYR A O 1
ATOM 3213 N N . VAL A 1 411 ? -34.486 8.880 23.328 1.00 71.62 411 VAL A N 1
ATOM 3214 C CA . VAL A 1 411 ? -34.292 9.410 21.969 1.00 71.62 411 VAL A CA 1
ATOM 3215 C C . VAL A 1 411 ? -32.789 9.565 21.724 1.00 71.62 411 VAL A C 1
ATOM 3217 O O . VAL A 1 411 ? -32.096 10.176 22.544 1.00 71.62 411 VAL A O 1
ATOM 3220 N N . PHE A 1 412 ? -32.275 9.052 20.601 1.00 81.25 412 PHE A N 1
ATOM 3221 C CA . PHE A 1 412 ? -30.853 9.137 20.241 1.00 81.25 412 PHE A CA 1
ATOM 3222 C C . PHE A 1 412 ? -30.451 10.550 19.802 1.00 81.25 412 PHE A C 1
ATOM 3224 O O . PHE A 1 412 ? -30.127 10.806 18.645 1.00 81.25 412 PHE A O 1
ATOM 3231 N N . ASN A 1 413 ? -30.439 11.488 20.747 1.00 88.44 413 ASN A N 1
ATOM 3232 C CA . ASN A 1 413 ? -29.828 12.797 20.557 1.00 88.44 413 ASN A CA 1
ATOM 3233 C C . ASN A 1 413 ? -28.293 12.687 20.462 1.00 88.44 413 ASN A C 1
ATOM 3235 O O . ASN A 1 413 ? -27.708 11.629 20.703 1.00 88.44 413 ASN A O 1
ATOM 3239 N N . TYR A 1 414 ? -27.628 13.802 20.160 1.00 90.62 414 TYR A N 1
ATOM 3240 C CA . TYR A 1 414 ? -26.168 13.860 20.033 1.00 90.62 414 TYR A CA 1
ATOM 3241 C C . TYR A 1 414 ? -25.418 13.251 21.229 1.00 90.62 414 TYR A C 1
ATOM 3243 O O . TYR A 1 414 ? -24.497 12.463 21.037 1.00 90.62 414 TYR A O 1
ATOM 3251 N N . THR A 1 415 ? -25.842 13.549 22.460 1.00 91.88 415 THR A N 1
ATOM 3252 C CA . THR A 1 415 ? -25.213 13.033 23.684 1.00 91.88 415 THR A CA 1
ATOM 3253 C C . THR A 1 415 ? -25.318 11.512 23.784 1.00 91.88 415 THR A C 1
ATOM 3255 O O . THR A 1 415 ? -24.331 10.854 24.102 1.00 91.88 415 THR A O 1
ATOM 3258 N N . VAL A 1 416 ? -26.492 10.933 23.512 1.00 92.50 416 VAL A N 1
ATOM 3259 C CA . VAL A 1 416 ? -26.697 9.474 23.560 1.00 92.50 416 VAL A CA 1
ATOM 3260 C C . VAL A 1 416 ? -25.882 8.778 22.470 1.00 92.50 416 VAL A C 1
ATOM 3262 O O . VAL A 1 416 ? -25.235 7.770 22.748 1.00 92.50 416 VAL A O 1
ATOM 3265 N N . GLN A 1 417 ? -25.845 9.343 21.260 1.00 94.50 417 GLN A N 1
ATOM 3266 C CA . GLN A 1 417 ? -25.028 8.811 20.168 1.00 94.50 417 GLN A CA 1
ATOM 3267 C C . GLN A 1 417 ? -23.530 8.845 20.504 1.00 94.50 417 GLN A C 1
ATOM 3269 O O . GLN A 1 417 ? -22.828 7.863 20.266 1.00 94.50 417 GLN A O 1
ATOM 3274 N N . GLU A 1 418 ? -23.034 9.939 21.094 1.00 96.19 418 GLU A N 1
ATOM 3275 C CA . GLU A 1 418 ? -21.637 10.036 21.532 1.00 96.19 418 GLU A CA 1
ATOM 3276 C C . GLU A 1 418 ? -21.307 9.015 22.629 1.00 96.19 418 GLU A C 1
ATOM 3278 O O . GLU A 1 418 ? -20.249 8.387 22.572 1.00 96.19 418 GLU A O 1
ATOM 3283 N N . LYS A 1 419 ? -22.216 8.797 23.590 1.00 96.00 419 LYS A N 1
ATOM 3284 C CA . LYS A 1 419 ? -22.037 7.774 24.631 1.00 96.00 419 LYS A CA 1
ATOM 3285 C C . LYS A 1 419 ? -21.991 6.364 24.056 1.00 96.00 419 LYS A C 1
ATOM 3287 O O . LYS A 1 419 ? -21.100 5.595 24.412 1.00 96.00 419 LYS A O 1
ATOM 3292 N N . LEU A 1 420 ? -22.908 6.032 23.146 1.00 95.81 420 LEU A N 1
ATOM 3293 C CA . LEU A 1 420 ? -22.899 4.734 22.475 1.00 95.81 420 LEU A CA 1
ATOM 3294 C C . LEU A 1 420 ? -21.602 4.540 21.686 1.00 95.81 420 LEU A C 1
ATOM 3296 O O . LEU A 1 420 ? -20.971 3.493 21.780 1.00 95.81 420 LEU A O 1
ATOM 3300 N N . SER A 1 421 ? -21.159 5.565 20.959 1.00 97.50 421 SER A N 1
ATOM 3301 C CA . SER A 1 421 ? -19.897 5.514 20.221 1.00 97.50 421 SER A CA 1
ATOM 3302 C C . SER A 1 421 ? -18.695 5.277 21.150 1.00 97.50 421 SER A C 1
ATOM 3304 O O . SER A 1 421 ? -17.852 4.421 20.871 1.00 97.50 421 SER A O 1
ATOM 3306 N N . GLY A 1 422 ? -18.655 5.954 22.306 1.00 97.88 422 GLY A N 1
ATOM 3307 C CA . GLY A 1 422 ? -17.629 5.753 23.334 1.00 97.88 422 GLY A CA 1
ATOM 3308 C C . GLY A 1 422 ? -17.643 4.335 23.908 1.00 97.88 422 GLY A C 1
ATOM 3309 O O . GLY A 1 422 ? -16.592 3.709 24.040 1.00 97.88 422 GLY A O 1
ATOM 3310 N N . TYR A 1 423 ? -18.833 3.788 24.165 1.00 97.69 423 TYR A N 1
ATOM 3311 C CA . TYR A 1 423 ? -19.023 2.404 24.600 1.00 97.69 423 TYR A CA 1
ATOM 3312 C C . TYR A 1 423 ? -18.548 1.381 23.553 1.00 97.69 423 TYR A C 1
ATOM 3314 O O . TYR A 1 423 ? -17.860 0.418 23.904 1.00 97.69 423 TYR A O 1
ATOM 3322 N N . LEU A 1 424 ? -18.873 1.580 22.270 1.00 98.06 424 LEU A N 1
ATOM 3323 C CA . LEU A 1 424 ? -18.482 0.673 21.185 1.00 98.06 424 LEU A CA 1
ATOM 3324 C C . LEU A 1 424 ? -16.959 0.621 21.027 1.00 98.06 424 LEU A C 1
ATOM 3326 O O . LEU A 1 424 ? -16.370 -0.460 21.072 1.00 98.06 424 LEU A O 1
ATOM 3330 N N . VAL A 1 425 ? -16.307 1.783 20.917 1.00 98.25 425 VAL A N 1
ATOM 3331 C CA . VAL A 1 425 ? -14.839 1.871 20.819 1.00 98.25 425 VAL A CA 1
ATOM 3332 C C . VAL A 1 425 ? -14.176 1.333 22.090 1.00 98.25 425 VAL A C 1
ATOM 3334 O O . VAL A 1 425 ? -13.221 0.558 22.012 1.00 98.25 425 VAL A O 1
ATOM 3337 N N . GLY A 1 426 ? -14.719 1.666 23.264 1.00 98.00 426 GLY A N 1
ATOM 3338 C CA . GLY A 1 426 ? -14.222 1.180 24.549 1.00 98.00 426 GLY A CA 1
ATOM 3339 C C . GLY A 1 426 ? -14.295 -0.339 24.668 1.00 98.00 426 GLY A C 1
ATOM 3340 O O . GLY A 1 426 ? -13.357 -0.963 25.159 1.00 98.00 426 GLY A O 1
ATOM 3341 N N . THR A 1 427 ? -15.364 -0.953 24.158 1.00 98.06 427 THR A N 1
ATOM 3342 C CA . THR A 1 427 ? -15.529 -2.413 24.135 1.00 98.06 427 THR A CA 1
ATOM 3343 C C . THR A 1 427 ? -14.451 -3.086 23.290 1.00 98.06 427 THR A C 1
ATOM 3345 O O . THR A 1 427 ? -13.872 -4.082 23.726 1.00 98.06 427 THR A O 1
ATOM 3348 N N . VAL A 1 428 ? -14.137 -2.532 22.115 1.00 98.19 428 VAL A N 1
ATOM 3349 C CA . VAL A 1 428 ? -13.059 -3.034 21.247 1.00 98.19 428 VAL A CA 1
ATOM 3350 C C . VAL A 1 428 ? -11.713 -2.950 21.962 1.00 98.19 428 VAL A C 1
ATOM 3352 O O . VAL A 1 428 ? -11.020 -3.960 22.096 1.00 98.19 428 VAL A O 1
ATOM 3355 N N . MET A 1 429 ? -11.361 -1.765 22.470 1.00 98.38 429 MET A N 1
ATOM 3356 C CA . MET A 1 429 ? -10.087 -1.541 23.157 1.00 98.38 429 MET A CA 1
ATOM 3357 C C . MET A 1 429 ? -9.940 -2.438 24.393 1.00 98.38 429 MET A C 1
ATOM 3359 O O . MET A 1 429 ? -8.879 -3.026 24.598 1.00 98.38 429 MET A O 1
ATOM 3363 N N . PHE A 1 430 ? -11.005 -2.597 25.186 1.00 98.44 430 PHE A N 1
ATOM 3364 C CA . PHE A 1 430 ? -10.991 -3.445 26.375 1.00 98.44 430 PHE A CA 1
ATOM 3365 C C . PHE A 1 430 ? -10.816 -4.929 26.039 1.00 98.44 430 PHE A C 1
ATOM 3367 O O . PHE A 1 430 ? -10.001 -5.586 26.677 1.00 98.44 430 PHE A O 1
ATOM 3374 N N . LYS A 1 431 ? -11.520 -5.463 25.029 1.00 98.38 431 LYS A N 1
ATOM 3375 C CA . LYS A 1 431 ? -11.371 -6.875 24.621 1.00 98.38 431 LYS A CA 1
ATOM 3376 C C . LYS A 1 431 ? -9.940 -7.200 24.193 1.00 98.38 431 LYS A C 1
ATOM 3378 O O . LYS A 1 431 ? -9.404 -8.242 24.568 1.00 98.38 431 LYS A O 1
ATOM 3383 N N . VAL A 1 432 ? -9.308 -6.300 23.438 1.00 98.25 432 VAL A N 1
ATOM 3384 C CA . VAL A 1 432 ? -7.907 -6.470 23.028 1.00 98.25 432 VAL A CA 1
ATOM 3385 C C . VAL A 1 432 ? -6.971 -6.385 24.227 1.00 98.25 432 VAL A C 1
ATOM 3387 O O . VAL A 1 432 ? -6.101 -7.242 24.378 1.00 98.25 432 VAL A O 1
ATOM 3390 N N . PHE A 1 433 ? -7.164 -5.383 25.088 1.00 98.44 433 PHE A N 1
ATOM 3391 C CA . PHE A 1 433 ? -6.385 -5.234 26.312 1.00 98.44 433 PHE A CA 1
ATOM 3392 C C . PHE A 1 433 ? -6.470 -6.484 27.187 1.00 98.44 433 PHE A C 1
ATOM 3394 O O . PHE A 1 433 ? -5.435 -7.025 27.559 1.00 98.44 433 PHE A O 1
ATOM 3401 N N . GLN A 1 434 ? -7.685 -6.965 27.460 1.00 98.25 434 GLN A N 1
ATOM 3402 C CA . GLN A 1 434 ? -7.934 -8.146 28.279 1.00 98.25 434 GLN A CA 1
ATOM 3403 C C . GLN A 1 434 ? -7.157 -9.346 27.743 1.00 98.25 434 GLN A C 1
ATOM 3405 O O . GLN A 1 434 ? -6.381 -9.948 28.475 1.00 98.25 434 GLN A O 1
ATOM 3410 N N . LYS A 1 435 ? -7.283 -9.647 26.444 1.00 98.00 435 LYS A N 1
ATOM 3411 C CA . LYS A 1 435 ? -6.584 -10.784 25.840 1.00 98.00 435 LYS A CA 1
ATOM 3412 C C . LYS A 1 435 ? -5.060 -10.655 25.937 1.00 98.00 435 LYS A C 1
ATOM 3414 O O . LYS A 1 435 ? -4.395 -11.617 26.317 1.00 98.00 435 LYS A O 1
ATOM 3419 N N . ARG A 1 436 ? -4.508 -9.479 25.618 1.00 97.69 436 ARG A N 1
ATOM 3420 C CA . ARG A 1 436 ? -3.060 -9.217 25.708 1.00 97.69 436 ARG A CA 1
ATOM 3421 C C . ARG A 1 436 ? -2.549 -9.325 27.140 1.00 97.69 436 ARG A C 1
ATOM 3423 O O . ARG A 1 436 ? -1.502 -9.924 27.373 1.00 97.69 436 ARG A O 1
ATOM 3430 N N . PHE A 1 437 ? -3.297 -8.776 28.089 1.00 97.38 437 PHE A N 1
ATOM 3431 C CA . PHE A 1 437 ? -2.933 -8.789 29.497 1.00 97.38 437 PHE A CA 1
ATOM 3432 C C . PHE A 1 437 ? -3.017 -10.200 30.083 1.00 97.38 437 PHE A C 1
ATOM 3434 O O . PHE A 1 437 ? -2.084 -10.626 30.756 1.00 97.38 437 PHE A O 1
ATOM 3441 N N . ASP A 1 438 ? -4.066 -10.960 29.764 1.00 96.81 438 ASP A N 1
ATOM 3442 C CA . ASP A 1 438 ? -4.204 -12.362 30.169 1.00 96.81 438 ASP A CA 1
ATOM 3443 C C . ASP A 1 438 ? -3.033 -13.213 29.657 1.00 96.81 438 ASP A C 1
ATOM 3445 O O . ASP A 1 438 ? -2.485 -14.034 30.396 1.00 96.81 438 ASP A O 1
ATOM 3449 N N . ASP A 1 439 ? -2.615 -13.014 28.403 1.00 96.12 439 ASP A N 1
ATOM 3450 C CA . ASP A 1 439 ? -1.464 -13.717 27.829 1.00 96.12 439 ASP A CA 1
ATOM 3451 C C . ASP A 1 439 ? -0.148 -13.310 28.514 1.00 96.12 439 ASP A C 1
ATOM 3453 O O . ASP A 1 439 ? 0.681 -14.169 28.829 1.00 96.12 439 ASP A O 1
ATOM 3457 N N . LEU A 1 440 ? 0.020 -12.024 28.837 1.00 95.44 440 LEU A N 1
ATOM 3458 C CA . LEU A 1 440 ? 1.177 -11.521 29.581 1.00 95.44 440 LEU A CA 1
ATOM 3459 C C . LEU A 1 440 ? 1.231 -12.083 31.008 1.00 95.44 440 LEU A C 1
ATOM 3461 O O . LEU A 1 440 ? 2.299 -12.504 31.459 1.00 95.44 440 LEU A O 1
ATOM 3465 N N . VAL A 1 441 ? 0.098 -12.133 31.714 1.00 94.62 441 VAL A N 1
ATOM 3466 C CA . VAL A 1 441 ? -0.006 -12.720 33.060 1.00 94.62 441 VAL A CA 1
ATOM 3467 C C . VAL A 1 441 ? 0.339 -14.205 33.022 1.00 94.62 441 VAL A C 1
ATOM 3469 O O . VAL A 1 441 ? 1.105 -14.665 33.868 1.00 94.62 441 VAL A O 1
ATOM 3472 N N . LYS A 1 442 ? -0.152 -14.951 32.023 1.00 94.50 442 LYS A N 1
ATOM 3473 C CA . LYS A 1 442 ? 0.213 -16.364 31.826 1.00 94.50 442 LYS A CA 1
ATOM 3474 C C . LYS A 1 442 ? 1.713 -16.548 31.601 1.00 94.50 442 LYS A C 1
ATOM 3476 O O . LYS A 1 442 ? 2.282 -17.516 32.092 1.00 94.50 442 LYS A O 1
ATOM 3481 N N . GLN A 1 443 ? 2.353 -15.628 30.882 1.00 92.94 443 GLN A N 1
ATOM 3482 C CA . GLN A 1 443 ? 3.780 -15.707 30.581 1.00 92.94 443 GLN A CA 1
ATOM 3483 C C . GLN A 1 443 ? 4.672 -15.317 31.771 1.00 92.94 443 GLN A C 1
ATOM 3485 O O . GLN A 1 443 ? 5.671 -15.984 32.038 1.00 92.94 443 GLN A O 1
ATOM 3490 N N . LYS A 1 444 ? 4.361 -14.217 32.467 1.00 90.75 444 LYS A N 1
ATOM 3491 C CA . LYS A 1 444 ? 5.225 -13.651 33.520 1.00 90.75 444 LYS A CA 1
ATOM 3492 C C . LYS A 1 444 ? 4.870 -14.126 34.930 1.00 90.75 444 LYS A C 1
ATOM 3494 O O . LYS A 1 444 ? 5.749 -14.151 35.794 1.00 90.75 444 LYS A O 1
ATOM 3499 N N . GLY A 1 445 ? 3.619 -14.520 35.149 1.00 89.31 445 GLY A N 1
ATOM 3500 C CA . GLY A 1 445 ? 3.043 -14.776 36.464 1.00 89.31 445 GLY A CA 1
ATOM 3501 C C . GLY A 1 445 ? 2.619 -13.481 37.159 1.00 89.31 445 GLY A C 1
ATOM 3502 O O . GLY A 1 445 ? 3.337 -12.482 37.145 1.00 89.31 445 GLY A O 1
ATOM 3503 N N . ILE A 1 446 ? 1.451 -13.508 37.802 1.00 89.62 446 ILE A N 1
ATOM 3504 C CA . ILE A 1 446 ? 0.850 -12.313 38.407 1.00 89.62 446 ILE A CA 1
ATOM 3505 C C . ILE A 1 446 ? 1.686 -11.700 39.538 1.00 89.62 446 ILE A C 1
ATOM 3507 O O . ILE A 1 446 ? 1.767 -10.483 39.643 1.00 89.62 446 ILE A O 1
ATOM 3511 N N . ALA A 1 447 ? 2.381 -12.528 40.322 1.00 85.69 447 ALA A N 1
ATOM 3512 C CA . ALA A 1 447 ? 3.209 -12.088 41.448 1.00 85.69 447 ALA A CA 1
ATOM 3513 C C . ALA A 1 447 ? 4.409 -11.208 41.038 1.00 85.69 447 ALA A C 1
ATOM 3515 O O . ALA A 1 447 ? 5.094 -10.656 41.893 1.00 85.69 447 ALA A O 1
ATOM 3516 N N . LYS A 1 448 ? 4.699 -11.103 39.734 1.00 85.94 448 LYS A N 1
ATOM 3517 C CA . LYS A 1 448 ? 5.755 -10.235 39.193 1.00 85.94 448 LYS A CA 1
ATOM 3518 C C . LYS A 1 448 ? 5.228 -8.889 38.689 1.00 85.94 448 LYS A C 1
ATOM 3520 O O . LYS A 1 448 ? 6.004 -8.113 38.146 1.00 85.94 448 LYS A O 1
ATOM 3525 N N . LEU A 1 449 ? 3.927 -8.622 38.803 1.00 87.12 449 LEU A N 1
ATOM 35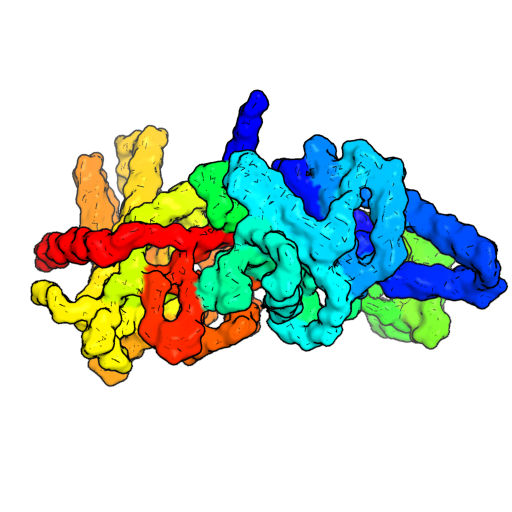26 C CA . LEU A 1 449 ? 3.284 -7.432 38.246 1.00 87.12 449 LEU A CA 1
ATOM 3527 C C . LEU A 1 449 ? 2.843 -6.495 39.371 1.00 87.12 449 LEU A C 1
ATOM 3529 O O . LEU A 1 449 ? 1.686 -6.502 39.788 1.00 87.12 449 LEU A O 1
ATOM 3533 N N . HIS A 1 450 ? 3.774 -5.668 39.845 1.00 86.31 450 HIS A N 1
ATOM 3534 C CA . HIS A 1 450 ? 3.524 -4.686 40.901 1.00 86.31 450 HIS A CA 1
ATOM 3535 C C . HIS A 1 450 ? 4.199 -3.347 40.588 1.00 86.31 450 HIS A C 1
ATOM 3537 O O . HIS A 1 450 ? 5.186 -3.292 39.852 1.00 86.31 450 HIS A O 1
ATOM 3543 N N . GLY A 1 451 ? 3.665 -2.256 41.147 1.00 87.75 451 GLY A N 1
ATOM 3544 C CA . GLY A 1 451 ? 4.210 -0.908 40.970 1.00 87.75 451 GLY A CA 1
ATOM 3545 C C . GLY A 1 451 ? 4.444 -0.554 39.496 1.00 87.75 451 GLY A C 1
ATOM 3546 O O . GLY A 1 451 ? 3.576 -0.766 38.652 1.00 87.75 451 GLY A O 1
ATOM 3547 N N . LYS A 1 452 ? 5.650 -0.070 39.177 1.00 89.75 452 LYS A N 1
ATOM 3548 C CA . LYS A 1 452 ? 6.028 0.357 37.817 1.00 89.75 452 LYS A CA 1
ATOM 3549 C C . LYS A 1 452 ? 5.965 -0.762 36.772 1.00 89.75 452 LYS A C 1
ATOM 3551 O O . LYS A 1 452 ? 5.672 -0.479 35.612 1.00 89.75 452 LYS A O 1
ATOM 3556 N N . ASP A 1 453 ? 6.208 -2.013 37.165 1.00 90.50 453 ASP A N 1
ATOM 3557 C CA . ASP A 1 453 ? 6.137 -3.150 36.240 1.00 90.50 453 ASP A CA 1
ATOM 3558 C C . ASP A 1 453 ? 4.694 -3.422 35.804 1.00 90.50 453 ASP A C 1
ATOM 3560 O O . ASP A 1 453 ? 4.449 -3.769 34.647 1.00 90.50 453 ASP A O 1
ATOM 3564 N N . LEU A 1 454 ? 3.727 -3.210 36.707 1.00 93.69 454 LEU A N 1
ATOM 3565 C CA . LEU A 1 454 ? 2.308 -3.287 36.374 1.00 93.69 454 LEU A CA 1
ATOM 3566 C C . LEU A 1 454 ? 1.902 -2.148 35.436 1.00 93.69 454 LEU A C 1
ATOM 3568 O O . LEU A 1 454 ? 1.265 -2.418 34.422 1.00 93.69 454 LEU A O 1
ATOM 3572 N N . SER A 1 455 ? 2.305 -0.908 35.725 1.00 94.94 455 SER A N 1
ATOM 3573 C CA . SER A 1 455 ? 2.031 0.249 34.862 1.00 94.94 455 SER A CA 1
ATOM 3574 C C . SER A 1 455 ? 2.551 0.029 33.438 1.00 94.94 455 SER A C 1
ATOM 3576 O O . SER A 1 455 ? 1.802 0.171 32.470 1.00 94.94 455 SER A O 1
ATOM 3578 N N . ALA A 1 456 ? 3.796 -0.440 33.294 1.00 93.88 456 ALA A N 1
ATOM 3579 C CA . ALA A 1 456 ? 4.382 -0.769 31.994 1.00 93.88 456 ALA A CA 1
ATOM 3580 C C . ALA A 1 456 ? 3.670 -1.947 31.295 1.00 93.88 456 ALA A C 1
ATOM 3582 O O . ALA A 1 456 ? 3.490 -1.946 30.071 1.00 93.88 456 ALA A O 1
ATOM 3583 N N . ALA A 1 457 ? 3.233 -2.963 32.047 1.00 94.94 457 ALA A N 1
ATOM 3584 C CA . ALA A 1 457 ? 2.455 -4.075 31.502 1.00 94.94 457 ALA A CA 1
ATOM 3585 C C . ALA A 1 457 ? 1.078 -3.615 30.994 1.00 94.94 457 ALA A C 1
ATOM 3587 O O . ALA A 1 457 ? 0.674 -3.980 29.889 1.00 94.94 457 ALA A O 1
ATOM 3588 N N . VAL A 1 458 ? 0.381 -2.772 31.758 1.00 96.12 458 VAL A N 1
ATOM 3589 C CA . VAL A 1 458 ? -0.904 -2.187 31.358 1.00 96.12 458 VAL A CA 1
ATOM 3590 C C . VAL A 1 458 ? -0.727 -1.322 30.110 1.00 96.12 458 VAL A C 1
ATOM 3592 O O . VAL A 1 458 ? -1.458 -1.490 29.132 1.00 96.12 458 VAL A O 1
ATOM 3595 N N . GLU A 1 459 ? 0.280 -0.447 30.099 1.00 95.62 459 GLU A N 1
ATOM 3596 C CA . GLU A 1 459 ? 0.565 0.446 28.976 1.00 95.62 459 GLU A CA 1
ATOM 3597 C C . GLU A 1 459 ? 0.927 -0.311 27.690 1.00 95.62 459 GLU A C 1
ATOM 3599 O O . GLU A 1 459 ? 0.488 0.082 26.607 1.00 95.62 459 GLU A O 1
ATOM 3604 N N . SER A 1 460 ? 1.695 -1.399 27.781 1.00 94.06 460 SER A N 1
ATOM 3605 C CA . SER A 1 460 ? 2.063 -2.221 26.617 1.00 94.06 460 SER A CA 1
ATOM 3606 C C . SER A 1 460 ? 0.903 -3.065 26.077 1.00 94.06 460 SER A C 1
ATOM 3608 O O . SER A 1 460 ? 0.822 -3.288 24.869 1.00 94.06 460 SER A O 1
ATOM 3610 N N . CYS A 1 461 ? -0.031 -3.490 26.933 1.00 96.50 461 CYS A N 1
ATOM 3611 C CA . CYS A 1 461 ? -1.233 -4.211 26.502 1.00 96.50 461 CYS A CA 1
ATOM 3612 C C . CYS A 1 461 ? -2.286 -3.280 25.874 1.00 96.50 461 CYS A C 1
ATOM 3614 O O . CYS A 1 461 ? -3.101 -3.729 25.061 1.00 96.50 461 CYS A O 1
ATOM 3616 N N . LEU A 1 462 ? -2.271 -1.988 26.222 1.00 95.44 462 LEU A N 1
ATOM 3617 C CA . LEU A 1 462 ? -3.154 -0.969 25.654 1.00 95.44 462 LEU A CA 1
ATOM 3618 C C . LEU A 1 462 ? -2.646 -0.447 24.304 1.00 95.44 462 LEU A C 1
ATOM 3620 O O . LEU A 1 462 ? -1.536 0.078 24.176 1.00 95.44 462 LEU A O 1
ATOM 3624 N N . MET A 1 463 ? -3.516 -0.509 23.298 1.00 94.69 463 MET A N 1
ATOM 3625 C CA . MET A 1 463 ? -3.282 0.143 22.007 1.00 94.69 463 MET A CA 1
ATOM 3626 C C . MET A 1 463 ? -3.375 1.665 22.113 1.00 94.69 463 MET A C 1
ATOM 3628 O O . MET A 1 463 ? -4.120 2.193 22.941 1.00 94.69 463 MET A O 1
ATOM 3632 N N . SER A 1 464 ? -2.673 2.362 21.223 1.00 97.00 464 SER A N 1
ATOM 3633 C CA . SER A 1 464 ? -2.867 3.800 21.041 1.00 97.00 464 SER A CA 1
ATOM 3634 C C . SER A 1 464 ? -4.029 4.042 20.077 1.00 97.00 464 SER A C 1
ATOM 3636 O O . SER A 1 464 ? -4.054 3.491 18.976 1.00 97.00 464 SER A O 1
ATOM 3638 N N . PHE A 1 465 ? -4.981 4.871 20.490 1.00 98.38 465 PHE A N 1
ATOM 3639 C CA . PHE A 1 465 ? -6.153 5.261 19.722 1.00 98.38 465 PHE A CA 1
ATOM 3640 C C . PHE A 1 465 ? -6.045 6.728 19.297 1.00 98.38 465 PHE A C 1
ATOM 3642 O O . PHE A 1 465 ? -6.109 7.631 20.133 1.00 98.38 465 PHE A O 1
ATOM 3649 N N . TYR A 1 466 ? -5.900 6.955 17.993 1.00 98.31 466 TYR A N 1
ATOM 3650 C CA . TYR A 1 466 ? -5.865 8.284 17.388 1.00 98.31 466 TYR A CA 1
ATOM 3651 C C . TYR A 1 466 ? -7.193 8.574 16.706 1.00 98.31 466 TYR A C 1
ATOM 3653 O O . TYR A 1 466 ? -7.693 7.741 15.948 1.00 98.31 466 TYR A O 1
ATOM 3661 N N . TYR A 1 467 ? -7.757 9.757 16.938 1.00 98.19 467 TYR A N 1
ATOM 3662 C CA . TYR A 1 467 ? -9.041 10.110 16.343 1.00 98.19 467 TYR A CA 1
ATOM 3663 C C . TYR A 1 467 ? -9.191 11.588 15.997 1.00 98.19 467 TYR A C 1
ATOM 3665 O O . TYR A 1 467 ? -8.629 12.461 16.658 1.00 98.19 467 TYR A O 1
ATOM 3673 N N . ILE A 1 468 ? -9.999 11.857 14.973 1.00 97.38 468 ILE A N 1
ATOM 3674 C CA . ILE A 1 468 ? -10.402 13.201 14.532 1.00 97.38 468 ILE A CA 1
ATOM 3675 C C . ILE A 1 468 ? -11.932 13.333 14.545 1.00 97.38 468 ILE A C 1
ATOM 3677 O O . ILE A 1 468 ? -12.646 12.331 14.579 1.00 97.38 468 ILE A O 1
ATOM 3681 N N . SER A 1 469 ? -12.456 14.561 14.526 1.00 95.81 469 SER A N 1
ATOM 3682 C CA . SER A 1 469 ? -13.877 14.786 14.230 1.00 95.81 469 SER A CA 1
ATOM 3683 C C . SER A 1 469 ? -14.146 14.666 12.726 1.00 95.81 469 SER A C 1
ATOM 3685 O O . SER A 1 469 ? -13.251 14.879 11.911 1.00 95.81 469 SER A O 1
ATOM 3687 N N . GLY A 1 470 ? -15.380 14.300 12.375 1.00 94.44 470 GLY A N 1
ATOM 3688 C CA . GLY A 1 470 ? -15.921 14.468 11.025 1.00 94.44 470 GLY A CA 1
ATOM 3689 C C . GLY A 1 470 ? -17.094 15.451 11.034 1.00 94.44 470 GLY A C 1
ATOM 3690 O O . GLY A 1 470 ? -17.458 15.985 12.089 1.00 94.44 470 GLY A O 1
ATOM 3691 N N . ASN A 1 471 ? -17.715 15.680 9.878 1.00 92.44 471 ASN A N 1
ATOM 3692 C CA . ASN A 1 471 ? -18.812 16.639 9.743 1.00 92.44 471 ASN A CA 1
ATOM 3693 C C . ASN A 1 471 ? -20.018 16.295 10.618 1.00 92.44 471 ASN A C 1
ATOM 3695 O O . ASN A 1 471 ? -20.577 17.216 11.210 1.00 92.44 471 ASN A O 1
ATOM 3699 N N . HIS A 1 472 ? -20.411 15.023 10.744 1.00 93.38 472 HIS A N 1
ATOM 3700 C CA . HIS A 1 472 ? -21.547 14.639 11.592 1.00 93.38 472 HIS A CA 1
ATOM 3701 C C . HIS A 1 472 ? -21.251 14.906 13.072 1.00 93.38 472 HIS A C 1
ATOM 3703 O O . HIS A 1 472 ? -22.135 15.334 13.817 1.00 93.38 472 HIS A O 1
ATOM 3709 N N . CYS A 1 473 ? -19.994 14.720 13.491 1.00 94.12 473 CYS A N 1
ATOM 3710 C CA . CYS A 1 473 ? -19.552 15.082 14.836 1.00 94.12 473 CYS A CA 1
ATOM 3711 C C . CYS A 1 473 ? -19.643 16.597 15.059 1.00 94.12 473 CYS A C 1
ATOM 3713 O O . CYS A 1 473 ? -20.078 17.035 16.117 1.00 94.12 473 CYS A O 1
ATOM 3715 N N . ASP A 1 474 ? -19.245 17.392 14.064 1.00 93.81 474 ASP A N 1
ATOM 3716 C CA . ASP A 1 474 ? -19.131 18.851 14.173 1.00 93.81 474 ASP A CA 1
ATOM 3717 C C . ASP A 1 474 ? -20.457 19.601 13.981 1.00 93.81 474 ASP A C 1
ATOM 3719 O O . ASP A 1 474 ? -20.547 20.810 14.206 1.00 93.81 474 ASP A O 1
ATOM 3723 N N . TRP A 1 475 ? -21.540 18.897 13.651 1.00 92.50 475 TRP A N 1
ATOM 3724 C CA . TRP A 1 475 ? -22.880 19.478 13.564 1.00 92.50 475 TRP A CA 1
ATOM 3725 C C . TRP A 1 475 ? -23.425 20.031 14.879 1.00 92.50 475 TRP A C 1
ATOM 3727 O O . TRP A 1 475 ? -24.352 20.843 14.834 1.00 92.50 475 TRP A O 1
ATOM 3737 N N . VAL A 1 476 ? -22.842 19.639 16.012 1.00 88.81 476 VAL A N 1
ATOM 3738 C CA . VAL A 1 476 ? -23.186 20.157 17.343 1.00 88.81 476 VAL A CA 1
ATOM 3739 C C . VAL A 1 476 ? -22.522 21.498 17.660 1.00 88.81 476 VAL A C 1
ATOM 3741 O O . VAL A 1 476 ? -22.982 22.211 18.547 1.00 88.81 476 VAL A O 1
ATOM 3744 N N . ALA A 1 477 ? -21.472 21.886 16.930 1.00 88.25 477 ALA A N 1
ATOM 3745 C CA . ALA A 1 477 ? -20.738 23.114 17.226 1.00 88.25 477 ALA A CA 1
ATOM 3746 C C . ALA A 1 477 ? -21.610 24.387 17.133 1.00 88.25 477 ALA A C 1
ATOM 3748 O O . ALA A 1 477 ? -21.557 25.202 18.055 1.00 88.25 477 ALA A O 1
ATOM 3749 N N . PRO A 1 478 ? -22.485 24.564 16.115 1.00 87.88 478 PRO A N 1
ATOM 3750 C CA . PRO A 1 478 ? -23.349 25.746 16.021 1.00 87.88 478 PRO A CA 1
ATOM 3751 C C . PRO A 1 478 ? -24.381 25.888 17.148 1.00 87.88 478 PRO A C 1
ATOM 3753 O O . PRO A 1 478 ? -24.901 26.979 17.347 1.00 87.88 478 PRO A O 1
ATOM 3756 N N . ILE A 1 479 ? -24.688 24.808 17.872 1.00 85.31 479 ILE A N 1
ATOM 3757 C CA . ILE A 1 479 ? -25.610 24.823 19.020 1.00 85.31 479 ILE A CA 1
ATOM 3758 C C . ILE A 1 479 ? -24.865 24.927 20.365 1.00 85.31 479 ILE A C 1
ATOM 3760 O O . ILE A 1 479 ? -25.463 24.707 21.413 1.00 85.31 479 ILE A O 1
ATOM 3764 N N . GLY A 1 480 ? -23.570 25.273 20.345 1.00 84.31 480 GLY A N 1
ATOM 3765 C CA . GLY A 1 480 ? -22.775 25.588 21.537 1.00 84.31 480 GLY A CA 1
ATOM 3766 C C . GLY A 1 480 ? -22.097 24.395 22.219 1.00 84.31 480 GLY A C 1
ATOM 3767 O O . GLY A 1 480 ? -21.591 24.547 23.329 1.00 84.31 480 GLY A O 1
ATOM 3768 N N . PHE A 1 481 ? -22.065 23.218 21.586 1.00 87.12 481 PHE A N 1
ATOM 3769 C CA . PHE A 1 481 ? -21.444 22.014 22.150 1.00 87.12 481 PHE A CA 1
ATOM 3770 C C . PHE A 1 481 ? -20.085 21.709 21.510 1.00 87.12 481 PHE A C 1
ATOM 3772 O O . PHE A 1 481 ? -19.881 21.889 20.312 1.00 87.12 481 PHE A O 1
ATOM 3779 N N . ASN A 1 482 ? -19.162 21.170 22.309 1.00 89.69 482 ASN A N 1
ATOM 3780 C CA . ASN A 1 482 ? -17.876 20.677 21.821 1.00 89.69 482 ASN A CA 1
ATOM 3781 C C . ASN A 1 482 ? -18.032 19.268 21.230 1.00 89.69 482 ASN A C 1
ATOM 3783 O O . ASN A 1 482 ? -18.354 18.330 21.962 1.00 89.69 482 ASN A O 1
ATOM 3787 N N . SER A 1 483 ? -17.729 19.098 19.943 1.00 91.31 483 SER A N 1
ATOM 3788 C CA . SER A 1 483 ? -17.793 17.799 19.260 1.00 91.31 483 SER A CA 1
ATOM 3789 C C . SER A 1 483 ? -16.938 16.743 19.959 1.00 91.31 483 SER A C 1
ATOM 3791 O O . SER A 1 483 ? -15.776 17.013 20.298 1.00 91.31 483 SER A O 1
ATOM 3793 N N . LEU A 1 484 ? -17.471 15.528 20.114 1.00 94.44 484 LEU A N 1
ATOM 3794 C CA . LEU A 1 484 ? -16.810 14.364 20.717 1.00 94.44 484 LEU A CA 1
ATOM 3795 C C . LEU A 1 484 ? -16.368 14.557 22.173 1.00 94.44 484 LEU A C 1
ATOM 3797 O O . LEU A 1 484 ? -15.524 13.803 22.669 1.00 94.44 484 LEU A O 1
ATOM 3801 N N . HIS A 1 485 ? -16.898 15.566 22.866 1.00 94.25 485 HIS A N 1
ATOM 3802 C CA . HIS A 1 485 ? -16.596 15.766 24.279 1.00 94.25 485 HIS A CA 1
ATOM 3803 C C . HIS A 1 485 ? -17.198 14.644 25.131 1.00 94.25 485 HIS A C 1
ATOM 3805 O O . HIS A 1 485 ? -16.471 14.002 25.888 1.00 94.25 485 HIS A O 1
ATOM 3811 N N . THR A 1 486 ? -18.488 14.346 24.947 1.00 95.69 486 THR A N 1
ATOM 3812 C CA . THR A 1 486 ? -19.165 13.267 25.682 1.00 95.69 486 THR A CA 1
ATOM 3813 C C . THR A 1 486 ? -18.588 11.913 25.289 1.00 95.69 486 THR A C 1
ATOM 3815 O O . THR A 1 486 ? -18.367 11.070 26.153 1.00 95.69 486 THR A O 1
ATOM 3818 N N . PHE A 1 487 ? -18.277 11.726 24.004 1.00 97.44 487 PHE A N 1
ATOM 3819 C CA . PHE A 1 487 ? -17.623 10.517 23.498 1.00 97.44 487 PHE A CA 1
ATOM 3820 C C . PHE A 1 487 ? -16.333 10.205 24.264 1.00 97.44 487 PHE A C 1
ATOM 3822 O O . PHE A 1 487 ? -16.150 9.086 24.744 1.00 97.44 487 PHE A O 1
ATOM 3829 N N . ARG A 1 488 ? -15.442 11.198 24.403 1.00 96.31 488 ARG A N 1
ATOM 3830 C CA . ARG A 1 488 ? -14.145 11.021 25.070 1.00 96.31 488 ARG A CA 1
ATOM 3831 C C . ARG A 1 488 ? -14.317 10.670 26.545 1.00 96.31 488 ARG A C 1
ATOM 3833 O O . ARG A 1 488 ? -13.622 9.790 27.050 1.00 96.31 488 ARG A O 1
ATOM 3840 N N . GLU A 1 489 ? -15.222 11.369 27.222 1.00 95.06 489 GLU A N 1
ATOM 3841 C CA . GLU A 1 489 ? -15.515 11.136 28.634 1.00 95.06 489 GLU A CA 1
ATOM 3842 C C . GLU A 1 489 ? -16.079 9.732 28.865 1.00 95.06 489 GLU A C 1
ATOM 3844 O O . GLU A 1 489 ? -15.596 9.010 29.739 1.00 95.06 489 GLU A O 1
ATOM 3849 N N . GLU A 1 490 ? -17.031 9.307 28.033 1.00 96.19 490 GLU A N 1
ATOM 3850 C CA . GLU A 1 490 ? -17.651 7.987 28.132 1.00 96.19 490 GLU A CA 1
ATOM 3851 C C . GLU A 1 490 ? -16.658 6.860 27.823 1.00 96.19 490 GLU A C 1
ATOM 3853 O O . GLU A 1 490 ? -16.561 5.899 28.586 1.00 96.19 490 GLU A O 1
ATOM 3858 N N . LEU A 1 491 ? -15.857 7.003 26.761 1.00 97.50 491 LEU A N 1
ATOM 3859 C CA . LEU A 1 491 ? -14.800 6.051 26.412 1.00 97.50 491 LEU A CA 1
ATOM 3860 C C . LEU A 1 491 ? -13.824 5.852 27.580 1.00 97.50 491 LEU A C 1
ATOM 3862 O O . LEU A 1 491 ? -13.534 4.721 27.979 1.00 97.50 491 LEU A O 1
ATOM 3866 N N . ARG A 1 492 ? -13.342 6.955 28.165 1.00 95.88 492 ARG A N 1
ATOM 3867 C CA . ARG A 1 492 ? -12.419 6.917 29.304 1.00 95.88 492 ARG A CA 1
ATOM 3868 C C . ARG A 1 492 ? -13.058 6.246 30.511 1.00 95.88 492 ARG A C 1
ATOM 3870 O O . ARG A 1 492 ? -12.446 5.365 31.110 1.00 95.88 492 ARG A O 1
ATOM 3877 N N . LYS A 1 493 ? -14.279 6.651 30.862 1.00 95.62 493 LYS A N 1
ATOM 3878 C CA . LYS A 1 493 ? -15.023 6.105 31.999 1.00 95.62 493 LYS A CA 1
ATOM 3879 C C . LYS A 1 493 ? -15.225 4.598 31.864 1.00 95.62 493 LYS A C 1
ATOM 3881 O O . LYS A 1 493 ? -14.963 3.862 32.815 1.00 95.62 493 LYS A O 1
ATOM 3886 N N . PHE A 1 494 ? -15.632 4.143 30.680 1.00 97.19 494 PHE A N 1
ATOM 3887 C CA . PHE A 1 494 ? -15.803 2.727 30.380 1.00 97.19 494 PHE A CA 1
ATOM 3888 C C . PHE A 1 494 ? -14.498 1.946 30.570 1.00 97.19 494 PHE A C 1
ATOM 3890 O O . PHE A 1 494 ? -14.483 0.937 31.278 1.00 97.19 494 PHE A O 1
ATOM 3897 N N . LEU A 1 495 ? -13.396 2.424 29.981 1.00 97.62 495 LEU A N 1
ATOM 3898 C CA . LEU A 1 495 ? -12.101 1.747 30.057 1.00 97.62 495 LEU A CA 1
ATOM 3899 C C . LEU A 1 495 ? -11.549 1.705 31.483 1.00 97.62 495 LEU A C 1
ATOM 3901 O O . LEU A 1 495 ? -11.149 0.632 31.927 1.00 97.62 495 LEU A O 1
ATOM 3905 N N . VAL A 1 496 ? -11.588 2.820 32.222 1.00 96.69 496 VAL A N 1
ATOM 3906 C CA . VAL A 1 496 ? -11.171 2.858 33.636 1.00 96.69 496 VAL A CA 1
ATOM 3907 C C . VAL A 1 496 ? -11.965 1.835 34.441 1.00 96.69 496 VAL A C 1
ATOM 3909 O O . VAL A 1 496 ? -11.375 1.002 35.120 1.00 96.69 496 VAL A O 1
ATOM 3912 N N . TYR A 1 497 ? -13.296 1.841 34.328 1.00 96.19 497 TYR A N 1
ATOM 3913 C CA . TYR A 1 497 ? -14.138 0.910 35.076 1.00 96.19 497 TYR A CA 1
ATOM 3914 C C . TYR A 1 497 ? -13.817 -0.553 34.745 1.00 96.19 497 TYR A C 1
ATOM 3916 O O . TYR A 1 497 ? -13.614 -1.367 35.646 1.00 96.19 497 TYR A O 1
ATOM 3924 N N . LYS A 1 498 ? -13.764 -0.906 33.454 1.00 97.38 498 LYS A N 1
ATOM 3925 C CA . LYS A 1 498 ? -13.571 -2.295 33.017 1.00 97.38 498 LYS A CA 1
ATOM 3926 C C . LYS A 1 498 ? -12.177 -2.819 33.345 1.00 97.38 498 LYS A C 1
ATOM 3928 O O . LYS A 1 498 ? -12.066 -3.939 33.841 1.00 97.38 498 LYS A O 1
ATOM 3933 N N . ILE A 1 499 ? -11.139 -2.016 33.112 1.00 97.75 499 ILE A N 1
ATOM 3934 C CA . ILE A 1 499 ? -9.755 -2.400 33.400 1.00 97.75 499 ILE A CA 1
ATOM 3935 C C . ILE A 1 499 ? -9.546 -2.503 34.908 1.00 97.75 499 ILE A C 1
ATOM 3937 O O . ILE A 1 499 ? -9.087 -3.544 35.366 1.00 97.75 499 ILE A O 1
ATOM 3941 N N . SER A 1 500 ? -9.960 -1.503 35.694 1.00 96.44 500 SER A N 1
ATOM 3942 C CA . SER A 1 500 ? -9.851 -1.572 37.156 1.00 96.44 500 SER A CA 1
ATOM 3943 C C . SER A 1 500 ? -10.586 -2.783 37.715 1.00 96.44 500 SER A C 1
ATOM 3945 O O . SER A 1 500 ? -10.018 -3.519 38.511 1.00 96.44 500 SER A O 1
ATOM 3947 N N . LYS A 1 501 ? -11.811 -3.062 37.247 1.00 96.25 501 LYS A N 1
ATOM 3948 C CA . LYS A 1 501 ? -12.570 -4.246 37.674 1.00 96.25 501 LYS A CA 1
ATOM 3949 C C . LYS A 1 501 ? -11.834 -5.552 37.360 1.00 96.25 501 LYS A C 1
ATOM 3951 O O . LYS A 1 501 ? -11.830 -6.456 38.191 1.00 96.25 501 LYS A O 1
ATOM 3956 N N . MET A 1 502 ? -11.223 -5.654 36.180 1.00 96.56 502 MET A N 1
ATOM 3957 C CA . MET A 1 502 ? -10.434 -6.822 35.783 1.00 96.56 502 MET A CA 1
ATOM 3958 C C . MET A 1 502 ? -9.194 -6.990 36.671 1.00 96.56 502 MET A C 1
ATOM 3960 O O . MET A 1 502 ? -8.968 -8.073 37.202 1.00 96.56 502 MET A O 1
ATOM 3964 N N . LEU A 1 503 ? -8.431 -5.914 36.879 1.00 95.50 503 LEU A N 1
ATOM 3965 C CA . LEU A 1 503 ? -7.232 -5.910 37.720 1.00 95.50 503 LEU A CA 1
ATOM 3966 C C . LEU A 1 503 ? -7.564 -6.233 39.186 1.00 95.50 503 LEU A C 1
ATOM 3968 O O . LEU A 1 503 ? -6.910 -7.077 39.793 1.00 95.50 503 LEU A O 1
ATOM 3972 N N . SER A 1 504 ? -8.632 -5.652 39.736 1.00 94.44 504 SER A N 1
ATOM 3973 C CA . SER A 1 504 ? -9.091 -5.952 41.097 1.00 94.44 504 SER A CA 1
ATOM 3974 C C . SER A 1 504 ? -9.550 -7.402 41.253 1.00 94.44 504 SER A C 1
ATOM 3976 O O . SER A 1 504 ? -9.273 -8.010 42.282 1.00 94.44 504 SER A O 1
ATOM 3978 N N . GLY A 1 505 ? -10.186 -7.990 40.232 1.00 94.12 505 GLY A N 1
ATOM 3979 C CA . GLY A 1 505 ? -10.516 -9.422 40.216 1.00 94.12 505 GLY A CA 1
ATOM 3980 C C . GLY A 1 505 ? -9.285 -10.336 40.255 1.00 94.12 505 GLY A C 1
ATOM 3981 O O . GLY A 1 505 ? -9.388 -11.492 40.652 1.00 94.12 505 GLY A O 1
ATOM 3982 N N . LEU A 1 506 ? -8.121 -9.800 39.888 1.00 92.44 506 LEU A N 1
ATOM 3983 C CA . LEU A 1 506 ? -6.817 -10.448 39.967 1.00 92.44 506 LEU A CA 1
ATOM 3984 C C . LEU A 1 506 ? -6.018 -10.042 41.226 1.00 92.44 506 LEU A C 1
ATOM 3986 O O . LEU A 1 506 ? -4.886 -10.484 41.401 1.00 92.44 506 LEU A O 1
ATOM 3990 N N . GLY A 1 507 ? -6.581 -9.213 42.110 1.00 92.25 507 GLY A N 1
ATOM 3991 C CA . GLY A 1 507 ? -5.920 -8.753 43.336 1.00 92.25 507 GLY A CA 1
ATOM 3992 C C . GLY A 1 507 ? -4.817 -7.711 43.119 1.00 92.25 507 GLY A C 1
ATOM 3993 O O . GLY A 1 507 ? -3.979 -7.527 43.998 1.00 92.25 507 GLY A O 1
ATOM 3994 N N . ILE A 1 508 ? -4.797 -7.031 41.967 1.00 92.81 508 ILE A N 1
ATOM 3995 C CA . ILE A 1 508 ? -3.800 -6.007 41.621 1.00 92.81 508 ILE A CA 1
ATOM 3996 C C . ILE A 1 508 ? -4.458 -4.650 41.343 1.00 92.81 508 ILE A C 1
ATOM 3998 O O . ILE A 1 508 ? -5.625 -4.564 40.958 1.00 92.81 508 ILE A O 1
ATOM 4002 N N . PHE A 1 509 ? -3.700 -3.571 41.540 1.00 92.12 509 PHE A N 1
ATOM 4003 C CA . PHE A 1 509 ? -4.168 -2.197 41.365 1.00 92.12 509 PHE A CA 1
ATOM 4004 C C . PHE A 1 509 ? -3.124 -1.357 40.624 1.00 92.12 509 PHE A C 1
ATOM 4006 O O . PHE A 1 509 ? -1.949 -1.379 40.979 1.00 92.12 509 PHE A O 1
ATOM 4013 N N . CYS A 1 510 ? -3.559 -0.629 39.593 1.00 92.94 510 CYS A N 1
ATOM 4014 C CA . CYS A 1 510 ? -2.721 0.252 38.779 1.00 92.94 510 CYS A CA 1
ATOM 4015 C C . CYS A 1 510 ? -3.089 1.708 39.091 1.00 92.94 510 CYS A C 1
ATOM 4017 O O . CYS A 1 510 ? -4.128 2.196 38.643 1.00 92.94 510 CYS A O 1
ATOM 4019 N N . GLU A 1 511 ? -2.249 2.373 39.887 1.00 89.94 511 GLU A N 1
ATOM 4020 C CA . GLU A 1 511 ? -2.473 3.741 40.382 1.00 89.94 511 GLU A CA 1
ATOM 4021 C C . GLU A 1 511 ? -2.580 4.771 39.247 1.00 89.94 511 GLU A C 1
ATOM 4023 O O . GLU A 1 511 ? -3.421 5.666 39.286 1.00 89.94 511 GLU A O 1
ATOM 4028 N N . ASP A 1 512 ? -1.773 4.611 38.201 1.00 93.81 512 ASP A N 1
ATOM 4029 C CA . ASP A 1 512 ? -1.627 5.543 37.082 1.00 93.81 512 ASP A CA 1
ATOM 4030 C C . ASP A 1 512 ? -2.486 5.186 35.856 1.00 93.81 512 ASP A C 1
ATOM 4032 O O . ASP A 1 512 ? -2.316 5.764 34.780 1.00 93.81 512 ASP A O 1
ATOM 4036 N N . LEU A 1 513 ? -3.460 4.276 35.998 1.00 95.19 513 LEU A N 1
ATOM 4037 C CA . LEU A 1 513 ? -4.312 3.816 34.892 1.00 95.19 513 LEU A CA 1
ATOM 4038 C C . LEU A 1 513 ? -4.956 4.976 34.115 1.00 95.19 513 LEU A C 1
ATOM 4040 O O . LEU A 1 513 ? -5.028 4.948 32.885 1.00 95.19 513 LEU A O 1
ATOM 4044 N N . PHE A 1 514 ? -5.428 6.002 34.824 1.00 94.06 514 PHE A N 1
ATOM 4045 C CA . PHE A 1 514 ? -6.049 7.167 34.200 1.00 94.06 514 PHE A CA 1
ATOM 4046 C C . PHE A 1 514 ? -5.064 7.939 33.311 1.00 94.06 514 PHE A C 1
ATOM 4048 O O . PHE A 1 514 ? -5.413 8.323 32.193 1.00 94.06 514 PHE A O 1
ATOM 4055 N N . GLU A 1 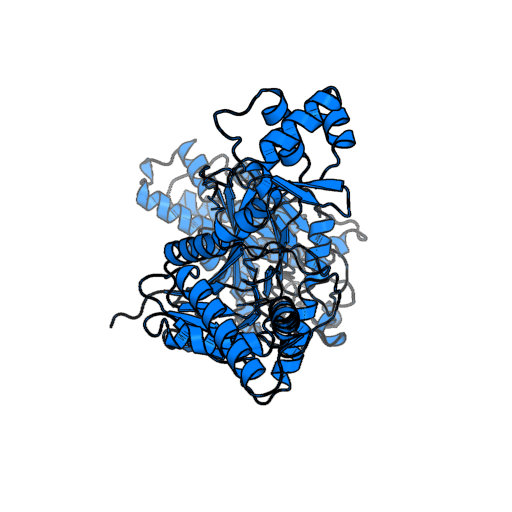515 ? -3.828 8.130 33.778 1.00 94.94 515 GLU A N 1
ATOM 4056 C CA . GLU A 1 515 ? -2.776 8.818 33.027 1.00 94.94 515 GLU A CA 1
ATOM 4057 C C . GLU A 1 515 ? -2.341 8.006 31.805 1.00 94.94 515 GLU A C 1
ATOM 4059 O O . GLU A 1 515 ? -2.192 8.567 30.715 1.00 94.94 515 GLU A O 1
ATOM 4064 N N . ILE A 1 516 ? -2.200 6.683 31.956 1.00 96.12 516 ILE A N 1
ATOM 4065 C CA . ILE A 1 516 ? -1.903 5.765 30.847 1.00 96.12 516 ILE A CA 1
ATOM 4066 C C . ILE A 1 516 ? -2.990 5.881 29.774 1.00 96.12 516 ILE A C 1
ATOM 4068 O O . ILE A 1 516 ? -2.690 6.106 28.600 1.00 96.12 516 ILE A O 1
ATOM 4072 N N . LEU A 1 517 ? -4.264 5.790 30.163 1.00 95.94 517 LEU A N 1
ATOM 4073 C CA . LEU A 1 517 ? -5.386 5.918 29.234 1.00 95.94 517 LEU A CA 1
ATOM 4074 C C . LEU A 1 517 ? -5.388 7.287 28.540 1.00 95.94 517 LEU A C 1
ATOM 4076 O O . LEU A 1 517 ? -5.589 7.360 27.327 1.00 95.94 517 LEU A O 1
ATOM 4080 N N . GLN A 1 518 ? -5.110 8.370 29.268 1.00 92.88 518 GLN A N 1
ATOM 4081 C CA . GLN A 1 518 ? -5.036 9.711 28.689 1.00 92.88 518 GLN A CA 1
ATOM 4082 C C . GLN A 1 518 ? -3.919 9.846 27.644 1.00 92.88 518 GLN A C 1
ATOM 4084 O O . GLN A 1 518 ? -4.134 10.511 26.631 1.00 92.88 518 GLN A O 1
ATOM 4089 N N . LYS A 1 519 ? -2.766 9.194 27.845 1.00 94.38 519 LYS A N 1
ATOM 4090 C CA . LYS A 1 519 ? -1.673 9.143 26.855 1.00 94.38 519 LYS A CA 1
ATOM 4091 C C . LYS A 1 519 ? -2.025 8.296 25.631 1.00 94.38 519 LYS A C 1
ATOM 4093 O O . LYS A 1 519 ? -1.548 8.581 24.538 1.00 94.38 519 LYS A O 1
ATOM 4098 N N . LYS A 1 520 ? -2.854 7.263 25.802 1.00 95.75 520 LYS A N 1
ATOM 4099 C CA . LYS A 1 520 ? -3.253 6.340 24.728 1.00 95.75 520 LYS A CA 1
ATOM 4100 C C . LYS A 1 520 ? -4.427 6.842 23.888 1.00 95.75 520 LYS A C 1
ATOM 4102 O O . LYS A 1 520 ? -4.571 6.384 22.763 1.00 95.75 520 LYS A O 1
ATOM 4107 N N . MET A 1 521 ? -5.253 7.762 24.391 1.00 96.31 521 MET A N 1
ATOM 4108 C CA . MET A 1 521 ? -6.408 8.322 23.672 1.00 96.31 521 MET A CA 1
ATOM 4109 C C . MET A 1 521 ? -6.110 9.734 23.156 1.00 96.31 521 MET A C 1
ATOM 4111 O O . MET A 1 521 ? -6.248 10.723 23.882 1.00 96.31 521 MET A O 1
ATOM 4115 N N . ILE A 1 522 ? -5.729 9.831 21.884 1.00 96.81 522 ILE A N 1
ATOM 4116 C CA . ILE A 1 522 ? -5.155 11.040 21.289 1.00 96.81 522 ILE A CA 1
ATOM 4117 C C . ILE A 1 522 ? -6.134 11.633 20.276 1.00 96.81 522 ILE A C 1
ATOM 4119 O O . ILE A 1 522 ? -6.361 11.083 19.198 1.00 96.81 522 ILE A O 1
ATOM 4123 N N . ARG A 1 523 ? -6.700 12.794 20.618 1.00 96.44 523 ARG A N 1
ATOM 4124 C CA . ARG A 1 523 ? -7.485 13.600 19.678 1.00 96.44 523 ARG A CA 1
ATOM 4125 C C . ARG A 1 523 ? -6.541 14.441 18.829 1.00 96.44 523 ARG A C 1
ATOM 4127 O O . ARG A 1 523 ? -5.779 15.227 19.382 1.00 96.44 523 ARG A O 1
ATOM 4134 N N . LEU A 1 524 ? -6.654 14.315 17.516 1.00 96.56 524 LEU A N 1
ATOM 4135 C CA . LEU A 1 524 ? -5.918 15.106 16.538 1.00 96.56 524 LEU A CA 1
ATOM 4136 C C . LEU A 1 524 ? -6.836 16.158 15.906 1.00 96.56 524 LEU A C 1
ATOM 4138 O O . LEU A 1 524 ? -8.064 16.010 15.877 1.00 96.56 524 LEU A O 1
ATOM 4142 N N . LYS A 1 525 ? -6.243 17.215 15.357 1.00 95.12 525 LYS A N 1
ATOM 4143 C CA . LYS A 1 525 ? -6.900 18.054 14.352 1.00 95.12 525 LYS A CA 1
ATOM 4144 C C . LYS A 1 525 ? -6.798 17.379 12.984 1.00 95.12 525 LYS A C 1
ATOM 4146 O O . LYS A 1 525 ? -5.856 16.641 12.705 1.00 95.12 525 LYS A O 1
ATOM 4151 N N . MET A 1 526 ? -7.763 17.650 12.108 1.00 94.12 526 MET A N 1
ATOM 4152 C CA . MET A 1 526 ? -7.715 17.162 10.729 1.00 94.12 526 MET A CA 1
ATOM 4153 C C . MET A 1 526 ? -6.416 17.622 10.043 1.00 94.12 526 MET A C 1
ATOM 4155 O O . MET A 1 526 ? -6.107 18.813 10.043 1.00 94.12 526 MET A O 1
ATOM 4159 N N . GLY A 1 527 ? -5.662 16.677 9.479 1.00 95.00 527 GLY A N 1
ATOM 4160 C CA . GLY A 1 527 ? -4.380 16.923 8.812 1.00 95.00 527 GLY A CA 1
ATOM 4161 C C . GLY A 1 527 ? -3.185 17.148 9.745 1.00 95.00 527 GLY A C 1
ATOM 4162 O O . GLY A 1 527 ? -2.078 17.376 9.256 1.00 95.00 527 GLY A O 1
ATOM 4163 N N . GLU A 1 528 ? -3.373 17.078 11.066 1.00 97.12 528 GLU A N 1
ATOM 4164 C CA . GLU A 1 528 ? -2.274 17.153 12.028 1.00 97.12 528 GLU A CA 1
ATOM 4165 C C . GLU A 1 528 ? -1.341 15.946 11.877 1.00 97.12 528 GLU A C 1
ATOM 4167 O O . GLU A 1 528 ? -1.790 14.798 11.822 1.00 97.12 528 GLU A O 1
ATOM 4172 N N . ILE A 1 529 ? -0.034 16.219 11.806 1.00 97.31 529 ILE A N 1
ATOM 4173 C CA . ILE A 1 529 ? 0.987 15.176 11.722 1.00 97.31 529 ILE A CA 1
ATOM 4174 C C . ILE A 1 529 ? 1.277 14.642 13.120 1.00 97.31 529 ILE A C 1
ATOM 4176 O O . ILE A 1 529 ? 1.667 15.400 14.007 1.00 97.31 529 ILE A O 1
ATOM 4180 N N . PHE A 1 530 ? 1.175 13.328 13.286 1.00 96.62 530 PHE A N 1
ATOM 4181 C CA . PHE A 1 530 ? 1.663 12.614 14.460 1.00 96.62 530 PHE A CA 1
ATOM 4182 C C . PHE A 1 530 ? 2.722 11.594 14.045 1.00 96.62 530 PHE A C 1
ATOM 4184 O O . PHE A 1 530 ? 2.728 11.126 12.911 1.00 96.62 530 PHE A O 1
ATOM 4191 N N . ASN A 1 531 ? 3.619 11.239 14.962 1.00 96.50 531 ASN A N 1
ATOM 4192 C CA . ASN A 1 531 ? 4.617 10.200 14.721 1.00 96.50 531 ASN A CA 1
ATOM 4193 C C . ASN A 1 531 ? 4.265 8.951 15.524 1.00 96.50 531 ASN A C 1
ATOM 4195 O O . ASN A 1 531 ? 3.868 9.051 16.689 1.00 96.50 531 ASN A O 1
ATOM 4199 N N . THR A 1 532 ? 4.430 7.780 14.914 1.00 95.75 532 THR A N 1
ATOM 4200 C CA . THR A 1 532 ? 4.407 6.516 15.654 1.00 95.75 532 THR A CA 1
ATOM 4201 C C . THR A 1 532 ? 5.654 6.367 16.527 1.00 95.75 532 THR A C 1
ATOM 4203 O O . THR A 1 532 ? 6.596 7.160 16.447 1.00 95.75 532 THR A O 1
ATOM 4206 N N . ALA A 1 533 ? 5.695 5.310 17.340 1.00 91.12 533 ALA A N 1
ATOM 4207 C CA . ALA A 1 533 ? 6.860 4.995 18.164 1.00 91.12 533 ALA A CA 1
ATOM 4208 C C . ALA A 1 533 ? 8.113 4.687 17.321 1.00 91.12 533 ALA A C 1
ATOM 4210 O O . ALA A 1 533 ? 9.231 4.911 17.779 1.00 91.12 533 ALA A O 1
ATOM 4211 N N . SER A 1 534 ? 7.942 4.212 16.081 1.00 91.94 534 SER A N 1
ATOM 4212 C CA . SER A 1 534 ? 9.048 3.962 15.150 1.00 91.94 534 SER A CA 1
ATOM 4213 C C . SER A 1 534 ? 9.635 5.250 14.546 1.00 91.94 534 SER A C 1
ATOM 4215 O O . SER A 1 534 ? 10.768 5.228 14.043 1.00 91.94 534 SER A O 1
ATOM 4217 N N . GLY A 1 535 ? 8.880 6.357 14.623 1.00 94.19 535 GLY A N 1
ATOM 4218 C CA . GLY A 1 535 ? 9.154 7.636 13.972 1.00 94.19 535 GLY A CA 1
ATOM 4219 C C . GLY A 1 535 ? 8.414 7.847 12.644 1.00 94.19 535 GLY A C 1
ATOM 4220 O O . GLY A 1 535 ? 8.753 8.788 11.932 1.00 94.19 535 GLY A O 1
ATOM 4221 N N . LEU A 1 536 ? 7.438 7.002 12.283 1.00 96.44 536 LEU A N 1
ATOM 4222 C CA . LEU A 1 536 ? 6.687 7.121 11.028 1.00 96.44 536 L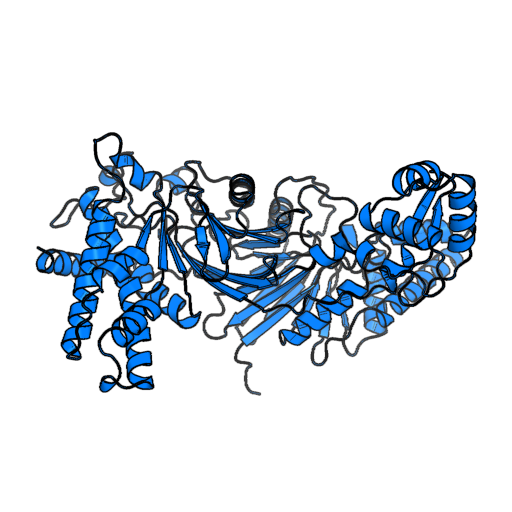EU A CA 1
ATOM 4223 C C . LEU A 1 536 ? 5.684 8.295 11.083 1.00 96.44 536 LEU A C 1
ATOM 4225 O O . LEU A 1 536 ? 4.750 8.243 11.892 1.00 96.44 536 LEU A O 1
ATOM 4229 N N . PRO A 1 537 ? 5.812 9.329 10.223 1.00 97.50 537 PRO A N 1
ATOM 4230 C CA . PRO A 1 537 ? 4.895 10.462 10.215 1.00 97.50 537 PRO A CA 1
ATOM 4231 C C . PRO A 1 537 ? 3.574 10.088 9.535 1.00 97.50 537 PRO A C 1
ATOM 4233 O O . PRO A 1 537 ? 3.531 9.678 8.369 1.00 97.50 537 PRO A O 1
ATOM 4236 N N . CYS A 1 538 ? 2.488 10.276 10.270 1.00 98.38 538 CYS A N 1
ATOM 4237 C CA . CYS A 1 538 ? 1.134 9.898 9.902 1.00 98.38 538 CYS A CA 1
ATOM 4238 C C . CYS A 1 538 ? 0.182 11.096 10.015 1.00 98.38 538 CYS A C 1
ATOM 4240 O O . CYS A 1 538 ? 0.430 12.024 10.783 1.00 98.38 538 CYS A O 1
ATOM 4242 N N . ALA A 1 539 ? -0.929 11.064 9.282 1.00 98.19 539 ALA A N 1
ATOM 4243 C CA . ALA A 1 539 ? -2.005 12.048 9.386 1.00 98.19 539 ALA A CA 1
ATOM 4244 C C . ALA A 1 539 ? -3.376 11.389 9.203 1.00 98.19 539 ALA A C 1
ATOM 4246 O O . ALA A 1 539 ? -3.478 10.321 8.599 1.00 98.19 539 ALA A O 1
ATOM 4247 N N . ALA A 1 540 ? -4.434 12.041 9.685 1.00 97.88 540 ALA A N 1
ATOM 4248 C CA . ALA A 1 540 ? -5.817 11.627 9.454 1.00 97.88 540 ALA A CA 1
ATOM 4249 C C . ALA A 1 540 ? -6.649 12.778 8.867 1.00 97.88 540 ALA A C 1
ATOM 4251 O O . ALA A 1 540 ? -6.496 13.933 9.271 1.00 97.88 540 ALA A O 1
ATOM 4252 N N . MET A 1 541 ? -7.536 12.458 7.924 1.00 96.56 541 MET A N 1
ATOM 4253 C CA . MET A 1 541 ? -8.342 13.405 7.154 1.00 96.56 541 MET A CA 1
ATOM 4254 C C . MET A 1 541 ? -9.807 12.949 7.066 1.00 96.56 541 MET A C 1
ATOM 4256 O O . MET A 1 541 ? -10.081 11.792 6.754 1.00 96.56 541 MET A O 1
ATOM 4260 N N . HIS A 1 542 ? -10.749 13.879 7.260 1.00 95.06 542 HIS A N 1
ATOM 4261 C CA . HIS A 1 542 ? -12.186 13.664 7.027 1.00 95.06 542 HIS A CA 1
ATOM 4262 C C . HIS A 1 542 ? -12.772 14.836 6.219 1.00 95.06 542 HIS A C 1
ATOM 4264 O O . HIS A 1 542 ? -13.499 15.671 6.761 1.00 95.06 542 HIS A O 1
ATOM 4270 N N . PRO A 1 543 ? -12.408 14.985 4.932 1.00 90.62 543 PRO A N 1
ATOM 4271 C CA . PRO A 1 543 ? -12.767 16.174 4.167 1.00 90.62 543 PRO A CA 1
ATOM 4272 C C . PRO A 1 543 ? -14.284 16.293 3.996 1.00 90.62 543 PRO A C 1
ATOM 4274 O O . PRO A 1 543 ? -14.915 15.339 3.559 1.00 90.62 543 PRO A O 1
ATOM 4277 N N . HIS A 1 544 ? -14.864 17.471 4.248 1.00 84.50 544 HIS A N 1
ATOM 4278 C CA . HIS A 1 544 ? -16.311 17.729 4.129 1.00 84.50 544 HIS A CA 1
ATOM 4279 C C . HIS A 1 544 ? -16.751 17.886 2.659 1.00 84.50 544 HIS A C 1
ATOM 4281 O O . HIS A 1 544 ? -17.227 18.939 2.232 1.00 84.50 544 HIS A O 1
ATOM 4287 N N . MET A 1 545 ? -16.535 16.848 1.855 1.00 76.38 545 MET A N 1
ATOM 4288 C CA . MET A 1 545 ? -16.792 16.822 0.414 1.00 76.38 545 MET A CA 1
ATOM 4289 C C . MET A 1 545 ? -17.578 15.565 0.033 1.00 76.38 545 MET A C 1
ATOM 4291 O O . MET A 1 545 ? -17.391 14.508 0.619 1.00 76.38 545 MET A O 1
ATOM 4295 N N . GLY A 1 546 ? -18.432 15.643 -0.989 1.00 64.62 546 GLY A N 1
ATOM 4296 C CA . GLY A 1 546 ? -19.098 14.447 -1.517 1.00 64.62 546 GLY A CA 1
ATOM 4297 C C . GLY A 1 546 ? -18.133 13.529 -2.280 1.00 64.62 546 GLY A C 1
ATOM 4298 O O . GLY A 1 546 ? -17.176 14.004 -2.889 1.00 64.62 546 GLY A O 1
ATOM 4299 N N . GLY A 1 547 ? -18.409 12.220 -2.304 1.00 61.19 547 GLY A N 1
ATOM 4300 C CA . GLY A 1 547 ? -17.611 11.253 -3.075 1.00 61.19 547 GLY A CA 1
ATOM 4301 C C . GLY A 1 547 ? -17.620 11.507 -4.590 1.00 61.19 547 GLY A C 1
ATOM 4302 O O . GLY A 1 547 ? -18.598 12.037 -5.134 1.00 61.19 547 GLY A O 1
ATOM 4303 N N . ALA A 1 548 ? -16.557 11.085 -5.277 1.00 66.69 548 ALA A N 1
ATOM 4304 C CA . ALA A 1 548 ? -16.400 11.172 -6.729 1.00 66.69 548 ALA A CA 1
ATOM 4305 C C . ALA A 1 548 ? -16.571 9.793 -7.399 1.00 66.69 548 ALA A C 1
ATOM 4307 O O . ALA A 1 548 ? -16.461 8.762 -6.749 1.00 66.69 548 ALA A O 1
ATOM 4308 N N . SER A 1 549 ? -16.866 9.759 -8.706 1.00 65.88 549 SER A N 1
ATOM 4309 C CA . SER A 1 549 ? -16.955 8.486 -9.457 1.00 65.88 549 SER A CA 1
ATOM 4310 C C . SER A 1 549 ? -15.585 7.855 -9.732 1.00 65.88 549 SER A C 1
ATOM 4312 O O . SER A 1 549 ? -15.478 6.640 -9.874 1.00 65.88 549 SER A O 1
ATOM 4314 N N . THR A 1 550 ? -14.551 8.689 -9.829 1.00 70.25 550 THR A N 1
ATOM 4315 C CA . THR A 1 550 ? -13.152 8.267 -9.794 1.00 70.25 550 THR A CA 1
ATOM 4316 C C . THR A 1 550 ? -12.729 8.281 -8.335 1.00 70.25 550 THR A C 1
ATOM 4318 O O . THR A 1 550 ? -12.751 9.346 -7.714 1.00 70.25 550 THR A O 1
ATOM 4321 N N . THR A 1 551 ? -12.436 7.121 -7.762 1.00 75.12 551 THR A N 1
ATOM 4322 C CA . THR A 1 551 ? -12.331 6.992 -6.306 1.00 75.12 551 THR A CA 1
ATOM 4323 C C . THR A 1 551 ? -10.963 7.443 -5.825 1.00 75.12 551 THR A C 1
ATOM 4325 O O . THR A 1 551 ? -10.897 8.123 -4.800 1.00 75.12 551 THR A O 1
ATOM 4328 N N . SER A 1 552 ? -9.914 7.236 -6.639 1.00 81.12 552 SER A N 1
ATOM 4329 C CA . SER A 1 552 ? -8.541 7.586 -6.258 1.00 81.12 552 SER A CA 1
ATOM 4330 C C . SER A 1 552 ? -8.289 9.096 -6.168 1.00 81.12 552 SER A C 1
ATOM 4332 O O . SER A 1 552 ? -7.277 9.512 -5.604 1.00 81.12 552 SER A O 1
ATOM 4334 N N . ILE A 1 553 ? -9.218 9.936 -6.654 1.00 87.25 553 ILE A N 1
ATOM 4335 C CA . ILE A 1 553 ? -9.157 11.405 -6.526 1.00 87.25 553 ILE A CA 1
ATOM 4336 C C . ILE A 1 553 ? -8.979 11.811 -5.065 1.00 87.25 553 ILE A C 1
ATOM 4338 O O . ILE A 1 553 ? -8.154 12.663 -4.742 1.00 87.25 553 ILE A O 1
ATOM 4342 N N . ASN A 1 554 ? -9.787 11.226 -4.187 1.00 88.88 554 ASN A N 1
ATOM 4343 C CA . ASN A 1 554 ? -9.837 11.602 -2.784 1.00 88.88 554 ASN A CA 1
ATOM 4344 C C . ASN A 1 554 ? -8.558 11.218 -2.024 1.00 88.88 554 ASN A C 1
ATOM 4346 O O . ASN A 1 554 ? -7.954 12.119 -1.436 1.00 88.88 554 ASN A O 1
ATOM 4350 N N . PRO A 1 555 ? -8.082 9.957 -2.053 1.00 92.75 555 PRO A N 1
ATOM 4351 C CA . PRO A 1 555 ? -6.836 9.586 -1.393 1.00 92.75 555 PRO A CA 1
ATOM 4352 C C . PRO A 1 555 ? -5.616 10.311 -1.974 1.00 92.75 555 PRO A C 1
ATOM 4354 O O . PRO A 1 555 ? -4.758 10.728 -1.199 1.00 92.75 555 PRO A O 1
ATOM 4357 N N . GLN A 1 556 ? -5.559 10.567 -3.288 1.00 92.50 556 GLN A N 1
ATOM 4358 C CA . GLN A 1 556 ? -4.487 11.385 -3.878 1.00 92.50 556 GLN A CA 1
ATOM 4359 C C . GLN A 1 556 ? -4.511 12.827 -3.352 1.00 92.50 556 GLN A C 1
ATOM 4361 O O . GLN A 1 556 ? -3.500 13.327 -2.871 1.00 92.50 556 GLN A O 1
ATOM 4366 N N . ARG A 1 557 ? -5.680 13.483 -3.325 1.00 91.94 557 ARG A N 1
ATOM 4367 C CA . ARG A 1 557 ? -5.798 14.836 -2.750 1.00 91.94 557 ARG A CA 1
ATOM 4368 C C . ARG A 1 557 ? -5.423 14.877 -1.270 1.00 91.94 557 ARG A C 1
ATOM 4370 O O . ARG A 1 557 ? -4.823 15.849 -0.819 1.00 91.94 557 ARG A O 1
ATOM 4377 N N . MET A 1 558 ? -5.770 13.844 -0.502 1.00 94.69 558 MET A N 1
ATOM 4378 C CA . MET A 1 558 ? -5.377 13.751 0.907 1.00 94.69 558 MET A CA 1
ATOM 4379 C C . MET A 1 558 ? -3.856 13.593 1.062 1.00 94.69 558 MET A C 1
ATOM 4381 O O . MET A 1 558 ? -3.274 14.218 1.950 1.00 94.69 558 MET A O 1
ATOM 4385 N N . LEU A 1 559 ? -3.193 12.841 0.176 1.00 94.81 559 LEU A N 1
ATOM 4386 C CA . LEU A 1 559 ? -1.727 12.784 0.113 1.00 94.81 559 LEU A CA 1
ATOM 4387 C C . LEU A 1 559 ? -1.118 14.150 -0.215 1.00 94.81 559 LEU A C 1
ATOM 4389 O O . LEU A 1 559 ? -0.161 14.549 0.452 1.00 94.81 559 LEU A O 1
ATOM 4393 N N . ASP A 1 560 ? -1.672 14.887 -1.174 1.00 92.25 560 ASP A N 1
ATOM 4394 C CA . ASP A 1 560 ? -1.185 16.225 -1.535 1.00 92.25 560 ASP A CA 1
ATOM 4395 C C . ASP A 1 560 ? -1.300 17.210 -0.361 1.00 92.25 560 ASP A C 1
ATOM 4397 O O . ASP A 1 560 ? -0.349 17.922 -0.024 1.00 92.25 560 ASP A O 1
ATOM 4401 N N . MET A 1 561 ? -2.450 17.217 0.322 1.00 92.62 561 MET A N 1
ATOM 4402 C CA . MET A 1 561 ? -2.691 18.091 1.476 1.00 92.62 561 MET A CA 1
ATOM 4403 C C . MET A 1 561 ? -1.759 17.767 2.651 1.00 92.62 561 MET A C 1
ATOM 4405 O O . MET A 1 561 ? -1.270 18.674 3.328 1.00 92.62 561 MET A O 1
ATOM 4409 N N . CYS A 1 562 ? -1.461 16.486 2.870 1.00 93.50 562 CYS A N 1
ATOM 4410 C CA . CYS A 1 562 ? -0.600 16.005 3.948 1.00 93.50 562 CYS A CA 1
ATOM 4411 C C . CYS A 1 562 ? 0.813 15.651 3.453 1.00 93.50 562 CYS A C 1
ATOM 4413 O O . CYS A 1 562 ? 1.351 14.614 3.832 1.00 93.50 562 CYS A O 1
ATOM 4415 N N . HIS A 1 563 ? 1.444 16.500 2.632 1.00 91.31 563 HIS A N 1
ATOM 4416 C CA . HIS A 1 563 ? 2.741 16.237 1.973 1.00 91.31 563 HIS A CA 1
ATOM 4417 C C . HIS A 1 563 ? 3.906 15.807 2.895 1.00 91.31 563 HIS A C 1
ATOM 4419 O O . HIS A 1 563 ? 4.875 15.219 2.419 1.00 91.31 563 HIS A O 1
ATOM 4425 N N . LYS A 1 564 ? 3.834 16.084 4.205 1.00 92.62 564 LYS A N 1
ATOM 4426 C CA . LYS A 1 564 ? 4.837 15.656 5.203 1.00 92.62 564 LYS A CA 1
ATOM 4427 C C . LYS A 1 564 ? 4.572 14.269 5.803 1.00 92.62 564 LYS A C 1
ATOM 4429 O O . LYS A 1 564 ? 5.457 13.718 6.447 1.00 92.62 564 LYS A O 1
ATOM 4434 N N . ALA A 1 565 ? 3.373 13.721 5.622 1.00 96.12 565 ALA A N 1
ATOM 4435 C CA . ALA A 1 565 ? 3.012 12.389 6.089 1.00 96.12 565 ALA A CA 1
ATOM 4436 C C . ALA A 1 565 ? 3.439 11.321 5.076 1.00 96.12 565 ALA A C 1
ATOM 4438 O O . ALA A 1 565 ? 3.241 11.485 3.865 1.00 96.12 565 ALA A O 1
ATOM 4439 N N . LEU A 1 566 ? 3.960 10.203 5.584 1.00 97.31 566 LEU A N 1
ATOM 4440 C CA . LEU A 1 566 ? 4.183 8.984 4.805 1.00 97.31 566 LEU A CA 1
ATOM 4441 C C . LEU A 1 566 ? 2.930 8.101 4.779 1.00 97.31 566 LEU A C 1
ATOM 4443 O O . LEU A 1 566 ? 2.711 7.390 3.799 1.00 97.31 566 LEU A O 1
ATOM 4447 N N . VAL A 1 567 ? 2.088 8.191 5.812 1.00 98.38 567 VAL A N 1
ATOM 4448 C CA . VAL A 1 567 ? 0.798 7.495 5.886 1.00 98.38 567 VAL A CA 1
ATOM 4449 C C . VAL A 1 567 ? -0.329 8.492 6.117 1.00 98.38 567 VAL A C 1
ATOM 4451 O O . VAL A 1 567 ? -0.272 9.297 7.045 1.00 98.38 567 VAL A O 1
ATOM 4454 N N . VAL A 1 568 ? -1.376 8.428 5.298 1.00 98.44 568 VAL A N 1
ATOM 4455 C CA . VAL A 1 568 ? -2.574 9.260 5.458 1.00 98.44 568 VAL A CA 1
ATOM 4456 C C . VAL A 1 568 ? -3.808 8.376 5.586 1.00 98.44 568 VAL A C 1
ATOM 4458 O O . VAL A 1 568 ? -4.115 7.590 4.696 1.00 98.44 568 VAL A O 1
ATOM 4461 N N . PHE A 1 569 ? -4.546 8.521 6.676 1.00 98.38 569 PHE A N 1
ATOM 4462 C CA . PHE A 1 569 ? -5.824 7.846 6.878 1.00 98.38 569 PHE A CA 1
ATOM 4463 C C . PHE A 1 569 ? -6.967 8.765 6.448 1.00 98.38 569 PHE A C 1
ATOM 4465 O O . PHE A 1 569 ? -7.001 9.927 6.849 1.00 98.38 569 PHE A O 1
ATOM 4472 N N . GLY A 1 570 ? -7.891 8.265 5.631 1.00 96.06 570 GLY A N 1
ATOM 4473 C CA . GLY A 1 570 ? -8.989 9.054 5.067 1.00 96.06 570 GLY A CA 1
ATOM 4474 C C . GLY A 1 570 ? -10.361 8.435 5.321 1.00 96.06 570 GLY A C 1
ATOM 4475 O O . GLY A 1 570 ? -10.471 7.218 5.436 1.00 96.06 570 GLY A O 1
ATOM 4476 N N . ALA A 1 571 ? -11.413 9.249 5.375 1.00 94.50 571 ALA A N 1
ATOM 4477 C CA . ALA A 1 571 ? -12.806 8.792 5.471 1.00 94.50 571 ALA A CA 1
ATOM 4478 C C . ALA A 1 571 ? -13.781 9.819 4.848 1.00 94.50 571 ALA A C 1
ATOM 4480 O O . ALA A 1 571 ? -13.373 10.559 3.953 1.00 94.50 571 ALA A O 1
ATOM 4481 N N . ASN A 1 572 ? -15.051 9.850 5.279 1.00 91.38 572 ASN A N 1
ATOM 4482 C CA . ASN A 1 572 ? -16.194 10.631 4.766 1.00 91.38 572 ASN A CA 1
ATOM 4483 C C . ASN A 1 572 ? -16.865 10.095 3.493 1.00 91.38 572 ASN A C 1
ATOM 4485 O O . ASN A 1 572 ? -18.078 10.157 3.339 1.00 91.38 572 ASN A O 1
ATOM 4489 N N . PHE A 1 573 ? -16.094 9.573 2.543 1.00 87.44 573 PHE A N 1
ATOM 4490 C CA . PHE A 1 573 ? -16.625 9.251 1.210 1.00 87.44 573 PHE A CA 1
ATOM 4491 C C . PHE A 1 573 ? -17.369 7.915 1.121 1.00 87.44 573 PHE A C 1
ATOM 4493 O O . PHE A 1 573 ? -17.817 7.546 0.035 1.00 87.44 573 PHE A O 1
ATOM 4500 N N . HIS A 1 574 ? -17.424 7.163 2.226 1.00 90.06 574 HIS A N 1
ATOM 4501 C CA . HIS A 1 574 ? -17.984 5.810 2.306 1.00 90.06 574 HIS A CA 1
ATOM 4502 C C . HIS A 1 574 ? -17.467 4.874 1.202 1.00 90.06 574 HIS A C 1
ATOM 4504 O O . HIS A 1 574 ? -18.177 3.989 0.737 1.00 90.06 574 HIS A O 1
ATOM 4510 N N . THR A 1 575 ? -16.233 5.098 0.755 1.00 88.25 575 THR A N 1
ATOM 4511 C CA . THR A 1 575 ? -15.571 4.358 -0.318 1.00 88.25 575 THR A CA 1
ATOM 4512 C C . THR A 1 575 ? -14.213 3.925 0.206 1.00 88.25 575 THR A C 1
ATOM 4514 O O . THR A 1 575 ? -13.435 4.768 0.645 1.00 88.25 575 THR A O 1
ATOM 4517 N N . ALA A 1 576 ? -13.927 2.633 0.179 1.00 91.69 576 ALA A N 1
ATOM 4518 C CA . ALA A 1 576 ? -12.696 2.060 0.685 1.00 91.69 576 ALA A CA 1
ATOM 4519 C C . ALA A 1 576 ? -11.680 1.921 -0.452 1.00 91.69 576 ALA A C 1
ATOM 4521 O O . ALA A 1 576 ? -11.950 1.318 -1.495 1.00 91.69 576 ALA A O 1
ATOM 4522 N N . GLU A 1 577 ? -10.493 2.480 -0.254 1.00 92.62 577 GLU A N 1
ATOM 4523 C CA . GLU A 1 577 ? -9.424 2.424 -1.245 1.00 92.62 577 GLU A CA 1
ATOM 4524 C C . GLU A 1 577 ? -8.075 2.698 -0.589 1.00 92.62 577 GLU A C 1
ATOM 4526 O O . GLU A 1 577 ? -7.949 3.565 0.274 1.00 92.62 577 GLU A O 1
ATOM 4531 N N . ALA A 1 578 ? -7.051 1.970 -1.012 1.00 95.69 578 ALA A N 1
ATOM 4532 C CA . ALA A 1 578 ? -5.673 2.266 -0.681 1.00 95.69 578 ALA A CA 1
ATOM 4533 C C . ALA A 1 578 ? -4.926 2.703 -1.934 1.00 95.69 578 ALA A C 1
ATOM 4535 O O . ALA A 1 578 ? -4.971 2.018 -2.957 1.00 95.69 578 ALA A O 1
ATOM 4536 N N . VAL A 1 579 ? -4.221 3.826 -1.834 1.00 95.75 579 VAL A N 1
ATOM 4537 C CA . VAL A 1 579 ? -3.437 4.398 -2.927 1.00 95.75 579 VAL A CA 1
ATOM 4538 C C . VAL A 1 579 ? -2.018 4.632 -2.455 1.00 95.75 579 VAL A C 1
ATOM 4540 O O . VAL A 1 579 ? -1.788 5.368 -1.495 1.00 95.75 579 VAL A O 1
ATOM 4543 N N . ALA A 1 580 ? -1.067 4.010 -3.143 1.00 95.69 580 ALA A N 1
ATOM 4544 C CA . ALA A 1 580 ? 0.349 4.226 -2.919 1.00 95.69 580 ALA A CA 1
ATOM 4545 C C . ALA A 1 580 ? 0.892 5.245 -3.931 1.00 95.69 580 ALA A C 1
ATOM 4547 O O . ALA A 1 580 ? 0.621 5.169 -5.130 1.00 95.69 580 ALA A O 1
ATOM 4548 N N . GLU A 1 581 ? 1.679 6.192 -3.433 1.00 93.69 581 GLU A N 1
ATOM 4549 C CA . GLU A 1 581 ? 2.270 7.270 -4.216 1.00 93.69 581 GLU A CA 1
ATOM 4550 C C . GLU A 1 581 ? 3.739 7.426 -3.850 1.00 93.69 581 GLU A C 1
ATOM 4552 O O . GLU A 1 581 ? 4.129 7.365 -2.692 1.00 93.69 581 GLU A O 1
ATOM 4557 N N . TYR A 1 582 ? 4.568 7.671 -4.847 1.00 92.19 582 TYR A N 1
ATOM 4558 C CA . TYR A 1 582 ? 5.956 8.023 -4.688 1.00 92.19 582 TYR A CA 1
ATOM 4559 C C . TYR A 1 582 ? 6.162 9.489 -5.036 1.00 92.19 582 TYR A C 1
ATOM 4561 O O . TYR A 1 582 ? 5.822 9.938 -6.137 1.00 92.19 582 TYR A O 1
ATOM 4569 N N . THR A 1 583 ? 6.850 10.185 -4.140 1.00 89.06 583 THR A N 1
ATOM 4570 C CA . THR A 1 583 ? 7.294 11.570 -4.302 1.00 89.06 583 THR A CA 1
ATOM 4571 C C . THR A 1 583 ? 8.793 11.651 -4.023 1.00 89.06 583 THR A C 1
ATOM 4573 O O . THR A 1 583 ? 9.296 10.958 -3.147 1.00 89.06 583 THR A O 1
ATOM 4576 N N . HIS A 1 584 ? 9.540 12.480 -4.761 1.00 82.38 584 HIS A N 1
ATOM 4577 C CA . HIS A 1 584 ? 11.011 12.462 -4.696 1.00 82.38 584 HIS A CA 1
ATOM 4578 C C . HIS A 1 584 ? 11.564 12.736 -3.283 1.00 82.38 584 HIS A C 1
ATOM 4580 O O . HIS A 1 584 ? 12.498 12.060 -2.851 1.00 82.38 584 HIS A O 1
ATOM 4586 N N . GLY A 1 585 ? 10.989 13.703 -2.560 1.00 85.56 585 GLY A N 1
ATOM 4587 C CA . GLY A 1 585 ? 11.434 14.047 -1.207 1.00 85.56 585 GLY A CA 1
ATOM 4588 C C . GLY A 1 585 ? 11.131 12.933 -0.194 1.00 85.56 585 GLY A C 1
ATOM 4589 O O . GLY A 1 585 ? 12.066 12.282 0.265 1.00 85.56 585 GLY A O 1
ATOM 4590 N N . PRO A 1 586 ? 9.851 12.677 0.135 1.00 85.69 586 PRO A N 1
ATOM 4591 C CA . PRO A 1 586 ? 9.446 11.658 1.114 1.00 85.69 586 PRO A CA 1
ATOM 4592 C C . PRO A 1 586 ? 9.752 10.207 0.707 1.00 85.69 586 PRO A C 1
ATOM 4594 O O . PRO A 1 586 ? 10.001 9.366 1.568 1.00 85.69 586 PRO A O 1
ATOM 4597 N N . GLY A 1 587 ? 9.774 9.904 -0.591 1.00 92.06 587 GLY A N 1
ATOM 4598 C CA . GLY A 1 587 ? 9.827 8.542 -1.116 1.00 92.06 587 GLY A CA 1
ATOM 4599 C C . GLY A 1 587 ? 8.425 7.955 -1.284 1.00 92.06 587 GLY A C 1
ATOM 4600 O O . GLY A 1 587 ? 7.488 8.660 -1.677 1.00 92.06 587 GLY A O 1
ATOM 4601 N N . GLN A 1 588 ? 8.283 6.657 -1.007 1.00 94.69 588 GLN A N 1
ATOM 4602 C CA . GLN A 1 588 ? 6.997 5.959 -1.025 1.00 94.69 588 GLN A CA 1
ATOM 4603 C C . GLN A 1 588 ? 6.098 6.417 0.135 1.00 94.69 588 GLN A C 1
ATOM 4605 O O . GLN A 1 588 ? 6.527 6.522 1.282 1.00 94.69 588 GLN A O 1
ATOM 4610 N N . ARG A 1 589 ? 4.827 6.650 -0.180 1.00 96.62 589 ARG A N 1
ATOM 4611 C CA . ARG A 1 589 ? 3.751 7.092 0.707 1.00 96.62 589 ARG A CA 1
ATOM 4612 C C . ARG A 1 589 ? 2.504 6.265 0.422 1.00 96.62 589 ARG A C 1
ATOM 4614 O O . ARG A 1 589 ? 2.380 5.663 -0.649 1.00 96.62 589 ARG A O 1
ATOM 4621 N N . ILE A 1 590 ? 1.572 6.242 1.365 1.00 97.75 590 ILE A N 1
ATOM 4622 C CA . ILE A 1 590 ? 0.300 5.543 1.197 1.00 97.75 590 ILE A CA 1
ATOM 4623 C C . ILE A 1 590 ? -0.845 6.299 1.859 1.00 97.75 590 ILE A C 1
ATOM 4625 O O . ILE A 1 590 ? -0.717 6.802 2.975 1.00 97.75 590 ILE A O 1
ATOM 4629 N N . CYS A 1 591 ? -1.982 6.357 1.173 1.00 97.81 591 CYS A N 1
ATOM 4630 C CA . CYS A 1 591 ? -3.248 6.718 1.783 1.00 97.81 591 CYS A CA 1
ATOM 4631 C C . CYS A 1 591 ? -4.137 5.487 1.901 1.00 97.81 591 CYS A C 1
ATOM 4633 O O . CYS A 1 591 ? -4.324 4.771 0.919 1.00 97.81 591 CYS A O 1
ATOM 4635 N N . LEU A 1 592 ? -4.675 5.257 3.098 1.00 97.69 592 LEU A N 1
ATOM 4636 C CA . LEU A 1 592 ? -5.707 4.263 3.359 1.00 97.69 592 LEU A CA 1
ATOM 4637 C C . LEU A 1 592 ? -7.018 4.996 3.650 1.00 97.69 592 LEU A C 1
ATOM 4639 O O . LEU A 1 592 ? -7.201 5.555 4.733 1.00 97.69 592 LEU A O 1
ATOM 4643 N N . GLN A 1 593 ? -7.916 5.006 2.671 1.00 95.88 593 GLN A N 1
ATOM 4644 C CA . GLN A 1 593 ? -9.266 5.525 2.817 1.00 95.88 593 GLN A CA 1
ATOM 4645 C C . GLN A 1 593 ? -10.191 4.406 3.294 1.00 95.88 593 GLN A C 1
ATOM 4647 O O . GLN A 1 593 ? -10.281 3.342 2.677 1.00 95.88 593 GLN A O 1
ATOM 4652 N N . PHE A 1 594 ? -10.877 4.651 4.401 1.00 94.50 594 PHE A N 1
ATOM 4653 C CA . PHE A 1 594 ? -11.850 3.735 4.966 1.00 94.50 594 PHE A CA 1
ATOM 4654 C C . PHE A 1 594 ? -13.209 3.890 4.280 1.00 94.50 594 PHE A C 1
ATOM 4656 O O . PHE A 1 594 ? -13.602 4.984 3.865 1.00 94.50 594 PHE A O 1
ATOM 4663 N N . GLY A 1 595 ? -13.936 2.775 4.210 1.00 91.81 595 GLY A N 1
ATOM 4664 C CA . GLY A 1 595 ? -15.370 2.777 3.948 1.00 91.81 595 GLY A CA 1
ATOM 4665 C C . GLY A 1 595 ? -16.151 3.302 5.157 1.00 91.81 595 GLY A C 1
ATOM 4666 O O . GLY A 1 595 ? -15.676 4.151 5.910 1.00 91.81 595 GLY A O 1
ATOM 4667 N N . THR A 1 596 ? -17.354 2.780 5.359 1.00 93.12 596 THR A N 1
ATOM 4668 C CA . THR A 1 596 ? -18.190 3.066 6.534 1.00 93.12 596 THR A CA 1
ATOM 4669 C C . THR A 1 596 ? -18.540 1.781 7.273 1.00 93.12 596 THR A C 1
ATOM 4671 O O . THR A 1 596 ? -18.548 0.694 6.701 1.00 93.12 596 THR A O 1
ATOM 4674 N N . VAL A 1 597 ? -18.879 1.897 8.555 1.00 94.75 597 VAL A N 1
ATOM 4675 C CA . VAL A 1 597 ? -19.446 0.789 9.341 1.00 94.75 597 VAL A CA 1
ATOM 4676 C C . VAL A 1 597 ? -20.970 0.683 9.127 1.00 94.75 597 VAL A C 1
ATOM 4678 O O . VAL A 1 597 ? -21.635 -0.155 9.729 1.00 94.75 597 VAL A O 1
ATOM 4681 N N . LYS A 1 598 ? -21.554 1.503 8.243 1.00 91.19 598 LYS A N 1
ATOM 4682 C CA . LYS A 1 598 ? -22.953 1.397 7.811 1.00 91.19 598 LYS A CA 1
ATOM 4683 C C . LYS A 1 598 ? -23.104 0.455 6.618 1.00 91.19 598 LYS A C 1
ATOM 4685 O O . LYS A 1 598 ? -22.312 0.481 5.681 1.00 91.19 598 LYS A O 1
ATOM 4690 N N . HIS A 1 599 ? -24.165 -0.350 6.604 1.00 88.81 599 HIS A N 1
ATOM 4691 C CA . HIS A 1 599 ? -24.513 -1.167 5.430 1.00 88.81 599 HIS A CA 1
ATOM 4692 C C . HIS A 1 599 ? -25.052 -0.322 4.274 1.00 88.81 599 HIS A C 1
ATOM 4694 O O . HIS A 1 599 ? -24.889 -0.704 3.115 1.00 88.81 599 HIS A O 1
ATOM 4700 N N . GLU A 1 600 ? -25.675 0.812 4.595 1.00 85.94 600 GLU A N 1
ATOM 4701 C CA . GLU A 1 600 ? -26.237 1.774 3.650 1.00 85.94 600 GLU A CA 1
ATOM 4702 C C . GLU A 1 600 ? -26.379 3.168 4.284 1.00 85.94 600 GLU A C 1
ATOM 4704 O O . GLU A 1 600 ? -26.333 3.328 5.503 1.00 85.94 600 GLU A O 1
ATOM 4709 N N . SER A 1 601 ? -26.548 4.190 3.445 1.00 81.12 601 SER A N 1
ATOM 4710 C CA . SER A 1 601 ? -26.814 5.578 3.845 1.00 81.12 601 SER A CA 1
ATOM 4711 C C . SER A 1 601 ? -27.917 6.143 2.954 1.00 81.12 601 SER A C 1
ATOM 4713 O O . SER A 1 601 ? -27.862 5.960 1.731 1.00 81.12 601 SER A O 1
ATOM 4715 N N . GLY A 1 602 ? -28.902 6.847 3.522 1.00 77.69 602 GLY A N 1
ATOM 4716 C CA . GLY A 1 602 ? -29.970 7.454 2.724 1.00 77.69 602 GLY A CA 1
ATOM 4717 C C . GLY A 1 602 ? -29.448 8.550 1.794 1.00 77.69 602 GLY A C 1
ATOM 4718 O O . GLY A 1 602 ? -29.883 8.644 0.645 1.00 77.69 602 GLY A O 1
ATOM 4719 N N . PHE A 1 603 ? -28.436 9.314 2.216 1.00 76.88 603 PHE A N 1
ATOM 4720 C CA . PHE A 1 603 ? -27.761 10.299 1.362 1.00 76.88 603 PHE A CA 1
ATOM 4721 C C . PHE A 1 603 ? -27.117 9.663 0.124 1.00 76.88 603 PHE A C 1
ATOM 4723 O O . PHE A 1 603 ? -27.302 10.147 -0.994 1.00 76.88 603 PHE A O 1
ATOM 4730 N N . GLU A 1 604 ? -26.371 8.572 0.299 1.00 76.75 604 GLU A N 1
ATOM 4731 C CA . GLU A 1 604 ? -25.745 7.901 -0.841 1.00 76.75 604 GLU A CA 1
ATOM 4732 C C . GLU A 1 604 ? -26.811 7.240 -1.723 1.00 76.75 604 GLU A C 1
ATOM 4734 O O . GLU A 1 604 ? -26.808 7.440 -2.938 1.00 76.75 604 GLU A O 1
ATOM 4739 N N . THR A 1 605 ? -27.805 6.579 -1.124 1.00 76.69 605 THR A N 1
ATOM 4740 C CA . THR A 1 605 ? -28.905 5.917 -1.847 1.00 76.69 605 THR A CA 1
ATOM 4741 C C . THR A 1 605 ? -29.707 6.897 -2.708 1.00 76.69 605 THR A C 1
ATOM 4743 O O . THR A 1 605 ? -29.950 6.629 -3.886 1.00 76.69 605 THR A O 1
ATOM 4746 N N . THR A 1 606 ? -30.053 8.074 -2.176 1.00 76.19 606 THR A N 1
ATOM 4747 C CA . THR A 1 606 ? -30.762 9.134 -2.924 1.00 76.19 606 THR A CA 1
ATOM 4748 C C . THR A 1 606 ? -29.922 9.723 -4.058 1.00 76.19 606 THR A C 1
ATOM 4750 O O . THR A 1 606 ? -30.463 10.133 -5.083 1.00 76.19 606 THR A O 1
ATOM 4753 N N . LYS A 1 607 ? -28.590 9.694 -3.938 1.00 74.06 607 LYS A N 1
ATOM 4754 C CA . LYS A 1 607 ? -27.647 10.058 -5.011 1.00 74.06 607 LYS A CA 1
ATOM 4755 C C . LYS A 1 607 ? -27.288 8.884 -5.920 1.00 74.06 607 LYS A C 1
ATOM 4757 O O . LYS A 1 607 ? -26.373 8.986 -6.743 1.00 74.06 607 LYS A O 1
ATOM 4762 N N . LEU A 1 608 ? -28.014 7.775 -5.787 1.00 71.12 608 LEU A N 1
ATOM 4763 C CA . LEU A 1 608 ? -27.790 6.509 -6.468 1.00 71.12 608 LEU A CA 1
ATOM 4764 C C . LEU A 1 608 ? -26.398 5.924 -6.206 1.00 71.12 608 LEU A C 1
ATOM 4766 O O . LEU A 1 608 ? -25.948 5.117 -7.002 1.00 71.12 608 LEU A O 1
ATOM 4770 N N . LYS A 1 609 ? -25.670 6.337 -5.175 1.00 72.69 609 LYS A N 1
ATOM 4771 C CA . LYS A 1 609 ? -24.337 5.841 -4.816 1.00 72.69 609 LYS A CA 1
ATOM 4772 C C . LYS A 1 609 ? -24.449 4.675 -3.828 1.00 72.69 609 LYS A C 1
ATOM 4774 O O . LYS A 1 609 ? -25.492 4.462 -3.219 1.00 72.69 609 LYS A O 1
ATOM 4779 N N . GLN A 1 610 ? -23.384 3.887 -3.724 1.00 76.62 610 GLN A N 1
ATOM 4780 C CA . GLN A 1 610 ? -23.275 2.782 -2.771 1.00 76.62 610 GLN A CA 1
ATOM 4781 C C . GLN A 1 610 ? -22.096 3.022 -1.840 1.00 76.62 610 GLN A C 1
ATOM 4783 O O . GLN A 1 610 ? -21.230 3.842 -2.138 1.00 76.62 610 GLN A O 1
ATOM 4788 N N . VAL A 1 611 ? -22.089 2.290 -0.733 1.00 85.00 611 VAL A N 1
ATOM 4789 C CA . VAL A 1 611 ? -21.053 2.377 0.287 1.00 85.00 611 VAL A CA 1
ATOM 4790 C C . VAL A 1 611 ? -20.189 1.120 0.277 1.00 85.00 611 VAL A C 1
ATOM 4792 O O . VAL A 1 611 ? -20.705 0.015 0.100 1.00 85.00 611 VAL A O 1
ATOM 4795 N N . ASP A 1 612 ? -18.888 1.288 0.488 1.00 89.00 612 ASP A N 1
ATOM 4796 C CA . ASP A 1 612 ? -18.010 0.206 0.917 1.00 89.00 612 ASP A CA 1
ATOM 4797 C C . ASP A 1 612 ? -18.167 0.035 2.424 1.00 89.00 612 ASP A C 1
ATOM 4799 O O . ASP A 1 612 ? -17.958 0.978 3.194 1.00 89.00 612 ASP A O 1
ATOM 4803 N N . PHE A 1 613 ? -18.541 -1.170 2.839 1.00 90.25 613 PHE A N 1
ATOM 4804 C CA . PHE A 1 613 ? -18.684 -1.503 4.247 1.00 90.25 613 PHE A CA 1
ATOM 4805 C C . PHE A 1 613 ? -17.376 -2.054 4.812 1.00 90.25 613 PHE A C 1
ATOM 4807 O O . PHE A 1 613 ? -16.713 -2.864 4.168 1.00 90.25 613 PHE A O 1
ATOM 4814 N N . GLY A 1 614 ? -17.061 -1.690 6.052 1.00 90.25 614 GLY A N 1
ATOM 4815 C CA . GLY A 1 614 ? -16.049 -2.362 6.856 1.00 90.25 614 GLY A CA 1
ATOM 4816 C C . GLY A 1 614 ? -14.864 -1.477 7.219 1.00 90.25 614 GLY A C 1
ATOM 4817 O O . GLY A 1 614 ? -14.975 -0.257 7.336 1.00 90.25 614 GLY A O 1
ATOM 4818 N N . ILE A 1 615 ? -13.721 -2.119 7.456 1.00 94.19 615 ILE A N 1
ATOM 4819 C CA . ILE A 1 615 ? -12.525 -1.497 8.045 1.00 94.19 615 ILE A CA 1
ATOM 4820 C C . ILE A 1 615 ? -11.277 -1.772 7.205 1.00 94.19 615 ILE A C 1
ATOM 4822 O O . ILE A 1 615 ? -11.224 -2.738 6.439 1.00 94.19 615 ILE A O 1
ATOM 4826 N N . GLY A 1 616 ? -10.258 -0.927 7.371 1.00 95.75 616 GLY A N 1
ATOM 4827 C CA . GLY A 1 616 ? -8.967 -1.067 6.697 1.00 95.75 616 GLY A CA 1
ATOM 4828 C C . GLY A 1 616 ? -7.836 -1.401 7.669 1.00 95.75 616 GLY A C 1
ATOM 4829 O O . GLY A 1 616 ? -7.775 -0.858 8.772 1.00 95.75 616 GLY A O 1
ATOM 4830 N N . MET A 1 617 ? -6.919 -2.263 7.239 1.00 96.94 617 MET A N 1
ATOM 4831 C CA . MET A 1 617 ? -5.681 -2.613 7.937 1.00 96.94 617 MET A CA 1
ATOM 4832 C C . MET A 1 617 ? -4.475 -2.248 7.076 1.00 96.94 617 MET A C 1
ATOM 4834 O O . MET A 1 617 ? -4.487 -2.463 5.861 1.00 96.94 617 MET A O 1
ATOM 4838 N N . LEU A 1 618 ? -3.427 -1.740 7.721 1.00 98.19 618 LEU A N 1
ATOM 4839 C CA . LEU A 1 618 ? -2.174 -1.368 7.076 1.00 98.19 618 LEU A CA 1
ATOM 4840 C C . LEU A 1 618 ? -0.983 -1.773 7.943 1.00 98.19 618 LEU A C 1
ATOM 4842 O O . LEU A 1 618 ? -0.887 -1.370 9.097 1.00 98.19 618 LEU A O 1
ATOM 4846 N N . GLU A 1 619 ? -0.042 -2.505 7.364 1.00 98.00 619 GLU A N 1
ATOM 4847 C CA . GLU A 1 619 ? 1.313 -2.651 7.900 1.00 98.00 619 GLU A CA 1
ATOM 4848 C C . GLU A 1 619 ? 2.286 -1.902 6.989 1.00 98.00 619 GLU A C 1
ATOM 4850 O O . GLU A 1 619 ? 2.257 -2.064 5.766 1.00 98.00 619 GLU A O 1
ATOM 4855 N N . VAL A 1 620 ? 3.137 -1.073 7.588 1.00 98.00 620 VAL A N 1
ATOM 4856 C CA . VAL A 1 620 ? 4.179 -0.321 6.888 1.00 98.00 620 VAL A CA 1
ATOM 4857 C C . VAL A 1 620 ? 5.526 -0.764 7.415 1.00 98.00 620 VAL A C 1
ATOM 4859 O O . VAL A 1 620 ? 5.769 -0.708 8.621 1.00 98.00 620 VAL A O 1
ATOM 4862 N N . LEU A 1 621 ? 6.407 -1.171 6.503 1.00 96.06 621 LEU A N 1
ATOM 4863 C CA . LEU A 1 621 ? 7.785 -1.482 6.838 1.00 96.06 621 LEU A CA 1
ATOM 4864 C C . LEU A 1 621 ? 8.708 -0.392 6.308 1.00 96.06 621 LEU A C 1
ATOM 4866 O O . LEU A 1 621 ? 8.713 -0.081 5.110 1.00 96.06 621 LEU A O 1
ATOM 4870 N N . THR A 1 622 ? 9.492 0.179 7.218 1.00 94.75 622 THR A N 1
ATOM 4871 C CA . THR A 1 622 ? 10.435 1.251 6.913 1.00 94.75 622 THR A CA 1
ATOM 4872 C C . THR A 1 622 ? 11.871 0.855 7.198 1.00 94.75 622 THR A C 1
ATOM 4874 O O . THR A 1 622 ? 12.161 0.103 8.127 1.00 94.75 622 THR A O 1
ATOM 4877 N N . VAL A 1 623 ? 12.772 1.406 6.389 1.00 92.06 623 VAL A N 1
ATOM 4878 C CA . VAL A 1 623 ? 14.221 1.338 6.575 1.00 92.06 623 VAL A CA 1
ATOM 4879 C C . VAL A 1 623 ? 14.756 2.752 6.399 1.00 92.06 623 VAL A C 1
ATOM 4881 O O . VAL A 1 623 ? 14.443 3.407 5.408 1.00 92.06 623 VAL A O 1
ATOM 4884 N N . ASN A 1 624 ? 15.517 3.256 7.374 1.00 88.75 624 ASN A N 1
ATOM 4885 C CA . ASN A 1 624 ? 16.088 4.613 7.350 1.00 88.75 624 ASN A CA 1
ATOM 4886 C C . ASN A 1 624 ? 15.049 5.728 7.085 1.00 88.75 624 ASN A C 1
ATOM 4888 O O . ASN A 1 624 ? 15.330 6.703 6.393 1.00 88.75 624 ASN A O 1
ATOM 4892 N N . GLY A 1 625 ? 13.823 5.571 7.600 1.00 88.25 625 GLY A N 1
ATOM 4893 C CA . GLY A 1 625 ? 12.728 6.528 7.393 1.00 88.25 625 GLY A CA 1
ATOM 4894 C C . GLY A 1 625 ? 12.072 6.478 6.006 1.00 88.25 625 GLY A C 1
ATOM 4895 O O . GLY A 1 625 ? 11.204 7.298 5.722 1.00 88.25 625 GLY A O 1
ATOM 4896 N N . ARG A 1 626 ? 12.451 5.523 5.145 1.00 91.19 626 ARG A N 1
ATOM 4897 C CA . ARG A 1 626 ? 11.855 5.290 3.820 1.00 91.19 626 ARG A CA 1
ATOM 4898 C C . ARG A 1 626 ? 10.927 4.083 3.871 1.00 91.19 626 ARG A C 1
ATOM 4900 O O . ARG A 1 626 ? 11.300 3.046 4.420 1.00 91.19 626 ARG A O 1
ATOM 4907 N N . VAL A 1 627 ? 9.736 4.198 3.288 1.00 94.88 627 VAL A N 1
ATOM 4908 C CA . VAL A 1 627 ? 8.798 3.073 3.165 1.00 94.88 627 VAL A CA 1
ATOM 4909 C C . VAL A 1 627 ? 9.286 2.122 2.075 1.00 94.88 627 VAL A C 1
ATOM 4911 O O . VAL A 1 627 ? 9.353 2.492 0.906 1.00 94.88 627 VAL A O 1
ATOM 4914 N N . GLN A 1 628 ? 9.601 0.889 2.464 1.00 93.25 628 GLN A N 1
ATOM 4915 C CA . GLN A 1 628 ? 10.053 -0.164 1.548 1.00 93.25 628 GLN A CA 1
ATOM 4916 C C . GLN A 1 628 ? 8.901 -1.091 1.152 1.00 93.25 628 GLN A C 1
ATOM 4918 O O . GLN A 1 628 ? 8.855 -1.609 0.035 1.00 93.25 628 GLN A O 1
ATOM 4923 N N . GLN A 1 629 ? 7.952 -1.291 2.070 1.00 95.38 629 GLN A N 1
ATOM 4924 C CA . GLN A 1 629 ? 6.827 -2.190 1.867 1.00 95.38 629 GLN A CA 1
ATOM 4925 C C . GLN A 1 629 ? 5.562 -1.683 2.561 1.00 95.38 629 GLN A C 1
ATOM 4927 O O . GLN A 1 629 ? 5.614 -1.123 3.657 1.00 95.38 629 GLN A O 1
ATOM 4932 N N . THR A 1 630 ? 4.420 -1.926 1.918 1.00 97.44 630 THR A N 1
ATOM 4933 C CA . THR A 1 630 ? 3.086 -1.710 2.496 1.00 97.44 630 THR A CA 1
ATOM 4934 C C . THR A 1 630 ? 2.237 -2.962 2.314 1.00 97.44 630 THR A C 1
ATOM 4936 O O . THR A 1 630 ? 2.242 -3.546 1.231 1.00 97.44 630 THR A O 1
ATOM 4939 N N . ASN A 1 631 ? 1.519 -3.376 3.359 1.00 97.00 631 ASN A N 1
ATOM 4940 C CA . ASN A 1 631 ? 0.582 -4.498 3.318 1.00 97.00 631 ASN A CA 1
ATOM 4941 C C . ASN A 1 631 ? -0.810 -3.979 3.672 1.00 97.00 631 ASN A C 1
ATOM 4943 O O . ASN A 1 631 ? -1.027 -3.521 4.792 1.00 97.00 631 ASN A O 1
ATOM 4947 N N . VAL A 1 632 ? -1.747 -4.055 2.731 1.00 96.38 632 VAL A N 1
ATOM 4948 C CA . VAL A 1 632 ? -3.112 -3.544 2.892 1.00 96.38 632 VAL A CA 1
ATOM 4949 C C . VAL A 1 632 ? -4.101 -4.694 2.895 1.00 96.38 632 VAL A C 1
ATOM 4951 O O . VAL A 1 632 ? -4.029 -5.577 2.045 1.00 96.38 632 VAL A O 1
ATOM 4954 N N . THR A 1 633 ? -5.048 -4.672 3.828 1.00 94.25 633 THR A N 1
ATOM 4955 C CA . THR A 1 633 ? -6.188 -5.602 3.853 1.00 94.25 633 THR A CA 1
ATOM 4956 C C . THR A 1 633 ? -7.462 -4.835 4.181 1.00 94.25 633 THR A C 1
ATOM 4958 O O . THR A 1 633 ? -7.448 -3.963 5.049 1.00 94.25 633 THR A O 1
ATOM 4961 N N . PHE A 1 634 ? -8.566 -5.180 3.525 1.00 92.81 634 PHE A N 1
ATOM 4962 C CA . PHE A 1 634 ? -9.901 -4.709 3.889 1.00 92.81 634 PHE A CA 1
ATOM 4963 C C . PHE A 1 634 ? -10.716 -5.881 4.427 1.00 92.81 634 PHE A C 1
ATOM 4965 O O . PHE A 1 634 ? -10.658 -6.976 3.872 1.00 92.81 634 PHE A O 1
ATOM 4972 N N . SER A 1 635 ? -11.467 -5.645 5.501 1.00 90.94 635 SER A N 1
ATOM 4973 C CA . SER A 1 635 ? -12.420 -6.615 6.046 1.00 90.94 635 SER A CA 1
ATOM 4974 C C . SER A 1 635 ? -13.827 -6.061 5.884 1.00 90.94 635 SER A C 1
ATOM 4976 O O . SER A 1 635 ? -14.159 -5.057 6.515 1.00 90.94 635 SER A O 1
ATOM 4978 N N . THR A 1 636 ? -14.635 -6.730 5.061 1.00 87.56 636 THR A N 1
ATOM 4979 C CA . THR A 1 636 ? -15.965 -6.271 4.621 1.00 87.56 636 THR A CA 1
ATOM 4980 C C . THR A 1 636 ? -17.097 -7.247 4.979 1.00 87.56 636 THR A C 1
ATOM 4982 O O . THR A 1 636 ? -18.202 -7.157 4.445 1.00 87.56 636 THR A O 1
ATOM 4985 N N . GLU A 1 637 ? -16.844 -8.193 5.888 1.00 84.62 637 GLU A N 1
ATOM 4986 C CA . GLU A 1 637 ? -17.832 -9.182 6.335 1.00 84.62 637 GLU A CA 1
ATOM 4987 C C . GLU A 1 637 ? -18.982 -8.530 7.113 1.00 84.62 637 GLU A C 1
ATOM 4989 O O . GLU A 1 637 ? -18.767 -7.940 8.166 1.00 84.62 637 GLU A O 1
ATOM 4994 N N . LYS A 1 638 ? -20.210 -8.656 6.603 1.00 87.00 638 LYS A N 1
ATOM 4995 C CA . LYS A 1 638 ? -21.414 -8.061 7.199 1.00 87.00 638 LYS A CA 1
ATOM 4996 C C . LYS A 1 638 ? -22.103 -9.027 8.157 1.00 87.00 638 LYS A C 1
ATOM 4998 O O . LYS A 1 638 ? -22.278 -10.198 7.821 1.00 87.00 638 LYS A O 1
ATOM 5003 N N . THR A 1 639 ? -22.588 -8.516 9.286 1.00 88.44 639 THR A N 1
ATOM 5004 C CA . THR A 1 639 ? -23.413 -9.290 10.218 1.00 88.44 639 THR A CA 1
ATOM 5005 C C . THR A 1 639 ? -24.757 -9.653 9.568 1.00 88.44 639 THR A C 1
ATOM 5007 O O . THR A 1 639 ? -25.455 -8.764 9.064 1.00 88.44 639 THR A O 1
ATOM 5010 N N . PRO A 1 640 ? -25.157 -10.939 9.575 1.00 85.62 640 PRO A N 1
ATOM 5011 C CA . PRO A 1 640 ? -26.508 -11.348 9.197 1.00 85.62 640 PRO A CA 1
ATOM 5012 C C . PRO A 1 640 ? -27.549 -10.808 10.187 1.00 85.62 640 PRO A C 1
ATOM 5014 O O . PRO A 1 640 ? -27.294 -10.786 11.384 1.00 85.62 640 PRO A O 1
ATOM 5017 N N . ASP A 1 641 ? -28.732 -10.423 9.701 1.00 88.06 641 ASP A N 1
ATOM 5018 C CA . ASP A 1 641 ? -29.814 -9.852 10.527 1.00 88.06 641 ASP A CA 1
ATOM 5019 C C . ASP A 1 641 ? -29.355 -8.673 11.411 1.00 88.06 641 ASP A C 1
ATOM 5021 O O . ASP A 1 641 ? -29.366 -8.695 12.646 1.00 88.06 641 ASP A O 1
ATOM 5025 N N . LEU A 1 642 ? -28.934 -7.610 10.724 1.00 90.31 642 LEU A N 1
ATOM 5026 C CA . LEU A 1 642 ? -28.393 -6.392 11.320 1.00 90.31 642 LEU A CA 1
ATOM 5027 C C . LEU A 1 642 ? -29.278 -5.808 12.434 1.00 90.31 642 LEU A C 1
ATOM 5029 O O . LEU A 1 642 ? -28.760 -5.322 13.438 1.00 90.31 642 LEU A O 1
ATOM 5033 N N . GLN A 1 643 ? -30.604 -5.834 12.271 1.00 87.62 643 GLN A N 1
ATOM 5034 C CA . GLN A 1 643 ? -31.521 -5.218 13.234 1.00 87.62 643 GLN A CA 1
ATOM 5035 C C . GLN A 1 643 ? -31.528 -5.969 14.565 1.00 87.62 643 GLN A C 1
ATOM 5037 O O . GLN A 1 643 ? -31.364 -5.345 15.616 1.00 87.62 643 GLN A O 1
ATOM 5042 N N . ALA A 1 644 ? -31.670 -7.297 14.529 1.00 89.38 644 ALA A N 1
ATOM 5043 C CA . ALA A 1 644 ? -31.648 -8.113 15.738 1.00 89.38 644 ALA A CA 1
ATOM 5044 C C . ALA A 1 644 ? -30.293 -8.009 16.457 1.00 89.38 644 ALA A C 1
ATOM 5046 O O . ALA A 1 644 ? -30.242 -7.839 17.679 1.00 89.38 644 ALA A O 1
ATOM 5047 N N . ALA A 1 645 ? -29.195 -8.038 15.694 1.00 92.06 645 ALA A N 1
ATOM 5048 C CA . ALA A 1 645 ? -27.846 -7.889 16.229 1.00 92.06 645 ALA A CA 1
ATOM 5049 C C . ALA A 1 645 ? -27.643 -6.524 16.911 1.00 92.06 645 ALA A C 1
ATOM 5051 O O . ALA A 1 645 ? -27.186 -6.458 18.054 1.00 92.06 645 ALA A O 1
ATOM 5052 N N . ASN A 1 646 ? -28.059 -5.436 16.256 1.00 92.25 646 ASN A N 1
ATOM 5053 C CA . ASN A 1 646 ? -27.988 -4.093 16.825 1.00 92.25 646 ASN A CA 1
ATOM 5054 C C . ASN A 1 646 ? -28.841 -3.952 18.085 1.00 92.25 646 ASN A C 1
ATOM 5056 O O . ASN A 1 646 ? -28.386 -3.351 19.054 1.00 92.25 646 ASN A O 1
ATOM 5060 N N . HIS A 1 647 ? -30.046 -4.527 18.118 1.00 90.75 647 HIS A N 1
ATOM 5061 C CA . HIS A 1 647 ? -30.890 -4.466 19.311 1.00 90.75 647 HIS A CA 1
ATOM 5062 C C . HIS A 1 647 ? -30.202 -5.061 20.537 1.00 90.75 647 HIS A C 1
ATOM 5064 O O . HIS A 1 647 ? -30.179 -4.414 21.580 1.00 90.75 647 HIS A O 1
ATOM 5070 N N . LYS A 1 648 ? -29.547 -6.216 20.387 1.00 91.88 648 LYS A N 1
ATOM 5071 C CA . LYS A 1 648 ? -28.757 -6.824 21.463 1.00 91.88 648 LYS A CA 1
ATOM 5072 C C . LYS A 1 648 ? -27.638 -5.901 21.953 1.00 91.88 648 LYS A C 1
ATOM 5074 O O . LYS A 1 648 ? -27.389 -5.806 23.150 1.00 91.88 648 LYS A O 1
ATOM 5079 N N . VAL A 1 649 ? -26.952 -5.216 21.035 1.00 93.75 649 VAL A N 1
ATOM 5080 C CA . VAL A 1 649 ? -25.882 -4.270 21.391 1.00 93.75 649 VAL A CA 1
ATOM 5081 C C . VAL A 1 649 ? -26.431 -3.088 22.187 1.00 93.75 649 VAL A C 1
ATOM 5083 O O . VAL A 1 649 ? -25.815 -2.653 23.159 1.00 93.75 649 VAL A O 1
ATOM 5086 N N . LEU A 1 650 ? -27.587 -2.571 21.780 1.00 92.62 650 LEU A N 1
ATOM 5087 C CA . LEU A 1 650 ? -28.239 -1.455 22.449 1.00 92.62 650 LEU A CA 1
ATOM 5088 C C . LEU A 1 650 ? -28.744 -1.839 23.847 1.00 92.62 650 LEU A C 1
ATOM 5090 O O . LEU A 1 650 ? -28.602 -1.044 24.771 1.00 92.62 650 LEU A O 1
ATOM 5094 N N . ASP A 1 651 ? -29.243 -3.061 24.032 1.00 92.19 651 ASP A N 1
ATOM 5095 C CA . ASP A 1 651 ? -29.664 -3.561 25.346 1.00 92.19 651 ASP A CA 1
ATOM 5096 C C . ASP A 1 651 ? -28.460 -3.669 26.306 1.00 92.19 651 ASP A C 1
ATOM 5098 O O . ASP A 1 651 ? -28.519 -3.220 27.455 1.00 92.19 651 ASP A O 1
ATOM 5102 N N . ASP A 1 652 ? -27.314 -4.163 25.817 1.00 93.31 652 ASP A N 1
ATOM 5103 C CA . ASP A 1 652 ? -26.059 -4.187 26.584 1.00 93.31 652 ASP A CA 1
ATOM 5104 C C . ASP A 1 652 ? -25.574 -2.767 26.946 1.00 93.31 652 ASP A C 1
ATOM 5106 O O . ASP A 1 652 ? -25.035 -2.531 28.037 1.00 93.31 652 ASP A O 1
ATOM 5110 N N . PHE A 1 653 ? -25.766 -1.806 26.039 1.00 93.31 653 PHE A N 1
ATOM 5111 C CA . PHE A 1 653 ? -25.449 -0.399 26.270 1.00 93.31 653 PHE A CA 1
ATOM 5112 C C . PHE A 1 653 ? -26.374 0.238 27.319 1.00 93.31 653 PHE A C 1
ATOM 5114 O O . PHE A 1 653 ? -25.898 0.978 28.180 1.00 93.31 653 PHE A O 1
ATOM 5121 N N . GLU A 1 654 ? -27.669 -0.074 27.319 1.00 90.81 654 GLU A N 1
ATOM 5122 C CA . GLU A 1 654 ? -28.617 0.407 28.333 1.00 90.81 654 GLU A CA 1
ATOM 5123 C C . GLU A 1 654 ? -28.253 -0.096 29.738 1.00 90.81 654 GLU A C 1
ATOM 5125 O O . GLU A 1 654 ? -28.303 0.665 30.712 1.00 90.81 654 GLU A O 1
ATOM 5130 N N . VAL A 1 655 ? -27.810 -1.353 29.855 1.00 91.31 655 VAL A N 1
ATOM 5131 C CA . VAL A 1 655 ? -27.278 -1.901 31.113 1.00 91.31 655 VAL A CA 1
ATOM 5132 C C . VAL A 1 655 ? -26.032 -1.134 31.556 1.00 91.31 655 VAL A C 1
ATOM 5134 O O . VAL A 1 655 ? -25.930 -0.738 32.720 1.00 91.31 655 VAL A O 1
ATOM 5137 N N . TRP A 1 656 ? -25.096 -0.871 30.639 1.00 92.38 656 TRP A N 1
ATOM 5138 C CA . TRP A 1 656 ? -23.914 -0.060 30.939 1.00 92.38 656 TRP A CA 1
ATOM 5139 C C . TRP A 1 656 ? -24.290 1.342 31.428 1.00 92.38 656 TRP A C 1
ATOM 5141 O O . TRP A 1 656 ? -23.788 1.792 32.458 1.00 92.38 656 TRP A O 1
ATOM 5151 N N . MET A 1 657 ? -25.223 2.005 30.747 1.00 89.12 657 MET A N 1
ATOM 5152 C CA . MET A 1 657 ? -25.700 3.334 31.117 1.00 89.12 657 MET A CA 1
ATOM 5153 C C . MET A 1 657 ? -26.257 3.368 32.543 1.00 89.12 657 MET A C 1
ATOM 5155 O O . MET A 1 657 ? -26.007 4.339 33.255 1.00 89.12 657 MET A O 1
ATOM 5159 N N . LYS A 1 658 ? -26.949 2.308 32.985 1.00 88.62 658 LYS A N 1
ATOM 5160 C CA . LYS A 1 658 ? -27.456 2.167 34.363 1.00 88.62 658 LYS A CA 1
ATOM 5161 C C . LYS A 1 658 ? -26.335 1.982 35.391 1.00 88.62 658 LYS A C 1
ATOM 5163 O O . LYS A 1 658 ? -26.407 2.592 36.446 1.00 88.62 658 LYS A O 1
ATOM 5168 N N . ILE A 1 659 ? -25.303 1.196 35.075 1.00 86.19 659 ILE A N 1
ATOM 5169 C CA . ILE A 1 659 ? -24.135 0.973 35.955 1.00 86.19 659 ILE A CA 1
ATOM 5170 C C . ILE A 1 659 ? -23.258 2.227 36.053 1.00 86.19 659 ILE A C 1
ATOM 5172 O O . ILE A 1 659 ? -22.587 2.445 37.056 1.00 86.19 659 ILE A O 1
ATOM 5176 N N . SER A 1 660 ? -23.214 3.014 34.978 1.00 78.94 660 SER A N 1
ATOM 5177 C CA . SER A 1 660 ? -22.356 4.190 34.884 1.00 78.94 660 SER A CA 1
ATOM 5178 C C . SER A 1 660 ? -22.919 5.412 35.623 1.00 78.94 660 SER A C 1
ATOM 5180 O O . SER A 1 660 ? -22.142 6.312 35.932 1.00 78.94 660 SER A O 1
ATOM 5182 N N . LYS A 1 661 ? -24.235 5.499 35.851 1.00 73.38 661 LYS A N 1
ATOM 5183 C CA . LYS A 1 661 ? -24.840 6.571 36.660 1.00 73.38 661 LYS A CA 1
ATOM 5184 C C . LYS A 1 661 ? -24.378 6.452 38.104 1.00 73.38 661 LYS A C 1
ATOM 5186 O O . LYS A 1 661 ? -24.072 7.522 38.668 1.00 73.38 661 LYS A O 1
#

Sequence (661 aa):
MEIPSKIKVGLMSGFYYGSPGCRMGLWKLGAERLKAEGTNYNILLGGLVDGKSLEAELRIRSKKVKGAERAALREQFIEEVAQILKENIPVIPGTHLHITTSGPYDGKIGAEIAVRLQALRRSDISYAGEGGMILELRQIGKDLGLCVPKKSTIMSSDYYDTPAQRILKNEKRGPGKLGDIVVLGCLASAVFTPGDSFKTVRRPYFVMPVLYKIVATRTAENQIGVAVLDFKNANPQEATAKIHSFKDLTINEWELVESPSDSTKSQLKLIEVLKKRHIPLTAGSLAEHTGLARKEVEEALTALLKRRSGASWPGLRYDEASKVYQFKDEWFVKSLRYKEDRGELKSDRFIGFGCLHAGCKHTDMEFFRTRLPELILANDVQYLIGAGDFIEGMKHDLLTLGEVYGAREYVFNYTVQEKLSGYLVGTVMFKVFQKRFDDLVKQKGIAKLHGKDLSAAVESCLMSFYYISGNHCDWVAPIGFNSLHTFREELRKFLVYKISKMLSGLGIFCEDLFEILQKKMIRLKMGEIFNTASGLPCAAMHPHMGGASTTSINPQRMLDMCHKALVVFGANFHTAEAVAEYTHGPGQRICLQFGTVKHESGFETTKLKQVDFGIGMLEVLTVNGRVQQTNVTFSTEKTPDLQAANHKVLDDFEVWMKISK

Radius of gyration: 28.68 Å; chains: 1; bounding box: 81×60×93 Å

Secondary structure (DSSP, 8-state):
-PPPSEEEEEEE----BTSTTB-HHHHHHHHHHHHHTT-SEEEEES-SB-HHHHHHHHHHHTTT--HHHHHHHHHHHHHHHHHHHHHHSPP-TTS-EEEEE-HHHHHHHHHHHHHHHHHHTTTTEEEEEES-EEEEEGGGTEEEEEE--SS------SSSSHHHHHHHHHHHHSSSPPPSEEEE-SS---EEE--SS-SS--S-EEEPPBSB--SS--TT---BEEEEEEEETT-TT-EEEEEEE-HHHHHTTTTTPPPPTT--HHHHHHHHHHHHH-S-EEHHHHHHHHT--HHHHHHHHHHHHHSPP-SS---EEEETTTTEEEE-HHHHHHT-------S--EEEEEEEES---TTBTTB-HHHHHHHHHHHHHHTT--EEEE-S--S--S-TTTTTTT-B--SSSS---HHHHHHHHHHHHHHHHHHHHHHHHHHHHHHH-GGG--HHHHHHHHHHHSPEEEE---HHHHTTGGGTPPTTHHHHHHHHHHHHHHHHHHHHHTT---TTHHHHHHHHEEE--TT--EE-TT--EEEEE--S----SSTTHHHHHHHHHTTT-SEEEE-SSS--EEEEEEETTTEEEEEEE--BSBS--HHHHHTT----BSEEEEEEEEETTEEEEEEEEEE-PPPSSHHHHHHHHHHHHHHHHHHH-

Foldseek 3Di:
DDLPQKAKEWEAEACAALDLFRFLQLLVVSLVVCLVVVHAEYEYQANPHQQVRLVVVLCVVCVPPDDPRSVVSLVVSLLVVLVVCLVRRDARPPYAYEYEYACQGCNPSNQVSLVNNCVVVVPHYDYPYYAWDWDQPVSQRWIETRGEHNDPPPDLDLFQCVSVLVRLLVVLVDPDDGIQEYEYHPSQFFKWFCQCQAPRGRHTYTYFHHCTQCPDDSNNHFFHFMWMFMARSVDNSWTKIKTFGCNLCRQQVLVQADDDPPQDPLLVLLSVVQNVVVDWAALVRSCVSSVHDSVSSVVSLVVQQPDDADLRHQTWDADPVVRTIHGDSVCSNPRDHDDDDPFDKDKAKEKEAEQQAQQFLQFQLLCLLPVLLVVCQVRVHQEYEYQANLHQACPPNCVVVVRGDQDDVDGPHLLNSLLLSLVSVLSSQLVQLVVQLVVVCVVPPPVVQADPNVVVSSLRSGHAYEYEYAPRQCVCVVVPDDRSPSNVVNNLLSNCVSVQVVQVVVVYDDPCSSVSVVRRHHYDYALDWDADPVRATEGHHEDPDEADSSRSVVQVVQCVSNVVHQEYEYENHLTFMKTWGADPVQGIGIYTYHHHSGQADPVCVVVVTGGQHFMKMWMFIDGPNHTRMIMIITDRDGDPPSNVSSVVSVVVSVVVVVVSD